Protein AF-0000000065889942 (afdb_homodimer)

Structure (mmCIF, N/CA/C/O backbone):
data_AF-0000000065889942-model_v1
#
loop_
_entity.id
_entity.type
_entity.pdbx_description
1 polymer Beta-ketoacyl-
#
loop_
_atom_site.group_PDB
_atom_site.id
_atom_site.type_symbol
_atom_site.label_atom_id
_atom_site.label_alt_id
_atom_site.label_comp_id
_atom_site.label_asym_id
_atom_site.label_entity_id
_atom_site.label_seq_id
_atom_site.pdbx_PDB_ins_code
_atom_site.Cartn_x
_atom_site.Cartn_y
_atom_site.Cartn_z
_atom_site.occupancy
_atom_site.B_iso_or_equiv
_atom_site.auth_seq_id
_atom_site.auth_comp_id
_atom_site.auth_asym_id
_atom_site.auth_atom_id
_atom_site.pdbx_PDB_model_num
ATOM 1 N N . MET A 1 1 ? -27.109 -9.469 3.566 1 41.16 1 MET A N 1
ATOM 2 C CA . MET A 1 1 ? -26.109 -9.078 4.551 1 41.16 1 MET A CA 1
ATOM 3 C C . MET A 1 1 ? -26.391 -7.68 5.09 1 41.16 1 MET A C 1
ATOM 5 O O . MET A 1 1 ? -26.75 -6.777 4.328 1 41.16 1 MET A O 1
ATOM 9 N N . GLN A 1 2 ? -26.875 -7.492 6.262 1 50.66 2 GLN A N 1
ATOM 10 C CA . GLN A 1 2 ? -27.25 -6.211 6.852 1 50.66 2 GLN A CA 1
ATOM 11 C C . GLN A 1 2 ? -26.188 -5.156 6.59 1 50.66 2 GLN A C 1
ATOM 13 O O . GLN A 1 2 ? -24.984 -5.422 6.738 1 50.66 2 GLN A O 1
ATOM 18 N N . ASN A 1 3 ? -26.5 -4.172 5.758 1 63.69 3 ASN A N 1
ATOM 19 C CA . ASN A 1 3 ? -25.578 -3.072 5.449 1 63.69 3 ASN A CA 1
ATOM 20 C C . ASN A 1 3 ? -24.969 -2.486 6.715 1 63.69 3 ASN A C 1
ATOM 22 O O . ASN A 1 3 ? -25.672 -1.931 7.555 1 63.69 3 ASN A O 1
ATOM 26 N N . LEU A 1 4 ? -23.719 -2.959 7.035 1 87.5 4 LEU A N 1
ATOM 27 C CA . LEU A 1 4 ? -23.047 -2.43 8.219 1 87.5 4 LEU A CA 1
ATOM 28 C C . LEU A 1 4 ? -22.469 -1.045 7.941 1 87.5 4 LEU A C 1
ATOM 30 O O . LEU A 1 4 ? -21.984 -0.783 6.844 1 87.5 4 LEU A O 1
ATOM 34 N N . GLY A 1 5 ? -22.859 -0.146 8.875 1 95.81 5 GLY A N 1
ATOM 35 C CA . GLY A 1 5 ? -22.203 1.148 8.836 1 95.81 5 GLY A CA 1
ATOM 36 C C . GLY A 1 5 ? -20.875 1.161 9.578 1 95.81 5 GLY A C 1
ATOM 37 O O . GLY A 1 5 ? -20.453 0.139 10.117 1 95.81 5 GLY A O 1
ATOM 38 N N . ILE A 1 6 ? -20.156 2.301 9.445 1 97.75 6 ILE A N 1
ATOM 39 C CA . ILE A 1 6 ? -18.859 2.416 10.117 1 97.75 6 ILE A CA 1
ATOM 40 C C . ILE A 1 6 ? -18.844 3.678 10.984 1 97.75 6 ILE A C 1
ATOM 42 O O . ILE A 1 6 ? -19.516 4.66 10.672 1 97.75 6 ILE A O 1
ATOM 46 N N . ALA A 1 7 ? -18.141 3.641 12.055 1 98.56 7 ALA A N 1
ATOM 47 C CA . ALA A 1 7 ? -17.891 4.789 12.922 1 98.56 7 ALA A CA 1
ATOM 48 C C . ALA A 1 7 ? -16.422 4.84 13.344 1 98.56 7 ALA A C 1
ATOM 50 O O . ALA A 1 7 ? -15.812 3.807 13.625 1 98.56 7 ALA A O 1
ATOM 51 N N . ILE A 1 8 ? -15.891 6 13.344 1 98.88 8 ILE A N 1
ATOM 52 C CA . ILE A 1 8 ? -14.586 6.207 13.969 1 98.88 8 ILE A CA 1
ATOM 53 C C . ILE A 1 8 ? -14.766 6.418 15.469 1 98.88 8 ILE A C 1
ATOM 55 O O . ILE A 1 8 ? -15.367 7.41 15.898 1 98.88 8 ILE A O 1
ATOM 59 N N . THR A 1 9 ? -14.141 5.535 16.25 1 98.56 9 THR A N 1
ATOM 60 C CA . THR A 1 9 ? -14.539 5.492 17.656 1 98.56 9 THR A CA 1
ATOM 61 C C . THR A 1 9 ? -13.359 5.805 18.562 1 98.56 9 THR A C 1
ATOM 63 O O . THR A 1 9 ? -13.531 6.016 19.766 1 98.56 9 THR A O 1
ATOM 66 N N . GLY A 1 10 ? -12.195 5.832 18.047 1 98.81 10 GLY A N 1
ATOM 67 C CA . GLY A 1 10 ? -10.992 6.16 18.797 1 98.81 10 GLY A CA 1
ATOM 68 C C . GLY A 1 10 ? -9.898 6.777 17.938 1 98.81 10 GLY A 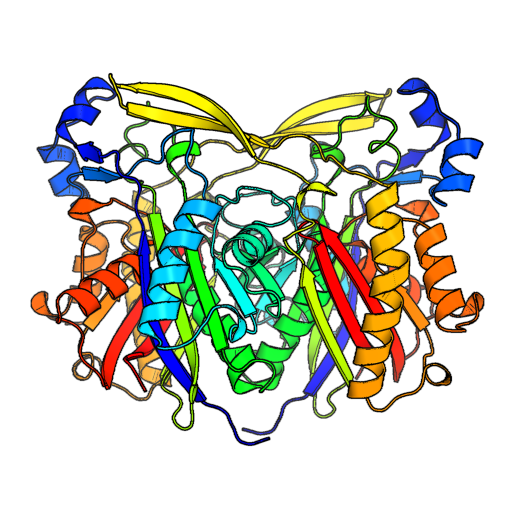C 1
ATOM 69 O O . GLY A 1 10 ? -9.867 6.562 16.734 1 98.81 10 GLY A O 1
ATOM 70 N N . SER A 1 11 ? -9.07 7.566 18.594 1 98.88 11 SER A N 1
ATOM 71 C CA . SER A 1 11 ? -7.938 8.195 17.922 1 98.88 11 SER A CA 1
ATOM 72 C C . SER A 1 11 ? -6.703 8.211 18.812 1 98.88 11 SER A C 1
ATOM 74 O O . SER A 1 11 ? -6.82 8.125 20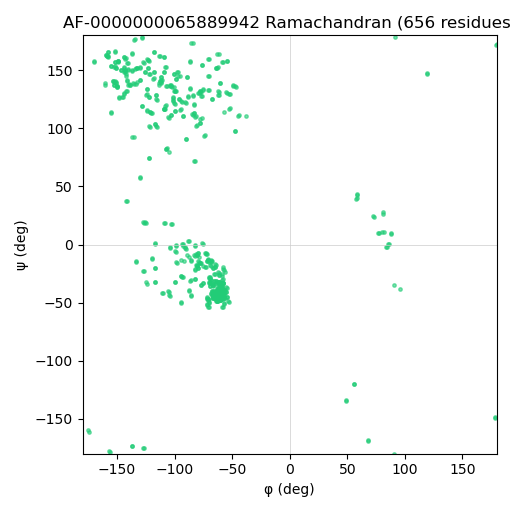.047 1 98.88 11 SER A O 1
ATOM 76 N N . GLY A 1 12 ? -5.555 8.172 18.203 1 98.94 12 GLY A N 1
ATOM 77 C CA . GLY A 1 12 ? -4.258 8.289 18.859 1 98.94 12 GLY A CA 1
ATOM 78 C C . GLY A 1 12 ? -3.191 8.875 17.953 1 98.94 12 GLY A C 1
ATOM 79 O O . GLY A 1 12 ? -3.355 8.898 16.734 1 98.94 12 GLY A O 1
ATOM 80 N N . SER A 1 13 ? -2.15 9.445 18.547 1 98.94 13 SER A N 1
ATOM 81 C CA . SER A 1 13 ? -1.047 10 17.781 1 98.94 13 SER A CA 1
ATOM 82 C C . SER A 1 13 ? 0.271 9.906 18.531 1 98.94 13 SER A C 1
ATOM 84 O O . SER A 1 13 ? 0.278 9.711 19.75 1 98.94 13 SER A O 1
ATOM 86 N N . ALA A 1 14 ? 1.332 9.938 17.781 1 98.88 14 ALA A N 1
ATOM 87 C CA . ALA A 1 14 ? 2.688 9.922 18.328 1 98.88 14 ALA A CA 1
ATOM 88 C C . ALA A 1 14 ? 3.654 10.68 17.422 1 98.88 14 ALA A C 1
ATOM 90 O O . ALA A 1 14 ? 3.57 10.578 16.188 1 98.88 14 ALA A O 1
ATOM 91 N N . VAL A 1 15 ? 4.48 11.469 18.047 1 98.75 15 VAL A N 1
ATOM 92 C CA . VAL A 1 15 ? 5.527 12.188 17.328 1 98.75 15 VAL A CA 1
ATOM 93 C C . VAL A 1 15 ? 6.867 11.992 18.016 1 98.75 15 VAL A C 1
ATOM 95 O O . VAL A 1 15 ? 6.918 11.742 19.234 1 98.75 15 VAL A O 1
ATOM 98 N N . PRO A 1 16 ? 7.949 12.078 17.219 1 98.19 16 PRO A N 1
ATOM 99 C CA . PRO A 1 16 ? 9.266 12.031 17.875 1 98.19 16 PRO A CA 1
ATOM 100 C C . PRO A 1 16 ? 9.461 13.148 18.891 1 98.19 16 PRO A C 1
ATOM 102 O O . PRO A 1 16 ? 8.828 14.195 18.797 1 98.19 16 PRO A O 1
ATOM 105 N N . GLU A 1 17 ? 10.352 12.906 19.797 1 95.69 17 GLU A N 1
ATOM 106 C CA . GLU A 1 17 ? 10.625 13.891 20.844 1 95.69 17 GLU A CA 1
ATOM 107 C C . GLU A 1 17 ? 11.477 15.039 20.297 1 95.69 17 GLU A C 1
ATOM 109 O O . GLU A 1 17 ? 11.305 16.188 20.719 1 95.69 17 GLU A O 1
ATOM 114 N N . THR A 1 18 ? 12.367 14.742 19.406 1 96.56 18 THR A N 1
ATOM 115 C CA . THR A 1 18 ? 13.281 15.75 18.875 1 96.56 18 THR A CA 1
ATOM 116 C C . THR A 1 18 ? 12.523 16.781 18.047 1 96.56 18 THR A C 1
ATOM 118 O O . THR A 1 18 ? 11.805 16.422 17.109 1 96.56 18 THR A O 1
ATOM 121 N N . SER A 1 19 ? 12.688 18.016 18.406 1 96.56 19 SER A N 1
ATOM 122 C CA . SER A 1 19 ? 12.078 19.125 17.672 1 96.56 19 SER A CA 1
ATOM 123 C C . SER A 1 19 ? 13.141 19.969 16.969 1 96.56 19 SER A C 1
ATOM 125 O O . SER A 1 19 ? 14.242 20.156 17.484 1 96.56 19 SER A O 1
ATOM 127 N N . LEU A 1 20 ? 12.828 20.406 15.789 1 97.5 20 LEU A N 1
ATOM 128 C CA . LEU A 1 20 ? 13.656 21.328 15.016 1 97.5 20 LEU A CA 1
ATOM 129 C C . LEU A 1 20 ? 12.898 22.609 14.711 1 97.5 20 LEU A C 1
ATOM 131 O O . LEU A 1 20 ? 11.938 22.609 13.938 1 97.5 20 LEU A O 1
ATOM 135 N N . HIS A 1 21 ? 13.359 23.672 15.281 1 97.25 21 HIS A N 1
ATOM 136 C CA . HIS A 1 21 ? 12.727 24.969 15.078 1 97.25 21 HIS A CA 1
ATOM 137 C C . HIS A 1 21 ? 13.273 25.656 13.836 1 97.25 21 HIS A C 1
ATOM 139 O O . HIS A 1 21 ? 14.398 25.391 13.414 1 97.25 21 HIS A O 1
ATOM 145 N N . ASN A 1 22 ? 12.469 26.578 13.32 1 97.69 22 ASN A N 1
ATOM 146 C CA . ASN A 1 22 ? 12.859 27.297 12.109 1 97.69 22 ASN A CA 1
ATOM 147 C C . ASN A 1 22 ? 14.203 28 12.281 1 97.69 22 ASN A C 1
ATOM 149 O O . ASN A 1 22 ? 14.992 28.094 11.336 1 97.69 22 ASN A O 1
ATOM 153 N N . GLU A 1 23 ? 14.398 28.547 13.43 1 96.69 23 GLU A N 1
ATOM 154 C CA . GLU A 1 23 ? 15.625 29.297 13.688 1 96.69 23 GLU A CA 1
ATOM 155 C C . GLU A 1 23 ? 16.859 28.406 13.5 1 96.69 23 GLU A C 1
ATOM 157 O O . GLU A 1 23 ? 17.875 28.844 12.977 1 96.69 23 GLU A O 1
ATOM 162 N N . GLU A 1 24 ? 16.734 27.219 13.914 1 96.62 24 GLU A N 1
ATOM 163 C CA . GLU A 1 24 ? 17.844 26.281 13.805 1 96.62 24 GLU A CA 1
ATOM 164 C C . GLU A 1 24 ? 18.109 25.906 12.344 1 96.62 24 GLU A C 1
ATOM 166 O O . GLU A 1 24 ? 19.25 25.641 11.969 1 96.62 24 GLU A O 1
ATOM 171 N N . LEU A 1 25 ? 17.172 25.906 11.508 1 96.19 25 LEU A N 1
ATOM 172 C CA . LEU A 1 25 ? 17.297 25.578 10.094 1 96.19 25 LEU A CA 1
ATOM 173 C C . LEU A 1 25 ? 18.172 26.594 9.367 1 96.19 25 LEU A C 1
ATOM 175 O O . LEU A 1 25 ? 18.766 26.281 8.328 1 96.19 25 LEU A O 1
ATOM 179 N N . SER A 1 26 ? 18.234 27.797 9.914 1 95.25 26 SER A N 1
ATOM 180 C CA . SER A 1 26 ? 19.031 28.844 9.305 1 95.25 26 SER A CA 1
ATOM 181 C C . SER A 1 26 ? 20.516 28.5 9.328 1 95.25 26 SER A C 1
ATOM 183 O O . SER A 1 26 ? 21.312 29.078 8.594 1 95.25 26 SER A O 1
ATOM 185 N N . GLN A 1 27 ? 20.859 27.531 10.172 1 95.38 27 GLN A N 1
ATOM 186 C CA . GLN A 1 27 ? 22.234 27.062 10.242 1 95.38 27 GLN A CA 1
ATOM 187 C C . GLN A 1 27 ? 22.547 26.125 9.086 1 95.38 27 GLN A C 1
ATOM 189 O O . GLN A 1 27 ? 23.719 25.844 8.805 1 95.38 27 GLN A O 1
ATOM 194 N N . LEU A 1 28 ? 21.547 25.641 8.43 1 95.06 28 LEU A N 1
ATOM 195 C CA . LEU A 1 28 ? 21.719 24.641 7.375 1 95.06 28 LEU A CA 1
ATOM 196 C C . LEU A 1 28 ? 21.547 25.281 5.996 1 95.06 28 LEU A C 1
ATOM 198 O O . LEU A 1 28 ? 22.281 24.938 5.062 1 95.06 28 LEU A O 1
ATOM 202 N N . VAL A 1 29 ? 20.594 26.078 5.891 1 96.69 29 VAL A N 1
ATOM 203 C CA . VAL A 1 29 ? 20.266 26.703 4.613 1 96.69 29 VAL A CA 1
ATOM 204 C C . VAL A 1 29 ? 19.953 28.188 4.82 1 96.69 29 VAL A C 1
ATOM 206 O O . VAL A 1 29 ? 19.688 28.625 5.941 1 96.69 29 VAL A O 1
ATOM 209 N N . GLU A 1 30 ? 19.953 28.969 3.707 1 97 30 GLU A N 1
ATOM 210 C CA . GLU A 1 30 ? 19.625 30.375 3.768 1 97 30 GLU A CA 1
ATOM 211 C C . GLU A 1 30 ? 18.125 30.594 3.955 1 97 30 GLU A C 1
ATOM 213 O O . GLU A 1 30 ? 17.375 30.688 2.98 1 97 30 GLU A O 1
ATOM 218 N N . THR A 1 31 ? 17.734 30.734 5.23 1 97.31 31 THR A N 1
ATOM 219 C CA . THR A 1 31 ? 16.328 30.891 5.574 1 97.31 31 THR A CA 1
ATOM 220 C C . THR A 1 31 ? 16.172 31.594 6.918 1 97.31 31 THR A C 1
ATOM 222 O O . THR A 1 31 ? 17.141 32.156 7.445 1 97.31 31 THR A O 1
ATOM 225 N N . SER A 1 32 ? 14.938 31.766 7.367 1 97.56 32 SER A N 1
ATOM 226 C CA . SER A 1 32 ? 14.57 32.344 8.656 1 97.56 32 SER A CA 1
ATOM 227 C C . SER A 1 32 ? 13.172 31.906 9.086 1 97.56 32 SER A C 1
ATOM 229 O O . SER A 1 32 ? 12.406 31.391 8.273 1 97.56 32 SER A O 1
ATOM 231 N N . ASP A 1 33 ? 12.992 32.094 10.367 1 97.81 33 ASP A N 1
ATOM 232 C CA . ASP A 1 33 ? 11.641 31.828 10.836 1 97.81 33 ASP A CA 1
ATOM 233 C C . ASP A 1 33 ? 10.617 32.688 10.086 1 97.81 33 ASP A C 1
ATOM 235 O O . ASP A 1 33 ? 9.555 32.188 9.703 1 97.81 33 ASP A O 1
ATOM 239 N N . GLU A 1 34 ? 10.914 33.906 9.906 1 97.81 34 GLU A N 1
ATOM 240 C CA . GLU A 1 34 ? 10 34.812 9.219 1 97.81 34 GLU A CA 1
ATOM 241 C C . GLU A 1 34 ? 9.688 34.312 7.812 1 97.81 34 GLU A C 1
ATOM 243 O O . GLU A 1 34 ? 8.531 34.281 7.398 1 97.81 34 GLU A O 1
ATOM 248 N N . TRP A 1 35 ? 10.719 33.906 7.129 1 97.31 35 TRP A N 1
ATOM 249 C CA . TRP A 1 35 ? 10.555 33.438 5.762 1 97.31 35 TRP A CA 1
ATOM 250 C C . TRP A 1 35 ? 9.703 32.156 5.73 1 97.31 35 TRP A C 1
ATOM 252 O O . TRP A 1 35 ? 8.75 32.062 4.953 1 97.31 35 TRP A O 1
ATOM 262 N N . ILE A 1 36 ? 9.977 31.203 6.559 1 97.81 36 ILE A N 1
ATOM 263 C CA . ILE A 1 36 ? 9.305 29.922 6.562 1 97.81 36 ILE A CA 1
ATOM 264 C C . ILE A 1 36 ? 7.863 30.078 7.043 1 97.81 36 ILE A C 1
ATOM 266 O O . ILE A 1 36 ? 6.922 29.641 6.383 1 97.81 36 ILE A O 1
ATOM 270 N N . SER A 1 37 ? 7.699 30.781 8.195 1 97.69 37 SER A N 1
ATOM 271 C CA . SER A 1 37 ? 6.383 30.859 8.82 1 97.69 37 SER A CA 1
ATOM 272 C C . SER A 1 37 ? 5.406 31.641 7.949 1 97.69 37 SER A C 1
ATOM 274 O O . SER A 1 37 ? 4.215 31.328 7.895 1 97.69 37 SER A O 1
ATOM 276 N N . THR A 1 38 ? 5.824 32.625 7.273 1 96.69 38 THR A N 1
ATOM 277 C CA . THR A 1 38 ? 4.953 33.438 6.418 1 96.69 38 THR A CA 1
ATOM 278 C C . THR A 1 38 ? 4.516 32.625 5.195 1 96.69 38 THR A C 1
ATOM 280 O O . THR A 1 38 ? 3.383 32.75 4.73 1 96.69 38 THR A O 1
ATOM 283 N N . ARG A 1 39 ? 5.375 31.781 4.766 1 95.12 39 ARG A N 1
ATOM 284 C CA . ARG A 1 39 ? 5.133 31.094 3.502 1 95.12 39 ARG A CA 1
ATOM 285 C C . ARG A 1 39 ? 4.43 29.766 3.732 1 95.12 39 ARG A C 1
ATOM 287 O O . ARG A 1 39 ? 3.73 29.266 2.85 1 95.12 39 ARG A O 1
ATOM 294 N N . THR A 1 40 ? 4.641 29.172 4.867 1 97.12 40 THR A N 1
ATOM 295 C CA . THR A 1 40 ? 4.168 27.812 5.043 1 97.12 40 THR A CA 1
ATOM 296 C C . THR A 1 40 ? 3.311 27.688 6.301 1 97.12 40 THR A C 1
ATOM 298 O O . THR A 1 40 ? 2.547 26.734 6.453 1 97.12 40 THR A O 1
ATOM 301 N N . GLY A 1 41 ? 3.486 28.578 7.215 1 97.94 41 GLY A N 1
ATOM 302 C CA . GLY A 1 41 ? 2.84 28.469 8.516 1 97.94 41 GLY A CA 1
ATOM 303 C C . GLY A 1 41 ? 3.604 27.594 9.484 1 97.94 41 GLY A C 1
ATOM 304 O O . GLY A 1 41 ? 3.232 27.484 10.656 1 97.94 41 GLY A O 1
ATOM 305 N N . ILE A 1 42 ? 4.723 26.984 9.117 1 98.5 42 ILE A N 1
ATOM 306 C CA . ILE A 1 42 ? 5.469 26.031 9.93 1 98.5 42 ILE A CA 1
ATOM 307 C C . ILE A 1 42 ? 6.445 26.781 10.836 1 98.5 42 ILE A C 1
ATOM 309 O O . ILE A 1 42 ? 7.145 27.688 10.391 1 98.5 42 ILE A O 1
ATOM 313 N N . ARG A 1 43 ? 6.461 26.375 12.086 1 98.31 43 ARG A N 1
ATOM 314 C CA . ARG A 1 43 ? 7.375 27.016 13.031 1 98.31 43 ARG A CA 1
ATOM 315 C C . ARG A 1 43 ? 8.398 26.016 13.562 1 98.31 43 ARG A C 1
ATOM 317 O O . ARG A 1 43 ? 9.516 26.391 13.914 1 98.31 43 ARG A O 1
ATOM 324 N N . GLN A 1 44 ? 7.988 24.844 13.664 1 97.88 44 GLN A N 1
ATOM 325 C CA . GLN A 1 44 ? 8.852 23.734 14.07 1 97.88 44 GLN A CA 1
ATOM 326 C C . GLN A 1 44 ? 8.375 22.422 13.477 1 97.88 44 GLN A C 1
ATOM 328 O O . GLN A 1 44 ? 7.277 22.344 12.922 1 97.88 44 GLN A O 1
ATOM 333 N N . ARG A 1 45 ? 9.203 21.438 13.523 1 98.19 45 ARG A N 1
ATOM 334 C CA . ARG A 1 45 ? 8.875 20.078 13.102 1 98.19 45 ARG A CA 1
ATOM 335 C C . ARG A 1 45 ? 9.531 19.047 14.016 1 98.19 45 ARG A C 1
ATOM 337 O O . ARG A 1 45 ? 10.445 19.375 14.773 1 98.19 45 ARG A O 1
ATOM 344 N N . ARG A 1 46 ? 8.984 17.828 13.984 1 98.38 46 ARG A N 1
ATOM 345 C CA . ARG A 1 46 ? 9.531 16.734 14.766 1 98.38 46 ARG A CA 1
ATOM 346 C C . ARG A 1 46 ? 10.312 15.766 13.875 1 98.38 46 ARG A C 1
ATOM 348 O O . ARG A 1 46 ? 9.898 15.469 12.75 1 98.38 46 ARG A O 1
ATOM 355 N N . LEU A 1 47 ? 11.469 15.344 14.359 1 98.38 47 LEU A N 1
ATOM 356 C CA . LEU A 1 47 ? 12.336 14.461 13.594 1 98.38 47 LEU A CA 1
ATOM 357 C C . LEU A 1 47 ? 12.656 13.195 14.375 1 98.38 47 LEU A C 1
ATOM 359 O O . LEU A 1 47 ? 13.07 13.266 15.539 1 98.38 47 LEU A O 1
ATOM 363 N N . ALA A 1 48 ? 12.461 12.039 13.727 1 98.12 48 ALA A N 1
ATOM 364 C CA . ALA A 1 48 ? 12.742 10.75 14.359 1 98.12 48 ALA A CA 1
ATOM 365 C C . ALA A 1 48 ? 14.242 10.539 14.523 1 98.12 48 ALA A C 1
ATOM 367 O O . ALA A 1 48 ? 15.008 10.727 13.578 1 98.12 48 ALA A O 1
ATOM 368 N N . LEU A 1 49 ? 14.633 10.109 15.75 1 95.81 49 LEU A N 1
ATOM 369 C CA . LEU A 1 49 ? 16.016 9.711 16.016 1 95.81 49 LEU A CA 1
ATOM 370 C C . LEU A 1 49 ? 16.344 8.398 15.32 1 95.81 49 LEU A C 1
ATOM 372 O O . LEU A 1 49 ? 15.445 7.625 14.977 1 95.81 49 LEU A O 1
ATOM 376 N N . PRO A 1 50 ? 17.625 8.18 15.156 1 94.5 50 PRO A N 1
ATOM 377 C CA . PRO A 1 50 ? 18.031 6.922 14.516 1 94.5 50 PRO A CA 1
ATOM 378 C C . PRO A 1 50 ? 17.531 5.691 15.266 1 94.5 50 PRO A C 1
ATOM 380 O O . PRO A 1 50 ? 17.359 4.625 14.664 1 94.5 50 PRO A O 1
ATOM 383 N N . THR A 1 51 ? 17.172 5.809 16.516 1 94 51 THR A N 1
ATOM 384 C CA . THR A 1 51 ? 16.7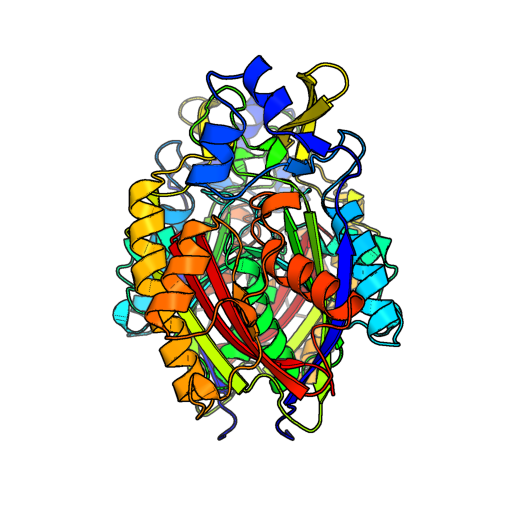19 4.684 17.312 1 94 51 THR A CA 1
ATOM 385 C C . THR A 1 51 ? 15.211 4.492 17.188 1 94 51 THR A C 1
ATOM 387 O O . THR A 1 51 ? 14.664 3.486 17.641 1 94 51 THR A O 1
ATOM 390 N N . GLU A 1 52 ? 14.57 5.395 16.594 1 95.94 52 GLU A N 1
ATOM 391 C CA . GLU A 1 52 ? 13.125 5.312 16.391 1 95.94 52 GLU A CA 1
ATOM 392 C C . GLU A 1 52 ? 12.789 4.781 15 1 95.94 52 GLU A C 1
ATOM 394 O O . GLU A 1 52 ? 13.562 4.957 14.062 1 95.94 52 GLU A O 1
ATOM 399 N N . SER A 1 53 ? 11.758 4.039 14.922 1 97.31 53 SER A N 1
ATOM 400 C CA . SER A 1 53 ? 11.297 3.482 13.656 1 97.31 53 SER A CA 1
ATOM 401 C C . SER A 1 53 ? 9.859 3.893 13.359 1 97.31 53 SER A C 1
ATOM 403 O O . SER A 1 53 ? 9.148 4.359 14.25 1 97.31 53 SER A O 1
ATOM 405 N N . LEU A 1 54 ? 9.539 3.822 12.094 1 98.56 54 LEU A N 1
ATOM 406 C CA . LEU A 1 54 ? 8.156 4.09 11.703 1 98.56 54 LEU A CA 1
ATOM 407 C C . LEU A 1 54 ? 7.195 3.191 12.477 1 98.56 54 LEU A C 1
ATOM 409 O O . LEU A 1 54 ? 6.148 3.648 12.945 1 98.56 54 LEU A O 1
ATOM 413 N N . SER A 1 55 ? 7.523 1.888 12.578 1 98.56 55 SER A N 1
ATOM 414 C CA . SER A 1 55 ? 6.664 0.916 13.25 1 98.56 55 SER A CA 1
ATOM 415 C C . SER A 1 55 ? 6.469 1.274 14.719 1 98.56 55 SER A C 1
ATOM 417 O O . SER A 1 55 ? 5.359 1.158 15.25 1 98.56 55 SER A O 1
ATOM 419 N N . SER A 1 56 ? 7.539 1.745 15.383 1 98.25 56 SER A N 1
ATOM 420 C CA . SER A 1 56 ? 7.414 2.086 16.797 1 98.25 56 SER A CA 1
ATOM 421 C C . SER A 1 56 ? 6.531 3.312 16.984 1 98.25 56 SER A C 1
ATOM 423 O O . SER A 1 56 ? 5.727 3.363 17.922 1 98.25 56 SER A O 1
ATOM 425 N N . LEU A 1 57 ? 6.691 4.332 16.141 1 98.62 57 LEU A N 1
ATOM 426 C CA . LEU A 1 57 ? 5.848 5.52 16.219 1 98.62 57 LEU A CA 1
ATOM 427 C C . LEU A 1 57 ? 4.387 5.168 15.945 1 98.62 57 LEU A C 1
ATOM 429 O O . LEU A 1 57 ? 3.492 5.629 16.656 1 98.62 57 LEU A O 1
ATOM 433 N N . ALA A 1 58 ? 4.207 4.383 14.914 1 98.94 58 ALA A N 1
ATOM 434 C CA . ALA A 1 58 ? 2.861 3.959 14.531 1 98.94 58 ALA A CA 1
ATOM 435 C C . ALA A 1 58 ? 2.219 3.127 15.641 1 98.94 58 ALA A C 1
ATOM 437 O O . ALA A 1 58 ? 1.027 3.273 15.922 1 98.94 58 ALA A O 1
ATOM 438 N N . ALA A 1 59 ? 2.988 2.242 16.266 1 98.94 59 ALA A N 1
ATOM 439 C CA . ALA A 1 59 ? 2.475 1.417 17.359 1 98.94 59 ALA A CA 1
ATOM 440 C C . ALA A 1 59 ? 2.062 2.277 18.547 1 98.94 59 ALA A C 1
ATOM 442 O O . ALA A 1 59 ? 1.04 2.018 19.188 1 98.94 59 ALA A O 1
ATOM 443 N N . ALA A 1 60 ? 2.865 3.258 18.844 1 98.94 60 ALA A N 1
ATOM 444 C CA . ALA A 1 60 ? 2.539 4.156 19.953 1 98.94 60 ALA A CA 1
ATOM 445 C C . ALA A 1 60 ? 1.215 4.875 19.703 1 98.94 60 ALA A C 1
ATOM 447 O O . ALA A 1 60 ? 0.359 4.938 20.578 1 98.94 60 ALA A O 1
ATOM 448 N N . ALA A 1 61 ? 1.039 5.438 18.5 1 98.94 61 ALA A N 1
ATOM 449 C CA . ALA A 1 61 ? -0.224 6.074 18.125 1 98.94 61 ALA A CA 1
ATOM 450 C C . ALA A 1 61 ? -1.379 5.078 18.203 1 98.94 61 ALA A C 1
ATOM 452 O O . ALA A 1 61 ? -2.469 5.414 18.672 1 98.94 61 ALA A O 1
ATOM 453 N N . SER A 1 62 ? -1.139 3.869 17.766 1 99 62 SER A N 1
ATOM 454 C CA . SER A 1 62 ? -2.156 2.826 17.703 1 99 62 SER A CA 1
ATOM 455 C C . SER A 1 62 ? -2.629 2.418 19.094 1 99 62 SER A C 1
ATOM 457 O O . SER A 1 62 ? -3.822 2.189 19.297 1 99 62 SER A O 1
ATOM 459 N N . ARG A 1 63 ? -1.682 2.277 20.031 1 98.94 63 ARG A N 1
ATOM 460 C CA . ARG A 1 63 ? -2.057 1.931 21.391 1 98.94 63 ARG A CA 1
ATOM 461 C C . ARG A 1 63 ? -3.035 2.951 21.969 1 98.94 63 ARG A C 1
ATOM 463 O O . ARG A 1 63 ? -4.016 2.58 22.625 1 98.94 63 ARG A O 1
ATOM 470 N N . GLN A 1 64 ? -2.768 4.219 21.703 1 98.94 64 GLN A N 1
ATOM 471 C CA . GLN A 1 64 ? -3.643 5.281 22.188 1 98.94 64 GLN A CA 1
ATOM 472 C C . GLN A 1 64 ? -5.012 5.215 21.516 1 98.94 64 GLN A C 1
ATOM 474 O O . GLN A 1 64 ? -6.039 5.395 22.172 1 98.94 64 GLN A O 1
ATOM 479 N N . ALA A 1 65 ? -5.035 4.977 20.219 1 98.94 65 ALA A N 1
ATOM 480 C CA . ALA A 1 65 ? -6.297 4.891 19.484 1 98.94 65 ALA A CA 1
ATOM 481 C C . ALA A 1 65 ? -7.148 3.732 20 1 98.94 65 ALA A C 1
ATOM 483 O O . ALA A 1 65 ? -8.359 3.881 20.188 1 98.94 65 ALA A O 1
ATOM 484 N N . ILE A 1 66 ? -6.496 2.574 20.172 1 98.94 66 ILE A N 1
ATOM 485 C CA . ILE A 1 66 ? -7.18 1.373 20.641 1 98.94 66 ILE A CA 1
ATOM 486 C C . ILE A 1 66 ? -7.773 1.62 22.016 1 98.94 66 ILE A C 1
ATOM 488 O O . ILE A 1 66 ? -8.938 1.303 22.266 1 98.94 66 ILE A O 1
ATOM 492 N N . ALA A 1 67 ? -6.98 2.227 22.875 1 98.88 67 ALA A N 1
ATOM 493 C CA . ALA A 1 67 ? -7.457 2.561 24.219 1 98.88 67 ALA A CA 1
ATOM 494 C C . ALA A 1 67 ? -8.625 3.539 24.156 1 98.88 67 ALA A C 1
ATOM 496 O O . ALA A 1 67 ? -9.617 3.383 24.875 1 98.88 67 ALA A O 1
ATOM 497 N N . SER A 1 68 ? -8.484 4.523 23.344 1 98.69 68 SER A N 1
ATOM 498 C CA . SER A 1 68 ? -9.508 5.551 23.188 1 98.69 68 SER A CA 1
ATOM 499 C C . SER A 1 68 ? -10.82 4.945 22.688 1 98.69 68 SER A C 1
ATOM 501 O O . SER A 1 68 ? -11.898 5.426 23.047 1 98.69 68 SER A O 1
ATOM 503 N N . ALA A 1 69 ? -10.773 3.926 21.906 1 98.69 69 ALA A N 1
ATOM 504 C CA . ALA A 1 69 ? -11.953 3.256 21.359 1 98.69 69 ALA A CA 1
ATOM 505 C C . ALA A 1 69 ? -12.586 2.326 22.391 1 98.69 69 ALA A C 1
ATOM 507 O O . ALA A 1 69 ? -13.695 1.837 22.203 1 98.69 69 ALA A O 1
ATOM 508 N N . GLY A 1 70 ? -11.867 2.004 23.469 1 98.62 70 GLY A N 1
ATOM 509 C CA . GLY A 1 70 ? -12.383 1.15 24.531 1 98.62 70 GLY A CA 1
ATOM 510 C C . GLY A 1 70 ? -12.289 -0.329 24.203 1 98.62 70 GLY A C 1
ATOM 511 O O . GLY A 1 70 ? -13.109 -1.124 24.656 1 98.62 70 GLY A O 1
ATOM 512 N N . ILE A 1 71 ? -11.344 -0.7 23.391 1 98.69 71 ILE A N 1
ATOM 513 C CA . ILE A 1 71 ? -11.148 -2.104 23.047 1 98.69 71 ILE A CA 1
ATOM 514 C C . ILE A 1 71 ? -9.695 -2.498 23.297 1 98.69 71 ILE A C 1
ATOM 516 O O . ILE A 1 71 ? -8.93 -1.731 23.891 1 98.69 71 ILE A O 1
ATOM 520 N N . THR A 1 72 ? -9.336 -3.744 22.922 1 98.81 72 THR A N 1
ATOM 521 C CA . THR A 1 72 ? -7.969 -4.238 23.078 1 98.81 72 THR A CA 1
ATOM 522 C C . THR A 1 72 ? -7.355 -4.586 21.719 1 98.81 72 THR A C 1
ATOM 524 O O . THR A 1 72 ? -8.062 -4.656 20.719 1 98.81 72 THR A O 1
ATOM 527 N N . ALA A 1 73 ? -6.117 -4.746 21.719 1 98.88 73 ALA A N 1
ATOM 528 C CA . ALA A 1 73 ? -5.418 -5.098 20.484 1 98.88 73 ALA A CA 1
ATOM 529 C C . ALA A 1 73 ? -5.961 -6.398 19.891 1 98.88 73 ALA A C 1
ATOM 531 O O . ALA A 1 73 ? -6.012 -6.562 18.672 1 98.88 73 ALA A O 1
ATOM 532 N N . SER A 1 74 ? -6.379 -7.316 20.703 1 98.56 74 SER A N 1
ATOM 533 C CA . SER A 1 74 ? -6.871 -8.617 20.25 1 98.56 74 SER A CA 1
ATOM 534 C C . SER A 1 74 ? -8.227 -8.492 19.562 1 98.56 74 SER A C 1
ATOM 536 O O . SER A 1 74 ? -8.68 -9.43 18.906 1 98.56 74 SER A O 1
ATOM 538 N N . ASP A 1 75 ? -8.883 -7.344 19.672 1 98.81 75 ASP A N 1
ATOM 539 C CA . ASP A 1 75 ? -10.188 -7.121 19.047 1 98.81 75 ASP A CA 1
ATOM 540 C C . ASP A 1 75 ? -10.023 -6.648 17.609 1 98.81 75 ASP A C 1
ATOM 542 O O . ASP A 1 75 ? -10.984 -6.652 16.828 1 98.81 75 ASP A O 1
ATOM 546 N N . ILE A 1 76 ? -8.812 -6.254 17.266 1 98.94 76 ILE A N 1
ATOM 547 C CA . ILE A 1 76 ? -8.578 -5.695 15.945 1 98.94 76 ILE A CA 1
ATOM 548 C C . ILE A 1 76 ? -8.562 -6.816 14.906 1 98.94 76 ILE A C 1
ATOM 550 O O . ILE A 1 76 ? -7.879 -7.828 15.086 1 98.94 76 ILE A O 1
ATOM 554 N N . ASP A 1 77 ? -9.281 -6.594 13.781 1 98.81 77 ASP A N 1
ATOM 555 C CA . ASP A 1 77 ? -9.367 -7.57 12.695 1 98.81 77 ASP A CA 1
ATOM 556 C C . ASP A 1 77 ? -8.414 -7.219 11.562 1 98.81 77 ASP A C 1
ATOM 558 O O . ASP A 1 77 ? -7.973 -8.102 10.82 1 98.81 77 ASP A O 1
ATOM 562 N N . LEU A 1 78 ? -8.195 -5.984 11.367 1 98.94 78 LEU A N 1
ATOM 563 C CA . LEU A 1 78 ? -7.406 -5.484 10.25 1 98.94 78 LEU A CA 1
ATOM 564 C C . LEU A 1 78 ? -6.59 -4.266 10.664 1 98.94 78 LEU A C 1
ATOM 566 O O . LEU A 1 78 ? -7.109 -3.355 11.312 1 98.94 78 LEU A O 1
ATOM 570 N N . ILE A 1 79 ? -5.348 -4.273 10.375 1 99 79 ILE A N 1
ATOM 571 C CA . ILE A 1 79 ? -4.477 -3.105 10.469 1 99 79 ILE A CA 1
ATOM 572 C C . ILE A 1 79 ? -4.109 -2.623 9.062 1 99 79 ILE A C 1
ATOM 574 O O . ILE A 1 79 ? -3.492 -3.359 8.289 1 99 79 ILE A O 1
ATOM 578 N N . LEU A 1 80 ? -4.52 -1.451 8.734 1 98.94 80 LEU A N 1
ATOM 579 C CA . LEU A 1 80 ? -4.16 -0.784 7.488 1 98.94 80 LEU A CA 1
ATOM 580 C C . LEU A 1 80 ? -3.213 0.382 7.75 1 98.94 80 LEU A C 1
ATOM 582 O O . LEU A 1 80 ? -3.574 1.339 8.438 1 98.94 80 LEU A O 1
ATOM 586 N N . LEU A 1 81 ? -2.021 0.29 7.23 1 99 81 LEU A N 1
ATOM 587 C CA . LEU A 1 81 ? -1.005 1.319 7.418 1 99 81 LEU A CA 1
ATOM 588 C C . LEU A 1 81 ? -0.823 2.141 6.145 1 99 81 LEU A C 1
ATOM 590 O O . LEU A 1 81 ? -0.343 1.627 5.133 1 99 81 LEU A O 1
ATOM 594 N N . ALA A 1 82 ? -1.258 3.375 6.176 1 98.94 82 ALA A N 1
ATOM 595 C CA . ALA A 1 82 ? -0.948 4.316 5.102 1 98.94 82 ALA A CA 1
ATOM 596 C C . ALA A 1 82 ? 0.425 4.949 5.309 1 98.94 82 ALA A C 1
ATOM 598 O O . ALA A 1 82 ? 0.629 5.707 6.258 1 98.94 82 ALA A O 1
ATOM 599 N N . THR A 1 83 ? 1.374 4.633 4.414 1 98.88 83 THR A N 1
ATOM 600 C CA . THR A 1 83 ? 2.721 5.172 4.562 1 98.88 83 THR A CA 1
ATOM 601 C C . THR A 1 83 ? 3.436 5.215 3.215 1 98.88 83 THR A C 1
ATOM 603 O O . THR A 1 83 ? 3.068 4.492 2.287 1 98.88 83 THR A O 1
ATOM 606 N N . SER A 1 84 ? 4.359 6.117 3.117 1 98.56 84 SER A N 1
ATOM 607 C CA . SER A 1 84 ? 5.27 6.191 1.981 1 98.56 84 SER A CA 1
ATOM 608 C C . SER A 1 84 ? 6.715 5.965 2.416 1 98.56 84 SER A C 1
ATOM 610 O O . SER A 1 84 ? 7.637 6.062 1.602 1 98.56 84 SER A O 1
ATOM 612 N N . THR A 1 85 ? 6.938 5.727 3.703 1 98.56 85 THR A N 1
ATOM 613 C CA . THR A 1 85 ? 8.289 5.57 4.242 1 98.56 85 THR A CA 1
ATOM 614 C C . THR A 1 85 ? 8.391 4.305 5.09 1 98.56 85 THR A C 1
ATOM 616 O O . THR A 1 85 ? 8.828 4.355 6.238 1 98.56 85 THR A O 1
ATOM 619 N N . PRO A 1 86 ? 8.078 3.18 4.492 1 98.62 86 PRO A N 1
ATOM 620 C CA . PRO A 1 86 ? 8.031 1.942 5.273 1 98.62 86 PRO A CA 1
ATOM 621 C C . PRO A 1 86 ? 9.398 1.553 5.844 1 98.62 86 PRO A C 1
ATOM 623 O O . PRO A 1 86 ? 10.43 1.884 5.258 1 98.62 86 PRO A O 1
ATOM 626 N N . ASP A 1 87 ? 9.383 0.83 7.008 1 98.31 87 ASP A N 1
ATOM 627 C CA . ASP A 1 87 ? 10.594 0.251 7.582 1 98.31 87 ASP A CA 1
ATOM 628 C C . ASP A 1 87 ? 11.07 -0.954 6.773 1 98.31 87 ASP A C 1
ATOM 630 O O . ASP A 1 87 ? 12.211 -1.396 6.914 1 98.31 87 ASP A O 1
ATOM 634 N N . ASP A 1 88 ? 10.188 -1.486 6.008 1 98.5 88 ASP A N 1
ATOM 635 C CA . ASP A 1 88 ? 10.438 -2.654 5.168 1 98.5 88 ASP A CA 1
ATOM 636 C C . ASP A 1 88 ? 9.648 -2.566 3.861 1 98.5 88 ASP A C 1
ATOM 638 O O . ASP A 1 88 ? 8.422 -2.438 3.877 1 98.5 88 ASP A O 1
ATOM 642 N N . LEU A 1 89 ? 10.359 -2.705 2.684 1 98.25 89 LEU A N 1
ATOM 643 C CA . LEU A 1 89 ? 9.688 -2.582 1.396 1 98.25 89 LEU A CA 1
ATOM 644 C C . LEU A 1 89 ? 8.672 -3.705 1.203 1 98.25 89 LEU A C 1
ATOM 646 O O . LEU A 1 89 ? 7.727 -3.568 0.42 1 98.25 89 LEU A O 1
ATOM 650 N N . PHE A 1 90 ? 8.781 -4.773 1.932 1 98.31 90 PHE A N 1
ATOM 651 C CA . PHE A 1 90 ? 7.832 -5.875 1.858 1 98.31 90 PHE A CA 1
ATOM 652 C C . PHE A 1 90 ? 6.598 -5.582 2.703 1 98.31 90 PHE A C 1
ATOM 654 O O . PHE A 1 90 ? 5.625 -6.336 2.67 1 98.31 90 PHE A O 1
ATOM 661 N N . GLY A 1 91 ? 6.57 -4.453 3.359 1 97.94 91 GLY A N 1
ATOM 662 C CA . GLY A 1 91 ? 5.473 -4.062 4.227 1 97.94 91 GLY A CA 1
ATOM 663 C C . GLY A 1 91 ? 5.895 -3.842 5.664 1 97.94 91 GLY A C 1
ATOM 664 O O . GLY A 1 91 ? 6.797 -4.52 6.164 1 97.94 91 GLY A O 1
ATOM 665 N N . THR A 1 92 ? 5.254 -2.904 6.383 1 98.69 92 THR A N 1
ATOM 666 C CA . THR A 1 92 ? 5.605 -2.549 7.754 1 98.69 92 THR A CA 1
ATOM 667 C C . THR A 1 92 ? 4.449 -2.854 8.703 1 98.69 92 THR A C 1
ATOM 669 O O . THR A 1 92 ? 4.652 -3.002 9.906 1 98.69 92 THR A O 1
ATOM 672 N N . ALA A 1 93 ? 3.25 -2.979 8.203 1 98.88 93 ALA A N 1
ATOM 673 C CA . ALA A 1 93 ? 2.047 -3.125 9.023 1 98.88 93 ALA A CA 1
ATOM 674 C C . ALA A 1 93 ? 2.141 -4.352 9.922 1 98.88 93 ALA A C 1
ATOM 676 O O . ALA A 1 93 ? 1.665 -4.332 11.062 1 98.88 93 ALA A O 1
ATOM 677 N N . THR A 1 94 ? 2.752 -5.414 9.445 1 98.56 94 THR A N 1
ATOM 678 C CA . THR A 1 94 ? 2.832 -6.645 10.227 1 98.56 94 THR A CA 1
ATOM 679 C C . THR A 1 94 ? 3.746 -6.461 11.43 1 98.56 94 THR A C 1
ATOM 681 O O . THR A 1 94 ? 3.525 -7.07 12.484 1 98.56 94 THR A O 1
ATOM 684 N N . LYS A 1 95 ? 4.773 -5.633 11.297 1 98.38 95 LYS A N 1
ATOM 685 C CA . LYS A 1 95 ? 5.605 -5.312 12.445 1 98.38 95 LYS A CA 1
ATOM 686 C C . LYS A 1 95 ? 4.793 -4.633 13.547 1 98.38 95 LYS A C 1
ATOM 688 O O . LYS A 1 95 ? 4.98 -4.914 14.734 1 98.38 95 LYS A O 1
ATOM 693 N N . ILE A 1 96 ? 3.934 -3.748 13.117 1 98.88 96 ILE A N 1
ATOM 694 C CA . ILE A 1 96 ? 3.059 -3.053 14.055 1 98.88 96 ILE A CA 1
ATOM 695 C C . ILE A 1 96 ? 2.109 -4.051 14.711 1 98.88 96 ILE A C 1
ATOM 697 O O . ILE A 1 96 ? 1.873 -3.99 15.922 1 98.88 96 ILE A O 1
ATOM 701 N N . GLN A 1 97 ? 1.57 -4.965 13.906 1 98.88 97 GLN A N 1
ATOM 702 C CA . GLN A 1 97 ? 0.693 -6.016 14.414 1 98.88 97 GLN A CA 1
ATOM 703 C C . GLN A 1 97 ? 1.352 -6.781 15.555 1 98.88 97 GLN A C 1
ATOM 705 O O . GLN A 1 97 ? 0.734 -6.996 16.594 1 98.88 97 GLN A O 1
ATOM 710 N N . ALA A 1 98 ? 2.553 -7.18 15.336 1 98.56 98 ALA A N 1
ATOM 711 C CA . ALA A 1 98 ? 3.299 -7.93 16.344 1 98.56 98 ALA A CA 1
ATOM 712 C C . ALA A 1 98 ? 3.549 -7.086 17.578 1 98.56 98 ALA A C 1
ATOM 714 O O . ALA A 1 98 ? 3.379 -7.559 18.703 1 98.56 98 ALA A O 1
ATOM 715 N N . GLU A 1 99 ? 3.986 -5.867 17.375 1 98.5 99 GLU A N 1
ATOM 716 C CA . GLU A 1 99 ? 4.305 -4.973 18.484 1 98.5 99 GLU A CA 1
ATOM 717 C C . GLU A 1 99 ? 3.084 -4.73 19.359 1 98.5 99 GLU A C 1
ATOM 719 O O . GLU A 1 99 ? 3.205 -4.617 20.578 1 98.5 99 GLU A O 1
ATOM 724 N N . LEU A 1 100 ? 1.903 -4.629 18.75 1 98.81 100 LEU A N 1
ATOM 725 C CA . LEU A 1 100 ? 0.671 -4.328 19.469 1 98.81 100 LEU A CA 1
ATOM 726 C C . LEU A 1 100 ? 0.116 -5.578 20.141 1 98.81 100 LEU A C 1
ATOM 728 O O . LEU A 1 100 ? -0.733 -5.484 21.031 1 98.81 100 LEU A O 1
ATOM 732 N N . GLY A 1 101 ? 0.557 -6.754 19.703 1 98.56 101 GLY A N 1
ATOM 733 C CA . GLY A 1 101 ? -0.084 -7.988 20.125 1 98.56 101 GLY A CA 1
ATOM 734 C C . GLY A 1 101 ? -1.448 -8.203 19.5 1 98.56 101 GLY A C 1
ATOM 735 O O . GLY A 1 101 ? -2.334 -8.797 20.109 1 98.56 101 GLY A O 1
ATOM 736 N N . ALA A 1 102 ? -1.68 -7.609 18.359 1 98.69 102 ALA A N 1
ATOM 737 C CA . ALA A 1 102 ? -2.93 -7.793 17.625 1 98.69 102 ALA A CA 1
ATOM 738 C C . ALA A 1 102 ? -2.891 -9.062 16.797 1 98.69 102 ALA A C 1
ATOM 740 O O . ALA A 1 102 ? -2.996 -9.008 15.562 1 98.69 102 ALA A O 1
ATOM 741 N N . ASN A 1 103 ? -2.953 -10.164 17.375 1 96.56 103 ASN A N 1
ATOM 742 C CA . ASN A 1 103 ? -2.6 -11.453 16.781 1 96.56 103 ASN A CA 1
ATOM 743 C C . ASN A 1 103 ? -3.68 -11.938 15.82 1 96.56 103 ASN A C 1
ATOM 745 O O . ASN A 1 103 ? -3.416 -12.789 14.969 1 96.56 103 ASN A O 1
ATOM 749 N N . LYS A 1 104 ? -4.824 -11.438 15.891 1 97.56 104 LYS A N 1
ATOM 750 C CA . LYS A 1 104 ? -5.906 -11.852 15 1 97.56 104 LYS A CA 1
ATOM 751 C C . LYS A 1 104 ? -5.961 -10.969 13.758 1 97.56 104 LYS A C 1
ATOM 753 O O . LYS A 1 104 ? -6.613 -11.32 12.773 1 97.56 104 LYS A O 1
ATOM 758 N N . ALA A 1 105 ? -5.281 -9.898 13.836 1 98.75 105 ALA A N 1
ATOM 759 C CA . ALA A 1 105 ? -5.438 -8.883 12.797 1 98.75 105 ALA A CA 1
ATOM 760 C C . ALA A 1 105 ? -4.672 -9.266 11.539 1 98.75 105 ALA A C 1
ATOM 762 O O . ALA A 1 105 ? -3.52 -9.695 11.609 1 98.75 105 ALA A O 1
ATOM 763 N N . VAL A 1 106 ? -5.336 -9.18 10.398 1 98.75 106 VAL A N 1
ATOM 764 C CA . VAL A 1 106 ? -4.641 -9.078 9.125 1 98.75 106 VAL A CA 1
ATOM 765 C C . VAL A 1 106 ? -3.967 -7.715 9.008 1 98.75 106 VAL A C 1
ATOM 767 O O . VAL A 1 106 ? -4.477 -6.719 9.523 1 98.75 106 VAL A O 1
ATOM 770 N N . ALA A 1 107 ? -2.787 -7.668 8.367 1 98.88 107 ALA A N 1
ATOM 771 C CA . ALA A 1 107 ? -2.08 -6.391 8.312 1 98.88 107 ALA A CA 1
ATOM 772 C C . ALA A 1 107 ? -1.408 -6.195 6.953 1 98.88 107 ALA A C 1
ATOM 774 O O . ALA A 1 107 ? -0.74 -7.102 6.449 1 98.88 107 ALA A O 1
ATOM 775 N N . PHE A 1 108 ? -1.583 -4.984 6.324 1 98.81 108 PHE A N 1
ATOM 776 C CA . PHE A 1 108 ? -0.87 -4.66 5.094 1 98.81 108 PHE A CA 1
ATOM 777 C C . PHE A 1 108 ? -0.781 -3.152 4.898 1 98.81 108 PHE A C 1
ATOM 779 O O . PHE A 1 108 ? -1.419 -2.387 5.625 1 98.81 108 PHE A O 1
ATOM 786 N N . ASP A 1 109 ? 0.067 -2.703 4 1 98.88 109 ASP A N 1
ATOM 787 C CA . ASP A 1 109 ? 0.308 -1.287 3.744 1 98.88 109 ASP A CA 1
ATOM 788 C C . ASP A 1 109 ? -0.503 -0.801 2.545 1 98.88 109 ASP A C 1
ATOM 790 O O . ASP A 1 109 ? -0.819 -1.582 1.645 1 98.88 109 ASP A O 1
ATOM 794 N N . LEU A 1 110 ? -0.876 0.448 2.615 1 98.88 110 LEU A N 1
ATOM 795 C CA . LEU A 1 110 ? -1.455 1.208 1.514 1 98.88 110 LEU A CA 1
ATOM 796 C C . LEU A 1 110 ? -0.643 2.469 1.237 1 98.88 110 LEU A C 1
ATOM 798 O O . LEU A 1 110 ? -0.257 3.18 2.168 1 98.88 110 LEU A O 1
ATOM 802 N N . THR A 1 111 ? -0.347 2.738 -0.086 1 98.81 111 THR A N 1
ATOM 803 C CA . THR A 1 111 ? 0.444 3.922 -0.405 1 98.81 111 THR A CA 1
ATOM 804 C C . THR A 1 111 ? -0.299 4.82 -1.392 1 98.81 111 THR A C 1
ATOM 806 O O . THR A 1 111 ? -0.56 4.418 -2.527 1 98.81 111 THR A O 1
ATOM 809 N N . ALA A 1 112 ? -0.632 5.973 -0.939 1 98.44 112 ALA A N 1
ATOM 810 C CA . ALA A 1 112 ? -1.145 7.102 -1.711 1 98.44 112 ALA A CA 1
ATOM 811 C C . ALA A 1 112 ? -0.576 8.422 -1.197 1 98.44 112 ALA A C 1
ATOM 813 O O . ALA A 1 112 ? -1.306 9.406 -1.052 1 98.44 112 ALA A O 1
ATOM 814 N N . ALA A 1 113 ? 0.636 8.406 -0.819 1 97.25 113 ALA A N 1
ATOM 815 C CA . ALA A 1 113 ? 1.372 9.555 -0.304 1 97.25 113 ALA A CA 1
ATOM 816 C C . ALA A 1 113 ? 0.571 10.281 0.772 1 97.25 113 ALA A C 1
ATOM 818 O O . ALA A 1 113 ? 0.067 9.656 1.708 1 97.25 113 ALA A O 1
ATOM 819 N N . CYS A 1 114 ? 0.516 11.633 0.663 1 97.94 114 CYS A N 1
ATOM 820 C CA . CYS A 1 114 ? -0.074 12.453 1.714 1 97.94 114 CYS A CA 1
ATOM 821 C C . CYS A 1 114 ? -1.583 12.25 1.785 1 97.94 114 CYS A C 1
ATOM 823 O O . CYS A 1 114 ? -2.211 12.57 2.795 1 97.94 114 CYS A O 1
ATOM 825 N N . SER A 1 115 ? -2.166 11.711 0.737 1 98.56 115 SER A N 1
ATOM 826 C CA . SER A 1 115 ? -3.6 11.43 0.757 1 98.56 115 SER A CA 1
ATOM 827 C C . SER A 1 115 ? -3.883 10.047 1.326 1 98.56 115 SER A C 1
ATOM 829 O O . SER A 1 115 ? -5.035 9.609 1.369 1 98.56 115 SER A O 1
ATOM 831 N N . GLY A 1 116 ? -2.881 9.359 1.755 1 98.81 116 GLY A N 1
ATOM 832 C CA . GLY A 1 116 ? -2.965 7.965 2.148 1 98.81 116 GLY A CA 1
ATOM 833 C C . GLY A 1 116 ? -4.016 7.707 3.211 1 98.81 116 GLY A C 1
ATOM 834 O O . GLY A 1 116 ? -4.723 6.699 3.158 1 98.81 116 GLY A O 1
ATOM 835 N N . PHE A 1 117 ? -4.125 8.594 4.191 1 98.94 117 PHE A N 1
ATOM 836 C CA . PHE A 1 117 ? -5.074 8.367 5.273 1 98.94 117 PHE A CA 1
ATOM 837 C C . PHE A 1 117 ? -6.5 8.32 4.746 1 98.94 117 PHE A C 1
ATOM 839 O O . PHE A 1 117 ? -7.285 7.449 5.137 1 98.94 117 PHE A O 1
ATOM 846 N N . VAL A 1 118 ? -6.863 9.242 3.824 1 98.94 118 VAL A N 1
ATOM 847 C CA . VAL A 1 118 ? -8.211 9.297 3.277 1 98.94 118 VAL A CA 1
ATOM 848 C C . VAL A 1 118 ? -8.484 8.055 2.432 1 98.94 118 VAL A C 1
ATOM 850 O O . VAL A 1 118 ? -9.555 7.457 2.518 1 98.94 118 VAL A O 1
ATOM 853 N N . PHE A 1 119 ? -7.496 7.688 1.623 1 98.94 119 PHE A N 1
ATOM 854 C CA . PHE A 1 119 ? -7.621 6.465 0.836 1 98.94 119 PHE A CA 1
ATOM 855 C C . PHE A 1 119 ? -7.785 5.25 1.743 1 98.94 119 PHE A C 1
ATOM 857 O O . PHE A 1 119 ? -8.594 4.363 1.459 1 98.94 119 PHE A O 1
ATOM 864 N N . GLY A 1 120 ? -6.996 5.242 2.832 1 98.94 120 GLY A N 1
ATOM 865 C CA . GLY A 1 120 ? -7.121 4.184 3.818 1 98.94 120 GLY A CA 1
ATOM 866 C C . GLY A 1 120 ? -8.477 4.156 4.5 1 98.94 120 GLY A C 1
ATOM 867 O O . GLY A 1 120 ? -9.047 3.086 4.715 1 98.94 120 GLY A O 1
ATOM 868 N N . LEU A 1 121 ? -9.008 5.309 4.812 1 98.94 121 LEU A N 1
ATOM 869 C CA . LEU A 1 121 ? -10.312 5.422 5.457 1 98.94 121 LEU A CA 1
ATOM 870 C C . LEU A 1 121 ? -11.406 4.824 4.582 1 98.94 121 LEU A C 1
ATOM 872 O O . LEU A 1 121 ? -12.227 4.027 5.055 1 98.94 121 LEU A O 1
ATOM 876 N N . VAL A 1 122 ? -11.391 5.16 3.332 1 98.88 122 VAL A N 1
ATOM 877 C CA . VAL A 1 122 ? -12.398 4.672 2.395 1 98.88 122 VAL A CA 1
ATOM 878 C C . VAL A 1 122 ? -12.227 3.168 2.191 1 98.88 122 VAL A C 1
ATOM 880 O O . VAL A 1 122 ? -13.211 2.426 2.15 1 98.88 122 VAL A O 1
ATOM 883 N N . THR A 1 123 ? -10.977 2.711 2.107 1 98.94 123 THR A N 1
ATOM 884 C CA . THR A 1 123 ? -10.703 1.287 1.943 1 98.94 123 THR A CA 1
ATOM 885 C C . THR A 1 123 ? -11.18 0.5 3.158 1 98.94 123 THR A C 1
ATOM 887 O O . THR A 1 123 ? -11.875 -0.508 3.014 1 98.94 123 THR A O 1
ATOM 890 N N . ALA A 1 124 ? -10.82 0.974 4.34 1 98.88 124 ALA A N 1
ATOM 891 C CA . ALA A 1 124 ? -11.25 0.322 5.574 1 98.88 124 ALA A CA 1
ATOM 892 C C . ALA A 1 124 ? -12.766 0.247 5.664 1 98.88 124 ALA A C 1
ATOM 894 O O . ALA A 1 124 ? -13.32 -0.768 6.094 1 98.88 124 ALA A O 1
ATOM 895 N N . ALA A 1 125 ? -13.406 1.27 5.258 1 98.62 125 ALA A N 1
ATOM 896 C CA . ALA A 1 125 ? -14.867 1.329 5.312 1 98.62 125 ALA A CA 1
ATOM 897 C C . ALA A 1 125 ? -15.492 0.234 4.453 1 98.62 125 ALA A C 1
ATOM 899 O O . ALA A 1 125 ? -16.531 -0.333 4.816 1 98.62 125 ALA A O 1
ATOM 900 N N . GLN A 1 126 ? -14.867 -0.051 3.266 1 98.38 126 GLN A N 1
ATOM 901 C CA . GLN A 1 126 ? -15.43 -1.088 2.406 1 98.38 126 GLN A CA 1
ATOM 902 C C . GLN A 1 126 ? -15.414 -2.447 3.1 1 98.38 126 GLN A C 1
ATOM 904 O O . GLN A 1 126 ? -16.375 -3.213 3 1 98.38 126 GLN A O 1
ATOM 909 N N . PHE A 1 127 ? -14.32 -2.768 3.805 1 98.44 127 PHE A N 1
ATOM 910 C CA . PHE A 1 127 ? -14.203 -4.039 4.508 1 98.44 127 PHE A CA 1
ATOM 911 C C . PHE A 1 127 ? -15.281 -4.168 5.578 1 98.44 127 PHE A C 1
ATOM 913 O O . PHE A 1 127 ? -15.812 -5.254 5.805 1 98.44 127 PHE A O 1
ATOM 920 N N . ILE A 1 128 ? -15.531 -3.096 6.258 1 98.38 128 ILE A N 1
ATOM 921 C CA . ILE A 1 128 ? -16.531 -3.129 7.32 1 98.38 128 ILE A CA 1
ATOM 922 C C . ILE A 1 128 ? -17.938 -3.234 6.707 1 98.38 128 ILE A C 1
ATOM 924 O O . ILE A 1 128 ? -18.75 -4.039 7.156 1 98.38 128 ILE A O 1
ATOM 928 N N . ARG A 1 129 ? -18.219 -2.439 5.68 1 97.44 129 ARG A N 1
ATOM 929 C CA . ARG A 1 129 ? -19.531 -2.373 5.07 1 97.44 129 ARG A CA 1
ATOM 930 C C . ARG A 1 129 ? -19.922 -3.715 4.457 1 97.44 129 ARG A C 1
ATOM 932 O O . ARG A 1 129 ? -21.109 -4.066 4.422 1 97.44 129 ARG A O 1
ATOM 939 N N . THR A 1 130 ? -18.922 -4.473 3.955 1 96.44 130 THR A N 1
ATOM 940 C CA . THR A 1 130 ? -19.203 -5.781 3.371 1 96.44 130 THR A CA 1
ATOM 941 C C . THR A 1 130 ? -19.297 -6.848 4.457 1 96.44 130 THR A C 1
ATOM 943 O O . THR A 1 130 ? -19.625 -8 4.172 1 96.44 130 THR A O 1
ATOM 946 N N . GLY A 1 131 ? -18.953 -6.531 5.699 1 96.56 131 GLY A N 1
ATOM 947 C CA . GLY A 1 131 ? -19.078 -7.441 6.824 1 96.56 131 GLY A CA 1
ATOM 948 C C . GLY A 1 131 ? -17.859 -8.32 7.016 1 96.56 131 GLY A C 1
ATOM 949 O O . GLY A 1 131 ? -17.859 -9.227 7.852 1 96.56 131 GLY A O 1
ATOM 950 N N . VAL A 1 132 ? -16.797 -8.055 6.316 1 96.94 132 VAL A N 1
ATOM 951 C CA . VAL A 1 132 ? -15.594 -8.891 6.383 1 96.94 132 VAL A CA 1
ATOM 952 C C . VAL A 1 132 ? -14.906 -8.688 7.727 1 96.94 132 VAL A C 1
ATOM 954 O O . VAL A 1 132 ? -14.43 -9.648 8.336 1 96.94 132 VAL A O 1
ATOM 957 N N . TYR A 1 133 ? -14.742 -7.438 8.133 1 98 133 TYR A N 1
ATOM 958 C CA . TYR A 1 133 ? -14.109 -7.094 9.398 1 98 133 TYR A CA 1
ATOM 959 C C . TYR A 1 133 ? -15 -6.168 10.219 1 98 133 TYR A C 1
ATOM 961 O O . TYR A 1 133 ? -15.836 -5.445 9.664 1 98 133 TYR A O 1
ATOM 969 N N . GLN A 1 134 ? -14.789 -6.172 11.539 1 98.25 134 GLN A N 1
ATOM 970 C CA . GLN A 1 134 ? -15.625 -5.387 12.445 1 98.25 134 GLN A CA 1
ATOM 971 C C . GLN A 1 134 ? -14.836 -4.227 13.047 1 98.25 134 GLN A C 1
ATOM 973 O O . GLN A 1 134 ? -15.391 -3.152 13.289 1 98.25 134 GLN A O 1
ATOM 978 N N . ASN A 1 135 ? -13.617 -4.492 13.414 1 98.81 135 ASN A N 1
ATOM 979 C CA . ASN A 1 135 ? -12.727 -3.512 14.023 1 98.81 135 ASN A CA 1
ATOM 980 C C . ASN A 1 135 ? -11.445 -3.334 13.203 1 98.81 135 ASN A C 1
ATOM 982 O O . ASN A 1 135 ? -10.617 -4.242 13.141 1 98.81 135 ASN A O 1
ATOM 986 N N . VAL A 1 136 ? -11.32 -2.113 12.641 1 98.94 136 VAL A N 1
ATOM 987 C CA . VAL A 1 136 ? -10.156 -1.837 11.805 1 98.94 136 VAL A CA 1
ATOM 988 C C . VAL A 1 136 ? -9.312 -0.733 12.438 1 98.94 136 VAL A C 1
ATOM 990 O O . VAL A 1 136 ? -9.844 0.292 12.867 1 98.94 136 VAL A O 1
ATOM 993 N N . LEU A 1 137 ? -8.039 -0.995 12.578 1 99 137 LEU A N 1
ATOM 994 C CA . LEU A 1 137 ? -7.066 0.028 12.945 1 99 137 LEU A CA 1
ATOM 995 C C . LEU A 1 137 ? -6.441 0.654 11.703 1 99 137 LEU A C 1
ATOM 997 O O . LEU A 1 137 ? -5.742 -0.024 10.945 1 99 137 LEU A O 1
ATOM 1001 N N . LEU A 1 138 ? -6.77 1.905 11.461 1 99 138 LEU A N 1
ATOM 1002 C CA . LEU A 1 138 ? -6.172 2.664 10.367 1 99 138 LEU A CA 1
ATOM 1003 C C . LEU A 1 138 ? -5.094 3.605 10.891 1 99 138 LEU A C 1
ATOM 1005 O O . LEU A 1 138 ? -5.344 4.414 11.781 1 99 138 LEU A O 1
ATOM 1009 N N . ILE A 1 139 ? -3.922 3.49 10.297 1 99 139 ILE A N 1
ATOM 1010 C CA . ILE A 1 139 ? -2.77 4.27 10.742 1 99 139 ILE A CA 1
ATOM 1011 C C . ILE A 1 139 ? -2.23 5.102 9.578 1 99 139 ILE A C 1
ATOM 1013 O O . ILE A 1 139 ? -2.061 4.59 8.469 1 99 139 ILE A O 1
ATOM 1017 N N . GLY A 1 140 ? -2.066 6.383 9.734 1 98.94 140 GLY A N 1
ATOM 1018 C CA . GLY A 1 140 ? -1.198 7.207 8.906 1 98.94 140 GLY A CA 1
ATOM 1019 C C . GLY A 1 140 ? 0.126 7.527 9.57 1 98.94 140 GLY A C 1
ATOM 1020 O O . GLY A 1 140 ? 0.155 8.062 10.68 1 98.94 140 GLY A O 1
ATOM 1021 N N . ALA A 1 141 ? 1.22 7.199 8.906 1 98.94 141 ALA A N 1
ATOM 1022 C CA . ALA A 1 141 ? 2.529 7.43 9.508 1 98.94 141 ALA A CA 1
ATOM 1023 C C . ALA A 1 141 ? 3.602 7.609 8.438 1 98.94 141 ALA A C 1
ATOM 1025 O O . ALA A 1 141 ? 3.592 6.922 7.414 1 98.94 141 ALA A O 1
ATOM 1026 N N . ASP A 1 142 ? 4.512 8.562 8.711 1 98.88 142 ASP A N 1
ATOM 1027 C CA . ASP A 1 142 ? 5.668 8.727 7.836 1 98.88 142 ASP A CA 1
ATOM 1028 C C . ASP A 1 142 ? 6.859 9.297 8.602 1 98.88 142 ASP A C 1
ATOM 1030 O O . ASP A 1 142 ? 6.688 10.133 9.5 1 98.88 142 ASP A O 1
ATOM 1034 N N . ILE A 1 143 ? 7.969 8.836 8.32 1 98.69 143 ILE A N 1
ATOM 1035 C CA . ILE A 1 143 ? 9.25 9.438 8.688 1 98.69 143 ILE A CA 1
ATOM 1036 C C . ILE A 1 143 ? 9.906 10.039 7.453 1 98.69 143 ILE A C 1
ATOM 1038 O O . ILE A 1 143 ? 10.812 9.438 6.871 1 98.69 143 ILE A O 1
ATOM 1042 N N . LEU A 1 144 ? 9.531 11.195 7.098 1 98.19 144 LEU A N 1
ATOM 1043 C CA . LEU A 1 144 ? 9.969 11.82 5.855 1 98.19 144 LEU A CA 1
ATOM 1044 C C . LEU A 1 144 ? 11.367 12.406 6 1 98.19 144 LEU A C 1
ATOM 1046 O O . LEU A 1 144 ? 12.062 12.625 5 1 98.19 144 LEU A O 1
ATOM 1050 N N . SER A 1 145 ? 11.766 12.641 7.246 1 97.69 145 SER A N 1
ATOM 1051 C CA . SER A 1 145 ? 13.078 13.219 7.508 1 97.69 145 SER A CA 1
ATOM 1052 C C . SER A 1 145 ? 14.188 12.375 6.895 1 97.69 145 SER A C 1
ATOM 1054 O O . SER A 1 145 ? 15.25 12.891 6.539 1 97.69 145 SER A O 1
ATOM 1056 N N . ARG A 1 146 ? 13.938 11.109 6.672 1 96.69 146 ARG A N 1
ATOM 1057 C CA . ARG A 1 146 ? 14.984 10.234 6.152 1 96.69 146 ARG A CA 1
ATOM 1058 C C . ARG A 1 146 ? 15.125 10.383 4.641 1 96.69 146 ARG A C 1
ATOM 1060 O O . ARG A 1 146 ? 16.109 9.938 4.055 1 96.69 146 ARG A O 1
ATOM 1067 N N . TRP A 1 147 ? 14.203 11.125 4.039 1 97.75 147 TRP A N 1
ATOM 1068 C CA . TRP A 1 147 ? 14.172 11.195 2.58 1 97.75 147 TRP A CA 1
ATOM 1069 C C . TRP A 1 147 ? 14.195 12.641 2.104 1 97.75 147 TRP A C 1
ATOM 1071 O O . TRP A 1 147 ? 13.773 12.938 0.983 1 97.75 147 TRP A O 1
ATOM 1081 N N . VAL A 1 148 ? 14.602 13.516 2.941 1 97.12 148 VAL A N 1
ATOM 1082 C CA . VAL A 1 148 ? 14.711 14.938 2.613 1 97.12 148 VAL A CA 1
ATOM 1083 C C . VAL A 1 148 ? 16.172 15.297 2.365 1 97.12 148 VAL A C 1
ATOM 1085 O O . VAL A 1 148 ? 17.062 14.797 3.049 1 97.12 148 VAL A O 1
ATOM 1088 N N . ASP A 1 149 ? 16.453 16.141 1.264 1 97.19 149 ASP A N 1
ATOM 1089 C CA . ASP A 1 149 ? 17.75 16.812 1.13 1 97.19 149 ASP A CA 1
ATOM 1090 C C . ASP A 1 149 ? 17.828 18.031 2.047 1 97.19 149 ASP A C 1
ATOM 1092 O O . ASP A 1 149 ? 17.281 19.094 1.734 1 97.19 149 ASP A O 1
ATOM 1096 N N . TRP A 1 150 ? 18.531 17.922 3.1 1 96.94 150 TRP A N 1
ATOM 1097 C CA . TRP A 1 150 ? 18.547 18.938 4.152 1 96.94 150 TRP A CA 1
ATOM 1098 C C . TRP A 1 150 ? 19.375 20.141 3.727 1 96.94 150 TRP A C 1
ATOM 1100 O O . TRP A 1 150 ? 19.453 21.141 4.453 1 96.94 150 TRP A O 1
ATOM 1110 N N . GLN A 1 151 ? 19.891 20.078 2.504 1 95.94 151 GLN A N 1
ATOM 1111 C CA . GLN A 1 151 ? 20.594 21.234 1.944 1 95.94 151 GLN A CA 1
ATOM 1112 C C . GLN A 1 151 ? 19.719 21.953 0.917 1 95.94 151 GLN A C 1
ATOM 1114 O O . GLN A 1 151 ? 20.141 22.969 0.351 1 95.94 151 GLN A O 1
ATOM 1119 N N . ASP A 1 152 ? 18.578 21.406 0.687 1 95.94 152 ASP A N 1
ATOM 1120 C CA . ASP A 1 152 ? 17.641 22.016 -0.242 1 95.94 152 ASP A CA 1
ATOM 1121 C C . ASP A 1 152 ? 16.516 22.734 0.508 1 95.94 152 ASP A C 1
ATOM 1123 O O . ASP A 1 152 ? 15.586 22.078 1.005 1 95.94 152 ASP A O 1
ATOM 1127 N N . ARG A 1 153 ? 16.469 23.984 0.459 1 95.38 153 ARG A N 1
ATOM 1128 C CA . ARG A 1 153 ? 15.516 24.797 1.215 1 95.38 153 ARG A CA 1
ATOM 1129 C C . ARG A 1 153 ? 14.094 24.609 0.685 1 95.38 153 ARG A C 1
ATOM 1131 O O . ARG A 1 153 ? 13.125 24.859 1.396 1 95.38 153 ARG A O 1
ATOM 1138 N N . ARG A 1 154 ? 14.016 24.312 -0.504 1 93.44 154 ARG A N 1
ATOM 1139 C CA . ARG A 1 154 ? 12.703 24.156 -1.13 1 93.44 154 ARG A CA 1
ATOM 1140 C C . ARG A 1 154 ? 11.914 23.031 -0.478 1 93.44 154 ARG A C 1
ATOM 1142 O O . ARG A 1 154 ? 10.68 23.016 -0.535 1 93.44 154 ARG A O 1
ATOM 1149 N N . THR A 1 155 ? 12.586 22 0.183 1 95.31 155 THR A N 1
ATOM 1150 C CA . THR A 1 155 ? 11.906 20.828 0.731 1 95.31 155 THR A CA 1
ATOM 1151 C C . THR A 1 155 ? 12.219 20.672 2.215 1 95.31 155 THR A C 1
ATOM 1153 O O . THR A 1 155 ? 11.344 20.297 3.002 1 95.31 155 THR A O 1
ATOM 1156 N N . CYS A 1 156 ? 13.422 21.031 2.643 1 96.5 156 CYS A N 1
ATOM 1157 C CA . CYS A 1 156 ? 13.867 20.688 3.99 1 96.5 156 CYS A CA 1
ATOM 1158 C C . CYS A 1 156 ? 13.109 21.5 5.035 1 96.5 156 CYS A C 1
ATOM 1160 O O . CYS A 1 156 ? 13.062 21.125 6.207 1 96.5 156 CYS A O 1
ATOM 1162 N N . VAL A 1 157 ? 12.414 22.562 4.664 1 97.06 157 VAL A N 1
ATOM 1163 C CA . VAL A 1 157 ? 11.719 23.422 5.621 1 97.06 157 VAL A CA 1
ATOM 1164 C C . VAL A 1 157 ? 10.289 22.922 5.805 1 97.06 157 VAL A C 1
ATOM 1166 O O . VAL A 1 157 ? 9.555 23.438 6.66 1 97.06 157 VAL A O 1
ATOM 1169 N N . LEU A 1 158 ? 9.859 21.875 5.105 1 97.44 158 LEU A N 1
ATOM 1170 C CA . LEU A 1 158 ? 8.445 21.547 5.023 1 97.44 158 LEU A CA 1
ATOM 1171 C C . LEU A 1 158 ? 8.125 20.328 5.891 1 97.44 158 LEU A C 1
ATOM 1173 O O . LEU A 1 158 ? 7.102 20.312 6.586 1 97.44 158 LEU A O 1
ATOM 1177 N N . PHE A 1 159 ? 8.977 19.344 5.898 1 97.81 159 PHE A N 1
ATOM 1178 C CA . PHE A 1 159 ? 8.508 18.016 6.289 1 97.81 159 PHE A CA 1
ATOM 1179 C C . PHE A 1 159 ? 8.883 17.703 7.734 1 97.81 159 PHE A C 1
ATOM 1181 O O . PHE A 1 159 ? 9.922 18.172 8.219 1 97.81 159 PHE A O 1
ATOM 1188 N N . GLY A 1 160 ? 8.07 17 8.375 1 98.25 160 GLY A N 1
ATOM 1189 C CA . GLY A 1 160 ? 8.281 16.406 9.688 1 98.25 160 GLY A CA 1
ATOM 1190 C C . GLY A 1 160 ? 7.844 14.961 9.773 1 98.25 160 GLY A C 1
ATOM 1191 O O . GLY A 1 160 ? 7.371 14.391 8.789 1 98.25 160 GLY A O 1
ATOM 1192 N N . ASP A 1 161 ? 8.094 14.367 10.945 1 98.81 161 ASP A N 1
ATOM 1193 C CA . ASP A 1 161 ? 7.789 12.953 11.18 1 98.81 161 ASP A CA 1
ATOM 1194 C C . ASP A 1 161 ? 6.648 12.797 12.18 1 98.81 161 ASP A C 1
ATOM 1196 O O . ASP A 1 161 ? 6.523 13.594 13.117 1 98.81 161 ASP A O 1
ATOM 1200 N N . GLY A 1 162 ? 5.801 11.758 11.945 1 98.88 162 GLY A N 1
ATOM 1201 C CA . GLY A 1 162 ? 4.73 11.508 12.898 1 98.88 162 GLY A CA 1
ATOM 1202 C C . GLY A 1 162 ? 3.85 10.336 12.516 1 98.88 162 GLY A C 1
ATOM 1203 O O . GLY A 1 162 ? 4.035 9.734 11.453 1 98.88 162 GLY A O 1
ATOM 1204 N N . ALA A 1 163 ? 3.016 10.016 13.422 1 98.94 163 ALA A N 1
ATOM 1205 C CA . ALA A 1 163 ? 2.004 8.977 13.234 1 98.94 163 ALA A CA 1
ATOM 1206 C C . ALA A 1 163 ? 0.685 9.367 13.891 1 98.94 163 ALA A C 1
ATOM 1208 O O . ALA A 1 163 ? 0.675 10.031 14.93 1 98.94 163 ALA A O 1
ATOM 1209 N N . GLY A 1 164 ? -0.375 9.078 13.266 1 98.94 164 GLY A N 1
ATOM 1210 C CA . GLY A 1 164 ? -1.725 9.086 13.812 1 98.94 164 GLY A CA 1
ATOM 1211 C C . GLY A 1 164 ? -2.514 7.84 13.477 1 98.94 164 GLY A C 1
ATOM 1212 O O . GLY A 1 164 ? -2.227 7.164 12.484 1 98.94 164 GLY A O 1
ATOM 1213 N N . ALA A 1 165 ? -3.449 7.492 14.32 1 99 165 ALA A N 1
ATOM 1214 C CA . ALA A 1 165 ? -4.242 6.277 14.133 1 99 165 ALA A CA 1
ATOM 1215 C C . ALA A 1 165 ? -5.691 6.5 14.562 1 99 165 ALA A C 1
ATOM 1217 O O . ALA A 1 165 ? -5.965 7.32 15.438 1 99 165 ALA A O 1
ATOM 1218 N N . VAL A 1 166 ? -6.578 5.789 13.914 1 99 166 VAL A N 1
ATOM 1219 C CA . VAL A 1 166 ? -7.973 5.75 14.344 1 99 166 VAL A CA 1
ATOM 1220 C C . VAL A 1 166 ? -8.469 4.305 14.352 1 99 166 VAL A C 1
ATOM 1222 O O . VAL A 1 166 ? -7.934 3.453 13.641 1 99 166 VAL A O 1
ATOM 1225 N N . VAL A 1 167 ? -9.414 4.023 15.203 1 98.94 167 VAL A N 1
ATOM 1226 C CA . VAL A 1 167 ? -10.156 2.766 15.188 1 98.94 167 VAL A CA 1
ATOM 1227 C C . VAL A 1 167 ? -11.508 2.969 14.508 1 98.94 167 VAL A C 1
ATOM 1229 O O . VAL A 1 167 ? -12.266 3.873 14.875 1 98.94 167 VAL A O 1
ATOM 1232 N N . LEU A 1 168 ? -11.75 2.244 13.469 1 98.94 168 LEU A N 1
ATOM 1233 C CA . LEU A 1 168 ? -13.047 2.164 12.805 1 98.94 168 LEU A CA 1
ATOM 1234 C C . LEU A 1 168 ? -13.797 0.901 13.227 1 98.94 168 LEU A C 1
ATOM 1236 O O . LEU A 1 168 ? -13.234 -0.198 13.188 1 98.94 168 LEU A O 1
ATOM 1240 N N . GLN A 1 169 ? -15.047 1.061 13.578 1 98.75 169 GLN A N 1
ATOM 1241 C CA . GLN A 1 169 ? -15.828 -0.087 14.039 1 98.75 169 GLN A CA 1
ATOM 1242 C C . GLN A 1 169 ? -17.156 -0.173 13.305 1 98.75 169 GLN A C 1
ATOM 1244 O O . GLN A 1 169 ? -17.75 0.852 12.961 1 98.75 169 GLN A O 1
ATOM 1249 N N . ALA A 1 170 ? -17.547 -1.432 13 1 98.38 170 ALA A N 1
ATOM 1250 C CA . ALA A 1 170 ? -18.922 -1.646 12.539 1 98.38 170 ALA A CA 1
ATOM 1251 C C . ALA A 1 170 ? -19.922 -0.974 13.461 1 98.38 170 ALA A C 1
ATOM 1253 O O . ALA A 1 170 ? -19.766 -0.991 14.688 1 98.38 170 ALA A O 1
ATOM 1254 N N . ASN A 1 171 ? -20.844 -0.38 12.859 1 97.38 171 ASN A N 1
ATOM 1255 C CA . ASN A 1 171 ? -21.844 0.412 13.562 1 97.38 171 ASN A CA 1
ATOM 1256 C C . ASN A 1 171 ? -23.219 0.304 12.906 1 97.38 171 ASN A C 1
ATOM 1258 O O . ASN A 1 171 ? -23.312 0.026 11.711 1 97.38 171 ASN A O 1
ATOM 1262 N N . SER A 1 172 ? -24.281 0.481 13.719 1 95.75 172 SER A N 1
ATOM 1263 C CA . SER A 1 172 ? -25.641 0.427 13.18 1 95.75 172 SER A CA 1
ATOM 1264 C C . SER A 1 172 ? -25.906 1.599 12.242 1 95.75 172 SER A C 1
ATOM 1266 O O . SER A 1 172 ? -26.625 1.454 11.25 1 95.75 172 SER A O 1
ATOM 1268 N N . SER A 1 173 ? -25.297 2.717 12.578 1 95.38 173 SER A N 1
ATOM 1269 C CA . SER A 1 173 ? -25.359 3.881 11.695 1 95.38 173 SER A CA 1
ATOM 1270 C C . SER A 1 173 ? -24.062 4.051 10.906 1 95.38 173 SER A C 1
ATOM 1272 O O . SER A 1 173 ? -22.969 3.896 11.453 1 95.38 173 SER A O 1
ATOM 1274 N N . ASP A 1 174 ? -24.266 4.316 9.648 1 97.69 174 ASP A N 1
ATOM 1275 C CA . ASP A 1 174 ? -23.078 4.605 8.844 1 97.69 174 ASP A CA 1
ATOM 1276 C C . ASP A 1 174 ? -22.641 6.059 9.016 1 97.69 174 ASP A C 1
ATOM 1278 O O . ASP A 1 174 ? -23.266 6.969 8.469 1 97.69 174 ASP A O 1
ATOM 1282 N N . ARG A 1 175 ? -21.516 6.211 9.672 1 98.31 175 ARG A N 1
ATOM 1283 C CA . ARG A 1 175 ? -21.109 7.562 10.039 1 98.31 175 ARG A CA 1
ATOM 1284 C C . ARG A 1 175 ? -20.062 8.102 9.07 1 98.31 175 ARG A C 1
ATOM 1286 O O . ARG A 1 175 ? -19.578 9.219 9.227 1 98.31 175 ARG A O 1
ATOM 1293 N N . LEU A 1 176 ? -19.594 7.332 8.156 1 98.69 176 LEU A N 1
ATOM 1294 C CA . LEU A 1 176 ? -18.969 7.852 6.941 1 98.69 176 LEU A CA 1
ATOM 1295 C C . LEU A 1 176 ? -20.031 8.234 5.918 1 98.69 176 LEU A C 1
ATOM 1297 O O . LEU A 1 176 ? -20.547 7.379 5.195 1 98.69 176 LEU A O 1
ATOM 1301 N N . LEU A 1 177 ? -20.281 9.469 5.816 1 98.62 177 LEU A N 1
ATOM 1302 C CA . LEU A 1 177 ? -21.484 9.977 5.176 1 98.62 177 LEU A CA 1
ATOM 1303 C C . LEU A 1 177 ? -21.297 10.117 3.672 1 98.62 177 LEU A C 1
ATOM 1305 O O . LEU A 1 177 ? -22.25 10.031 2.902 1 98.62 177 LEU A O 1
ATOM 1309 N N . GLY A 1 178 ? -20.141 10.367 3.27 1 98.56 178 GLY A N 1
ATOM 1310 C CA . GLY A 1 178 ? -19.781 10.5 1.866 1 98.56 178 GLY A CA 1
ATOM 1311 C C . GLY A 1 178 ? -18.281 10.562 1.637 1 98.56 178 GLY A C 1
ATOM 1312 O O . GLY A 1 178 ? -17.531 10.883 2.553 1 98.56 178 GLY A O 1
ATOM 1313 N N . PHE A 1 179 ? -17.875 10.219 0.446 1 98.88 179 PHE A N 1
ATOM 1314 C CA . PHE A 1 179 ? -16.469 10.336 0.086 1 98.88 179 PHE A CA 1
ATOM 1315 C C . PHE A 1 179 ? -16.297 10.398 -1.427 1 98.88 179 PHE A C 1
ATOM 1317 O O . PHE A 1 179 ? -17.234 10.07 -2.174 1 98.88 179 PHE A O 1
ATOM 1324 N N . ALA A 1 180 ? -15.133 10.867 -1.814 1 98.75 180 ALA A N 1
ATOM 1325 C CA . ALA A 1 180 ? -14.688 10.852 -3.205 1 98.75 180 ALA A CA 1
ATOM 1326 C C . ALA A 1 180 ? -13.164 10.742 -3.291 1 98.75 180 ALA A C 1
ATOM 1328 O O . ALA A 1 180 ? -12.445 11.375 -2.51 1 98.75 180 ALA A O 1
ATOM 1329 N N . LEU A 1 181 ? -12.703 9.914 -4.172 1 98.81 181 LEU A N 1
ATOM 1330 C CA . LEU A 1 181 ? -11.281 9.75 -4.445 1 98.81 181 LEU A CA 1
ATOM 1331 C C . LEU A 1 181 ? -10.969 10.031 -5.91 1 98.81 181 LEU A C 1
ATOM 1333 O O . LEU A 1 181 ? -11.781 9.727 -6.789 1 98.81 181 LEU A O 1
ATOM 1337 N N . LYS A 1 182 ? -9.789 10.578 -6.133 1 98.69 182 LYS A N 1
ATOM 1338 C CA . LYS A 1 182 ? -9.344 10.844 -7.496 1 98.69 182 LYS A CA 1
ATOM 1339 C C . LYS A 1 182 ? -7.824 10.734 -7.605 1 98.69 182 LYS A C 1
ATOM 1341 O O . LYS A 1 182 ? -7.117 10.789 -6.598 1 98.69 182 LYS A O 1
ATOM 1346 N N . SER A 1 183 ? -7.355 10.508 -8.766 1 98.25 183 SER A N 1
ATOM 1347 C CA . SER A 1 183 ? -5.938 10.492 -9.117 1 98.25 183 SER A CA 1
ATOM 1348 C C . SER A 1 183 ? -5.699 11.109 -10.492 1 98.25 183 SER A C 1
ATOM 1350 O O . SER A 1 183 ? -6.559 11.023 -11.367 1 98.25 183 SER A O 1
ATOM 1352 N N . ASP A 1 184 ? -4.625 11.766 -10.656 1 98 184 ASP A N 1
ATOM 1353 C CA . ASP A 1 184 ? -4.152 12.258 -11.945 1 98 184 ASP A CA 1
ATOM 1354 C C . ASP A 1 184 ? -2.66 11.992 -12.117 1 98 184 ASP A C 1
ATOM 1356 O O . ASP A 1 184 ? -1.832 12.852 -11.82 1 98 184 ASP A O 1
ATOM 1360 N N . GLY A 1 185 ? -2.357 10.867 -12.711 1 97.44 185 GLY A N 1
ATOM 1361 C CA . GLY A 1 185 ? -0.98 10.422 -12.852 1 97.44 185 GLY A CA 1
ATOM 1362 C C . GLY A 1 185 ? -0.195 11.227 -13.867 1 97.44 185 GLY A C 1
ATOM 1363 O O . GLY A 1 185 ? 1.036 11.156 -13.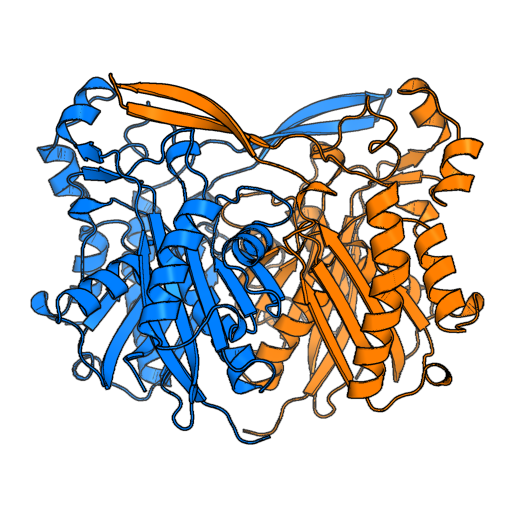906 1 97.44 185 GLY A O 1
ATOM 1364 N N . THR A 1 186 ? -0.841 12.016 -14.703 1 97.31 186 THR A N 1
ATOM 1365 C CA . THR A 1 186 ? -0.137 12.836 -15.68 1 97.31 186 THR A CA 1
ATOM 1366 C C . THR A 1 186 ? 0.668 13.93 -14.992 1 97.31 186 THR A C 1
ATOM 1368 O O . THR A 1 186 ? 1.563 14.523 -15.602 1 97.31 186 THR A O 1
ATOM 1371 N N . GLN A 1 187 ? 0.411 14.18 -13.727 1 95.69 187 GLN A N 1
ATOM 1372 C CA . GLN A 1 187 ? 1.09 15.227 -12.969 1 95.69 187 GLN A CA 1
ATOM 1373 C C . GLN A 1 187 ? 2.053 14.633 -11.945 1 95.69 187 GLN A C 1
ATOM 1375 O O . GLN A 1 187 ? 2.477 15.32 -11.016 1 95.69 187 GLN A O 1
ATOM 1380 N N . ASN A 1 188 ? 2.4 13.406 -12.156 1 94.31 188 ASN A N 1
ATOM 1381 C CA . ASN A 1 188 ? 3.27 12.695 -11.227 1 94.31 188 ASN A CA 1
ATOM 1382 C C . ASN A 1 188 ? 4.613 13.398 -11.055 1 94.31 188 ASN A C 1
ATOM 1384 O O . ASN A 1 188 ? 5.211 13.359 -9.977 1 94.31 188 ASN A O 1
ATOM 1388 N N . HIS A 1 189 ? 5.078 14.047 -12 1 94.5 189 HIS A N 1
ATOM 1389 C CA . HIS A 1 189 ? 6.414 14.625 -12.016 1 94.5 189 HIS A CA 1
ATOM 1390 C C . HIS A 1 189 ? 6.5 15.836 -11.094 1 94.5 189 HIS A C 1
ATOM 1392 O O . HIS A 1 189 ? 7.594 16.312 -10.797 1 94.5 189 HIS A O 1
ATOM 1398 N N . TYR A 1 190 ? 5.406 16.344 -10.492 1 96.12 190 TYR A N 1
ATOM 1399 C CA . TYR A 1 190 ? 5.426 17.531 -9.656 1 96.12 190 TYR A CA 1
ATOM 1400 C C . TYR A 1 190 ? 5.867 17.188 -8.234 1 96.12 190 TYR A C 1
ATOM 1402 O O . TYR A 1 190 ? 6.254 18.078 -7.473 1 96.12 190 TYR A O 1
ATOM 1410 N N . LEU A 1 191 ? 5.781 16 -7.805 1 96.69 191 LEU A N 1
ATOM 1411 C CA . LEU A 1 191 ? 6.109 15.578 -6.449 1 96.69 191 LEU A CA 1
ATOM 1412 C C . LEU A 1 191 ? 6.488 14.102 -6.41 1 96.69 191 LEU A C 1
ATOM 1414 O O . LEU A 1 191 ? 5.645 13.234 -6.648 1 96.69 191 LEU A O 1
ATOM 1418 N N . ASN A 1 192 ? 7.812 13.852 -6.078 1 96.31 192 ASN A N 1
ATOM 1419 C CA . ASN A 1 192 ? 8.289 12.477 -6.227 1 96.31 192 ASN A CA 1
ATOM 1420 C C . ASN A 1 192 ? 9.266 12.102 -5.113 1 96.31 192 ASN A C 1
ATOM 1422 O O . ASN A 1 192 ? 9.883 12.969 -4.5 1 96.31 192 ASN A O 1
ATOM 1426 N N . LEU A 1 193 ? 9.25 10.875 -4.781 1 97.88 193 LEU A N 1
ATOM 1427 C CA . LEU A 1 193 ? 10.305 10.141 -4.09 1 97.88 193 LEU A CA 1
ATOM 1428 C C . LEU A 1 193 ? 10.766 8.945 -4.914 1 97.88 193 LEU A C 1
ATOM 1430 O O . LEU A 1 193 ? 10.539 7.797 -4.531 1 97.88 193 LEU A O 1
ATOM 1434 N N . ALA A 1 194 ? 11.523 9.164 -5.961 1 97.5 194 ALA A N 1
ATOM 1435 C CA . ALA A 1 194 ? 11.711 8.266 -7.098 1 97.5 194 ALA A CA 1
ATOM 1436 C C . ALA A 1 194 ? 12.875 7.309 -6.852 1 97.5 194 ALA A C 1
ATOM 1438 O O . ALA A 1 194 ? 13.891 7.691 -6.266 1 97.5 194 ALA A O 1
ATOM 1439 N N . TYR A 1 195 ? 12.664 6.105 -7.363 1 97.31 195 TYR A N 1
ATOM 1440 C CA . TYR A 1 195 ? 13.773 5.156 -7.41 1 97.31 195 TYR A CA 1
ATOM 1441 C C . TYR A 1 195 ? 14.906 5.684 -8.281 1 97.31 195 TYR A C 1
ATOM 1443 O O . TYR A 1 195 ? 14.664 6.23 -9.359 1 97.31 195 TYR A O 1
ATOM 1451 N N . GLN A 1 196 ? 16.062 5.656 -7.703 1 95.06 196 GLN A N 1
ATOM 1452 C CA . GLN A 1 196 ? 17.281 5.996 -8.422 1 95.06 196 GLN A CA 1
ATOM 1453 C C . GLN A 1 196 ? 18.219 4.797 -8.492 1 95.06 196 GLN A C 1
ATOM 1455 O O . GLN A 1 196 ? 18.906 4.48 -7.52 1 95.06 196 GLN A O 1
ATOM 1460 N N . GLY A 1 197 ? 18.266 4.172 -9.656 1 93.94 197 GLY A N 1
ATOM 1461 C CA . GLY A 1 197 ? 19.109 3.004 -9.859 1 93.94 197 GLY A CA 1
ATOM 1462 C C . GLY A 1 197 ? 20.297 3.275 -10.758 1 93.94 197 GLY A C 1
ATOM 1463 O O . GLY A 1 197 ? 20.266 4.195 -11.578 1 93.94 197 GLY A O 1
ATOM 1464 N N . THR A 1 198 ? 21.359 2.59 -10.516 1 95.06 198 THR A N 1
ATOM 1465 C CA . THR A 1 198 ? 22.531 2.553 -11.398 1 95.06 198 THR A CA 1
ATOM 1466 C C . THR A 1 198 ? 22.625 1.21 -12.117 1 95.06 198 THR A C 1
ATOM 1468 O O . THR A 1 198 ? 22.391 0.16 -11.508 1 95.06 198 THR A O 1
ATOM 1471 N N . ALA A 1 199 ? 22.922 1.343 -13.383 1 96.06 199 ALA A N 1
ATOM 1472 C CA . ALA A 1 199 ? 23.078 0.114 -14.148 1 96.06 199 ALA A CA 1
ATOM 1473 C C . ALA A 1 199 ? 24.234 -0.724 -13.609 1 96.06 199 ALA A C 1
ATOM 1475 O O . ALA A 1 199 ? 25.297 -0.191 -13.281 1 96.06 199 ALA A O 1
ATOM 1476 N N . LYS A 1 200 ? 24.016 -1.96 -13.406 1 95.69 200 LYS A N 1
ATOM 1477 C CA . LYS A 1 200 ? 25.016 -2.934 -12.977 1 95.69 200 LYS A CA 1
ATOM 1478 C C . LYS A 1 200 ? 25.031 -4.152 -13.891 1 95.69 200 LYS A C 1
ATOM 1480 O O . LYS A 1 200 ? 24 -4.809 -14.078 1 95.69 200 LYS A O 1
ATOM 1485 N N . GLU A 1 201 ? 26.094 -4.359 -14.469 1 96.06 201 GLU A N 1
ATOM 1486 C CA . GLU A 1 201 ? 26.266 -5.566 -15.273 1 96.06 201 GLU A CA 1
ATOM 1487 C C . GLU A 1 201 ? 26.672 -6.754 -14.398 1 96.06 201 GLU A C 1
ATOM 1489 O O . GLU A 1 201 ? 27.812 -6.816 -13.938 1 96.06 201 GLU A O 1
ATOM 1494 N N . ILE A 1 202 ? 25.812 -7.727 -14.242 1 94.69 202 ILE A N 1
ATOM 1495 C CA . ILE A 1 202 ? 26.125 -8.82 -13.328 1 94.69 202 ILE A CA 1
ATOM 1496 C C . ILE A 1 202 ? 26.766 -9.977 -14.102 1 94.69 202 ILE A C 1
ATOM 1498 O O . ILE A 1 202 ? 27.469 -10.805 -13.516 1 94.69 202 ILE A O 1
ATOM 1502 N N . LEU A 1 203 ? 26.484 -10.117 -15.367 1 94.5 203 LEU A N 1
ATOM 1503 C CA . LEU A 1 203 ? 27.094 -11.008 -16.344 1 94.5 203 LEU A CA 1
ATOM 1504 C C . LEU A 1 203 ? 27.172 -10.344 -17.719 1 94.5 203 LEU A C 1
ATOM 1506 O O . LEU A 1 203 ? 26.484 -9.352 -17.969 1 94.5 203 LEU A O 1
ATOM 1510 N N . PRO A 1 204 ? 28.031 -10.922 -18.516 1 92.12 204 PRO A N 1
ATOM 1511 C CA . PRO A 1 204 ? 28.062 -10.336 -19.859 1 92.12 204 PRO A CA 1
ATOM 1512 C C . PRO A 1 204 ? 26.688 -10.234 -20.5 1 92.12 204 PRO A C 1
ATOM 1514 O O . PRO A 1 204 ? 26 -11.25 -20.672 1 92.12 204 PRO A O 1
ATOM 1517 N N . ASN A 1 205 ? 26.203 -9.078 -20.797 1 89.56 205 ASN A N 1
ATOM 1518 C CA . ASN A 1 205 ? 24.953 -8.773 -21.484 1 89.56 205 ASN A CA 1
ATOM 1519 C C . ASN A 1 205 ? 23.75 -8.945 -20.562 1 89.56 205 ASN A C 1
ATOM 1521 O O . ASN A 1 205 ? 22.609 -9.07 -21.047 1 89.56 205 ASN A O 1
ATOM 1525 N N . VAL A 1 206 ? 23.984 -9.117 -19.344 1 94.69 206 VAL A N 1
ATOM 1526 C CA . VAL A 1 206 ? 22.922 -9.133 -18.359 1 94.69 206 VAL A CA 1
ATOM 1527 C C . VAL A 1 206 ? 23.078 -7.961 -17.391 1 94.69 206 VAL A C 1
ATOM 1529 O O . VAL A 1 206 ? 23.906 -8.016 -16.469 1 94.69 206 VAL A O 1
ATOM 1532 N N . LYS A 1 207 ? 22.234 -6.961 -17.688 1 95.88 207 LYS A N 1
ATOM 1533 C CA . LYS A 1 207 ? 22.297 -5.746 -16.891 1 95.88 207 LYS A CA 1
ATOM 1534 C C . LYS A 1 207 ? 21.016 -5.555 -16.078 1 95.88 207 LYS A C 1
ATOM 1536 O O . LYS A 1 207 ? 19.922 -5.824 -16.578 1 95.88 207 LYS A O 1
ATOM 1541 N N . ILE A 1 208 ? 21.234 -5.152 -14.828 1 95.88 208 ILE A N 1
ATOM 1542 C CA . ILE A 1 208 ? 20.125 -4.773 -13.961 1 95.88 208 ILE A CA 1
ATOM 1543 C C . ILE A 1 208 ? 20.391 -3.395 -13.359 1 95.88 208 ILE A C 1
ATOM 1545 O O . ILE A 1 208 ? 21.375 -2.736 -13.703 1 95.88 208 ILE A O 1
ATOM 1549 N N . THR A 1 209 ? 19.391 -2.951 -12.594 1 95.44 209 THR A N 1
ATOM 1550 C CA . THR A 1 209 ? 19.625 -1.73 -11.828 1 95.44 209 THR A CA 1
ATOM 1551 C C . THR A 1 209 ? 19.672 -2.031 -10.328 1 95.44 209 THR A C 1
ATOM 1553 O O . THR A 1 209 ? 18.969 -2.914 -9.844 1 95.44 209 THR A O 1
ATOM 1556 N N . GLN A 1 210 ? 20.531 -1.441 -9.68 1 95.75 210 GLN A N 1
ATOM 1557 C CA . GLN A 1 210 ? 20.562 -1.413 -8.219 1 95.75 210 GLN A CA 1
ATOM 1558 C C . GLN A 1 210 ? 20.781 0.005 -7.703 1 95.75 210 GLN A C 1
ATOM 1560 O O . GLN A 1 210 ? 21.531 0.781 -8.305 1 95.75 210 GLN A O 1
ATOM 1565 N N . GLY A 1 211 ? 20.062 0.329 -6.641 1 94.31 211 GLY A N 1
ATOM 1566 C CA . GLY A 1 211 ? 20.219 1.68 -6.129 1 94.31 211 GLY A CA 1
ATOM 1567 C C . GLY A 1 211 ? 19.328 1.978 -4.934 1 94.31 211 GLY A C 1
ATOM 1568 O O . GLY A 1 211 ? 19.156 1.132 -4.055 1 94.31 211 GLY A O 1
ATOM 1569 N N . THR A 1 212 ? 18.938 3.188 -4.828 1 95.88 212 THR A N 1
ATOM 1570 C CA . THR A 1 212 ? 18.141 3.703 -3.721 1 95.88 212 THR A CA 1
ATOM 1571 C C . THR A 1 212 ? 17.047 4.625 -4.23 1 95.88 212 THR A C 1
ATOM 1573 O O . THR A 1 212 ? 16.703 4.602 -5.414 1 95.88 212 THR A O 1
ATOM 1576 N N . TYR A 1 213 ? 16.344 5.254 -3.33 1 97.56 213 TYR A N 1
ATOM 1577 C CA . TYR A 1 213 ? 15.398 6.301 -3.68 1 97.56 213 TYR A CA 1
ATOM 1578 C C . TYR A 1 213 ? 16 7.684 -3.477 1 97.56 213 TYR A C 1
ATOM 1580 O O . TYR A 1 213 ? 16.781 7.895 -2.545 1 97.56 213 TYR A O 1
ATOM 1588 N N . GLN A 1 214 ? 15.656 8.594 -4.391 1 96.25 214 GLN A N 1
ATOM 1589 C CA . GLN A 1 214 ? 16.125 9.977 -4.305 1 96.25 214 GLN A CA 1
ATOM 1590 C C . GLN A 1 214 ? 15.359 10.75 -3.234 1 96.25 214 GLN A C 1
ATOM 1592 O O . GLN A 1 214 ? 14.242 10.383 -2.877 1 96.25 214 GLN A O 1
ATOM 1597 N N . PRO A 1 215 ? 16.047 11.828 -2.689 1 97.06 215 PRO A N 1
ATOM 1598 C CA . PRO A 1 215 ? 15.273 12.703 -1.809 1 97.06 215 PRO A CA 1
ATOM 1599 C C . PRO A 1 215 ? 14.008 13.234 -2.473 1 97.06 215 PRO A C 1
ATOM 1601 O O . PRO A 1 215 ? 13.914 13.273 -3.703 1 97.06 215 PRO A O 1
ATOM 1604 N N . VAL A 1 216 ? 13.078 13.625 -1.651 1 97.38 216 VAL A N 1
ATOM 1605 C CA . VAL A 1 216 ? 11.82 14.211 -2.115 1 97.38 216 VAL A CA 1
ATOM 1606 C C . VAL A 1 216 ? 12.109 15.367 -3.07 1 97.38 216 VAL A C 1
ATOM 1608 O O . VAL A 1 216 ? 12.945 16.234 -2.779 1 97.38 216 VAL A O 1
ATOM 1611 N N . THR A 1 217 ? 11.477 15.344 -4.23 1 96.62 217 THR A N 1
ATOM 1612 C CA . THR A 1 217 ? 11.492 16.469 -5.164 1 96.62 217 THR A CA 1
ATOM 1613 C C . THR A 1 217 ? 10.078 17 -5.383 1 96.62 217 THR A C 1
ATOM 1615 O O . THR A 1 217 ? 9.109 16.234 -5.398 1 96.62 217 THR A O 1
ATOM 1618 N N . MET A 1 218 ? 10.008 18.297 -5.508 1 95.81 218 MET A N 1
ATOM 1619 C CA . MET A 1 218 ? 8.672 18.875 -5.621 1 95.81 218 MET A CA 1
ATOM 1620 C C . MET A 1 218 ? 8.711 20.188 -6.391 1 95.81 218 MET A C 1
ATOM 1622 O O . MET A 1 218 ? 9.648 20.984 -6.234 1 95.81 218 MET A O 1
ATOM 1626 N N . ASN A 1 219 ? 7.75 20.391 -7.285 1 96.06 219 ASN A N 1
ATOM 1627 C CA . ASN A 1 219 ? 7.383 21.719 -7.777 1 96.06 219 ASN A CA 1
ATOM 1628 C C . ASN A 1 219 ? 6.285 22.344 -6.922 1 96.06 219 ASN A C 1
ATOM 1630 O O . ASN A 1 219 ? 5.102 22.219 -7.234 1 96.06 219 ASN A O 1
ATOM 1634 N N . GLY A 1 220 ? 6.703 23.078 -5.918 1 94.38 220 GLY A N 1
ATOM 1635 C CA . GLY A 1 220 ? 5.789 23.594 -4.91 1 94.38 220 GLY A CA 1
ATOM 1636 C C . GLY A 1 220 ? 4.684 24.453 -5.492 1 94.38 220 GLY A C 1
ATOM 1637 O O . GLY A 1 220 ? 3.533 24.375 -5.059 1 94.38 220 GLY A O 1
ATOM 1638 N N . LYS A 1 221 ? 5.016 25.234 -6.43 1 95.12 221 LYS A N 1
ATOM 1639 C CA . LYS A 1 221 ? 4.047 26.125 -7.059 1 95.12 221 LYS A CA 1
ATOM 1640 C C . LYS A 1 221 ? 2.928 25.344 -7.734 1 95.12 221 LYS A C 1
ATOM 1642 O O . LYS A 1 221 ? 1.748 25.656 -7.551 1 95.12 221 LYS A O 1
ATOM 1647 N N . GLU A 1 222 ? 3.264 24.328 -8.492 1 96.06 222 GLU A N 1
ATOM 1648 C CA . GLU A 1 222 ? 2.277 23.531 -9.211 1 96.06 222 GLU A CA 1
ATOM 1649 C C . GLU A 1 222 ? 1.431 22.703 -8.25 1 96.06 222 GLU A C 1
ATOM 1651 O O . GLU A 1 222 ? 0.231 22.516 -8.469 1 96.06 222 GLU A O 1
ATOM 1656 N N . VAL A 1 223 ? 2.064 22.234 -7.195 1 95.12 223 VAL A N 1
ATOM 1657 C CA . VAL A 1 223 ? 1.332 21.453 -6.199 1 95.12 223 VAL A CA 1
ATOM 1658 C C . VAL A 1 223 ? 0.32 22.344 -5.484 1 95.12 223 VAL A C 1
ATOM 1660 O O . VAL A 1 223 ? -0.811 21.922 -5.227 1 95.12 223 VAL A O 1
ATOM 1663 N N . TYR A 1 224 ? 0.726 23.594 -5.172 1 94.88 224 TYR A N 1
ATOM 1664 C CA . TYR A 1 224 ? -0.181 24.547 -4.551 1 94.88 224 TYR A CA 1
ATOM 1665 C C . TYR A 1 224 ? -1.379 24.828 -5.449 1 94.88 224 TYR A C 1
ATOM 1667 O O . TYR A 1 224 ? -2.525 24.797 -4.996 1 94.88 224 TYR A O 1
ATOM 1675 N N . ARG A 1 225 ? -1.102 25.094 -6.688 1 96.12 225 ARG A N 1
ATOM 1676 C CA . ARG A 1 225 ? -2.166 25.375 -7.645 1 96.12 225 ARG A CA 1
ATOM 1677 C C . ARG A 1 225 ? -3.141 24.203 -7.742 1 96.12 225 ARG A C 1
ATOM 1679 O O . ARG A 1 225 ? -4.355 24.406 -7.75 1 96.12 225 ARG A O 1
ATOM 1686 N N . PHE A 1 226 ? -2.598 23.078 -7.812 1 96.44 226 PHE A N 1
ATOM 1687 C CA . PHE A 1 226 ? -3.402 21.859 -7.875 1 96.44 226 PHE A CA 1
ATOM 1688 C C . PHE A 1 226 ? -4.309 21.75 -6.656 1 96.44 226 PHE A C 1
ATOM 1690 O O . PHE A 1 226 ? -5.523 21.578 -6.793 1 96.44 226 PHE A O 1
ATOM 1697 N N . ALA A 1 227 ? -3.701 21.844 -5.504 1 96.06 227 ALA A N 1
ATOM 1698 C CA . ALA A 1 227 ? -4.438 21.656 -4.254 1 96.06 227 ALA A CA 1
ATOM 1699 C C . ALA A 1 227 ? -5.508 22.734 -4.086 1 96.06 227 ALA A C 1
ATOM 1701 O O . ALA A 1 227 ? -6.637 22.438 -3.686 1 96.06 227 ALA A O 1
ATOM 1702 N N . ALA A 1 228 ? -5.18 23.938 -4.363 1 96.06 228 ALA A N 1
ATOM 1703 C CA . ALA A 1 228 ? -6.094 25.062 -4.203 1 96.06 228 ALA A CA 1
ATOM 1704 C C . ALA A 1 228 ? -7.324 24.906 -5.094 1 96.06 228 ALA A C 1
ATOM 1706 O O . ALA A 1 228 ? -8.414 25.359 -4.746 1 96.06 228 ALA A O 1
ATOM 1707 N N . GLN A 1 229 ? -7.156 24.203 -6.148 1 97.12 229 GLN A N 1
ATOM 1708 C CA . GLN A 1 229 ? -8.25 24.016 -7.094 1 97.12 229 GLN A CA 1
ATOM 1709 C C . GLN A 1 229 ? -9.008 22.719 -6.801 1 97.12 229 GLN A C 1
ATOM 1711 O O . GLN A 1 229 ? -10.234 22.719 -6.684 1 97.12 229 GLN A O 1
ATOM 1716 N N . LYS A 1 230 ? -8.328 21.625 -6.652 1 98 230 LYS A N 1
ATOM 1717 C CA . LYS A 1 230 ? -8.93 20.297 -6.664 1 98 230 LYS A CA 1
ATOM 1718 C C . LYS A 1 230 ? -9.508 19.953 -5.297 1 98 230 LYS A C 1
ATOM 1720 O O . LYS A 1 230 ? -10.5 19.219 -5.203 1 98 230 LYS A O 1
ATOM 1725 N N . VAL A 1 231 ? -8.93 20.484 -4.242 1 98.38 231 VAL A N 1
ATOM 1726 C CA . VAL A 1 231 ? -9.344 20.078 -2.9 1 98.38 231 VAL A CA 1
ATOM 1727 C C . VAL A 1 231 ? -10.742 20.625 -2.607 1 98.38 231 VAL A C 1
ATOM 1729 O O . VAL A 1 231 ? -11.617 19.875 -2.156 1 98.38 231 VAL A O 1
ATOM 1732 N N . PRO A 1 232 ? -11.031 21.953 -2.889 1 98.56 232 PRO A N 1
ATOM 1733 C CA . PRO A 1 232 ? -12.406 22.406 -2.691 1 98.56 232 PRO A CA 1
ATOM 1734 C C . PRO A 1 232 ? -13.414 21.625 -3.533 1 98.56 232 PRO A C 1
ATOM 1736 O O . PRO A 1 232 ? -14.5 21.297 -3.055 1 98.56 232 PRO A O 1
ATOM 1739 N N . GLU A 1 233 ? -13.055 21.266 -4.738 1 98.56 233 GLU A N 1
ATOM 1740 C CA . GLU A 1 233 ? -13.945 20.562 -5.645 1 98.56 233 GLU A CA 1
ATOM 1741 C C . GLU A 1 233 ? -14.289 19.172 -5.102 1 98.56 233 GLU A C 1
ATOM 1743 O O . GLU A 1 233 ? -15.445 18.75 -5.152 1 98.56 233 GLU A O 1
ATOM 1748 N N . ILE A 1 234 ? -13.312 18.484 -4.598 1 98.75 234 ILE A N 1
ATOM 1749 C CA . ILE A 1 234 ? -13.555 17.109 -4.168 1 98.75 234 ILE A CA 1
ATOM 1750 C C . ILE A 1 234 ? -14.328 17.109 -2.852 1 98.75 234 ILE A C 1
ATOM 1752 O O . ILE A 1 234 ? -15.109 16.188 -2.588 1 98.75 234 ILE A O 1
ATOM 1756 N N . ILE A 1 235 ? -14.078 18.094 -2.018 1 98.81 235 ILE A N 1
ATOM 1757 C CA . ILE A 1 235 ? -14.867 18.203 -0.794 1 98.81 235 ILE A CA 1
ATOM 1758 C C . ILE A 1 235 ? -16.328 18.453 -1.145 1 98.81 235 ILE A C 1
ATOM 1760 O O . ILE A 1 235 ? -17.234 17.844 -0.553 1 98.81 235 ILE A O 1
ATOM 1764 N N . ASP A 1 236 ? -16.562 19.297 -2.102 1 98.62 236 ASP A N 1
ATOM 1765 C CA . ASP A 1 236 ? -17.922 19.562 -2.559 1 98.62 236 ASP A CA 1
ATOM 1766 C C . ASP A 1 236 ? -18.578 18.281 -3.066 1 98.62 236 ASP A C 1
ATOM 1768 O O . ASP A 1 236 ? -19.75 18.031 -2.801 1 98.62 236 ASP A O 1
ATOM 1772 N N . LYS A 1 237 ? -17.875 17.531 -3.779 1 98.62 237 LYS A N 1
ATOM 1773 C CA . LYS A 1 237 ? -18.391 16.266 -4.289 1 98.62 237 LYS A CA 1
ATOM 1774 C C . LYS A 1 237 ? -18.75 15.32 -3.145 1 98.62 237 LYS A C 1
ATOM 1776 O O . LYS A 1 237 ? -19.797 14.664 -3.186 1 98.62 237 LYS A O 1
ATOM 1781 N N . ALA A 1 238 ? -17.859 15.227 -2.162 1 98.81 238 ALA A N 1
ATOM 1782 C CA . ALA A 1 238 ? -18.125 14.375 -1.011 1 98.81 238 ALA A CA 1
ATOM 1783 C C . ALA A 1 238 ? -19.344 14.859 -0.231 1 98.81 238 ALA A C 1
ATOM 1785 O O . ALA A 1 238 ? -20.141 14.062 0.26 1 98.81 238 ALA A O 1
ATOM 1786 N N . LEU A 1 239 ? -19.484 16.156 -0.094 1 98.75 239 LEU A N 1
ATOM 1787 C CA . LEU A 1 239 ? -20.641 16.734 0.582 1 98.75 239 LEU A CA 1
ATOM 1788 C C . LEU A 1 239 ? -21.922 16.406 -0.173 1 98.75 239 LEU A C 1
ATOM 1790 O O . LEU A 1 239 ? -22.938 16.078 0.439 1 98.75 239 LEU A O 1
ATOM 1794 N N . PHE A 1 240 ? -21.844 16.5 -1.466 1 98.56 240 PHE A N 1
ATOM 1795 C CA . PHE A 1 240 ? -23 16.172 -2.297 1 98.56 240 PHE A CA 1
ATOM 1796 C C . PHE A 1 240 ? -23.422 14.727 -2.072 1 98.56 240 PHE A C 1
ATOM 1798 O O . PHE A 1 240 ? -24.609 14.445 -1.899 1 98.56 240 PHE A O 1
ATOM 1805 N N . GLU A 1 241 ? -22.453 13.82 -2.053 1 97.81 241 GLU A N 1
ATOM 1806 C CA . GLU A 1 241 ? -22.734 12.414 -1.794 1 97.81 241 GLU A CA 1
ATOM 1807 C C . GLU A 1 241 ? -23.359 12.219 -0.416 1 97.81 241 GLU A C 1
ATOM 1809 O O . GLU A 1 241 ? -24.203 11.344 -0.226 1 97.81 241 GLU A O 1
ATOM 1814 N N . ALA A 1 242 ? -22.938 13.016 0.495 1 98.25 242 ALA A N 1
ATOM 1815 C CA . ALA A 1 242 ? -23.422 12.938 1.872 1 98.25 242 ALA A CA 1
ATOM 1816 C C . ALA A 1 242 ? -24.766 13.633 2.023 1 98.25 242 ALA A C 1
ATOM 1818 O O . ALA A 1 242 ? -25.391 13.57 3.084 1 98.25 242 ALA A O 1
ATOM 1819 N N . GLN A 1 243 ? -25.172 14.336 0.962 1 98.5 243 GLN A N 1
ATOM 1820 C CA . GLN A 1 243 ? -26.391 15.148 1 1 98.5 243 GLN A CA 1
ATOM 1821 C C . GLN A 1 243 ? -26.312 16.203 2.105 1 98.5 243 GLN A C 1
ATOM 1823 O O . GLN A 1 243 ? -27.266 16.359 2.877 1 98.5 243 GLN A O 1
ATOM 1828 N N . LEU A 1 244 ? -25.172 16.812 2.193 1 98.69 244 LEU A N 1
ATOM 1829 C CA . LEU A 1 244 ? -24.922 17.891 3.15 1 98.69 244 LEU A CA 1
ATOM 1830 C C . LEU A 1 244 ? -24.469 19.156 2.439 1 98.69 244 LEU A C 1
ATOM 1832 O O . LEU A 1 244 ? -24 19.094 1.305 1 98.69 244 LEU A O 1
ATOM 1836 N N . THR A 1 245 ? -24.641 20.281 3.146 1 98.25 245 THR A N 1
ATOM 1837 C CA . THR A 1 245 ? -24.109 21.562 2.701 1 98.25 245 THR A CA 1
ATOM 1838 C C . THR A 1 245 ? -22.938 22 3.592 1 98.25 245 THR A C 1
ATOM 1840 O O . THR A 1 245 ? -22.766 21.469 4.691 1 98.25 245 THR A O 1
ATOM 1843 N N . VAL A 1 246 ? -22.203 22.875 3.057 1 97.94 246 VAL A N 1
ATOM 1844 C CA . VAL A 1 246 ? -20.984 23.312 3.713 1 97.94 246 VAL A CA 1
ATOM 1845 C C . VAL A 1 246 ? -21.312 23.875 5.098 1 97.94 246 VAL A C 1
ATOM 1847 O O . VAL A 1 246 ? -20.531 23.719 6.039 1 97.94 246 VAL A O 1
ATOM 1850 N N . ASP A 1 247 ? -22.438 24.484 5.258 1 97.25 247 ASP A N 1
ATOM 1851 C CA . ASP A 1 247 ? -22.812 25.109 6.516 1 97.25 247 ASP A CA 1
ATOM 1852 C C . ASP A 1 247 ? -23.062 24.078 7.609 1 97.25 247 ASP A C 1
ATOM 1854 O O . ASP A 1 247 ? -23.094 24.406 8.797 1 97.25 247 ASP A O 1
ATOM 1858 N N . GLN A 1 248 ? -23.188 22.828 7.223 1 98.31 248 GLN A N 1
ATOM 1859 C CA . GLN A 1 248 ? -23.453 21.75 8.172 1 98.31 248 GLN A CA 1
ATOM 1860 C C . GLN A 1 248 ? -22.156 21.141 8.688 1 98.31 248 GLN A C 1
ATOM 1862 O O . GLN A 1 248 ? -22.172 20.328 9.609 1 98.31 248 GLN A O 1
ATOM 1867 N N . ILE A 1 249 ? -21.078 21.625 8.172 1 98.25 249 ILE A N 1
ATOM 1868 C CA . ILE A 1 249 ? -19.781 21.141 8.602 1 98.25 249 ILE A CA 1
ATOM 1869 C C . ILE A 1 249 ? -19.391 21.797 9.922 1 98.25 249 ILE A C 1
ATOM 1871 O O . ILE A 1 249 ? -19.484 23.031 10.07 1 98.25 249 ILE A O 1
ATOM 1875 N N . ASP A 1 250 ? -18.984 20.969 10.844 1 98.81 250 ASP A N 1
ATOM 1876 C CA . ASP A 1 250 ? -18.484 21.516 12.102 1 98.81 250 ASP A CA 1
ATOM 1877 C C . ASP A 1 250 ? -16.984 21.828 12.016 1 98.81 250 ASP A C 1
ATOM 1879 O O . ASP A 1 250 ? -16.516 22.828 12.555 1 98.81 250 ASP A O 1
ATOM 1883 N N . TRP A 1 251 ? -16.266 20.922 11.344 1 98.88 251 TRP A N 1
ATOM 1884 C CA . TRP A 1 251 ? -14.82 21.078 11.289 1 98.88 251 TRP A CA 1
ATOM 1885 C C . TRP A 1 251 ? -14.289 20.734 9.898 1 98.88 251 TRP A C 1
ATOM 1887 O O . TRP A 1 251 ? -14.75 19.781 9.273 1 98.88 251 TRP A O 1
ATOM 1897 N N . LEU A 1 252 ? -13.359 21.547 9.422 1 98.88 252 LEU A N 1
ATOM 1898 C CA . LEU A 1 252 ? -12.531 21.234 8.258 1 98.88 252 LEU A CA 1
ATOM 1899 C C . LEU A 1 252 ? -11.156 20.719 8.695 1 98.88 252 LEU A C 1
ATOM 1901 O O . LEU A 1 252 ? -10.414 21.422 9.375 1 98.88 252 LEU A O 1
ATOM 1905 N N . LEU A 1 253 ? -10.875 19.484 8.383 1 98.81 253 LEU A N 1
ATOM 1906 C CA . LEU A 1 253 ? -9.625 18.828 8.742 1 98.81 253 LEU A CA 1
ATOM 1907 C C . LEU A 1 253 ? -8.898 18.328 7.5 1 98.81 253 LEU A C 1
ATOM 1909 O O . LEU A 1 253 ? -9.219 17.266 6.965 1 98.81 253 LEU A O 1
ATOM 1913 N N . LEU A 1 254 ? -7.879 19.062 7.094 1 98.62 254 LEU A N 1
ATOM 1914 C CA . LEU A 1 254 ? -7.176 18.766 5.852 1 98.62 254 LEU A CA 1
ATOM 1915 C C . LEU A 1 254 ? -5.789 18.203 6.133 1 98.62 254 LEU A C 1
ATOM 1917 O O . LEU A 1 254 ? -5.238 18.406 7.215 1 98.62 254 LEU A O 1
ATOM 1921 N N . HIS A 1 255 ? -5.305 17.375 5.141 1 97.25 255 HIS A N 1
ATOM 1922 C CA . HIS A 1 255 ? -3.861 17.156 5.102 1 97.25 255 HIS A CA 1
ATOM 1923 C C . HIS A 1 255 ? -3.111 18.484 5.207 1 97.25 255 HIS A C 1
ATOM 1925 O O . HIS A 1 255 ? -3.48 19.469 4.555 1 97.25 255 HIS A O 1
ATOM 1931 N N . GLN A 1 256 ? -2.074 18.516 6.008 1 94.81 256 GLN A N 1
ATOM 1932 C CA . GLN A 1 256 ? -1.431 19.766 6.355 1 94.81 256 GLN A CA 1
ATOM 1933 C C . GLN A 1 256 ? -0.082 19.906 5.656 1 94.81 256 GLN A C 1
ATOM 1935 O O . GLN A 1 256 ? 0.968 19.781 6.289 1 94.81 256 GLN A O 1
ATOM 1940 N N . ALA A 1 257 ? -0.179 20.344 4.402 1 93.69 257 ALA A N 1
ATOM 1941 C CA . ALA A 1 257 ? 1.034 20.578 3.625 1 93.69 257 ALA A CA 1
ATOM 1942 C C . ALA A 1 257 ? 1.585 21.969 3.877 1 93.69 257 ALA A C 1
ATOM 1944 O O . ALA A 1 257 ? 2.801 22.172 3.949 1 93.69 257 ALA A O 1
ATOM 1945 N N . ASN A 1 258 ? 0.691 22.891 3.891 1 92.62 258 ASN A N 1
ATOM 1946 C CA . ASN A 1 258 ? 0.954 24.328 3.977 1 92.62 258 ASN A CA 1
ATOM 1947 C C . ASN A 1 258 ? -0.279 25.094 4.445 1 92.62 258 ASN A C 1
ATOM 1949 O O . ASN A 1 258 ? -1.395 24.828 3.998 1 92.62 258 ASN A O 1
ATOM 1953 N N . GLN A 1 259 ? 0.04 26.094 5.348 1 96.31 259 GLN A N 1
ATOM 1954 C CA . GLN A 1 259 ? -1.08 26.828 5.922 1 96.31 259 GLN A CA 1
ATOM 1955 C C . GLN A 1 259 ? -1.837 27.609 4.852 1 96.31 259 GLN A C 1
ATOM 1957 O O . GLN A 1 259 ? -3.057 27.766 4.938 1 96.31 259 GLN A O 1
ATOM 1962 N N . ARG A 1 260 ? -1.192 28.047 3.861 1 95.44 260 ARG A N 1
ATOM 1963 C CA . ARG A 1 260 ? -1.817 28.812 2.783 1 95.44 260 ARG A CA 1
ATOM 1964 C C . ARG A 1 260 ? -2.867 27.984 2.061 1 95.44 260 ARG A C 1
ATOM 1966 O O . ARG A 1 260 ? -3.908 28.5 1.651 1 95.44 260 ARG A O 1
ATOM 1973 N N . ILE A 1 261 ? -2.555 26.703 1.913 1 96.31 261 ILE A N 1
ATOM 1974 C CA . ILE A 1 261 ? -3.506 25.812 1.256 1 96.31 261 ILE A CA 1
ATOM 1975 C C . ILE A 1 261 ? -4.746 25.641 2.131 1 96.31 261 ILE A C 1
ATOM 1977 O O . ILE A 1 261 ? -5.875 25.688 1.635 1 96.31 261 ILE A O 1
ATOM 1981 N N . LEU A 1 262 ? -4.555 25.453 3.41 1 97.75 262 LEU A N 1
ATOM 1982 C CA . LEU A 1 262 ? -5.676 25.328 4.336 1 97.75 262 LEU A CA 1
ATOM 1983 C C . LEU A 1 262 ? -6.582 26.562 4.262 1 97.75 262 LEU A C 1
ATOM 1985 O O . LEU A 1 262 ? -7.801 26.422 4.148 1 97.75 262 LEU A O 1
ATOM 1989 N N . ASP A 1 263 ? -5.953 27.688 4.266 1 97.75 263 ASP A N 1
ATOM 1990 C CA . ASP A 1 263 ? -6.695 28.953 4.242 1 97.75 263 ASP A CA 1
ATOM 1991 C C . ASP A 1 263 ? -7.434 29.125 2.918 1 97.75 263 ASP A C 1
ATOM 1993 O O . ASP A 1 263 ? -8.594 29.531 2.9 1 97.75 263 ASP A O 1
ATOM 1997 N N . THR A 1 264 ? -6.754 28.859 1.874 1 97.62 264 THR A N 1
ATOM 1998 C CA . THR A 1 264 ? -7.336 29.016 0.545 1 97.62 264 THR A CA 1
ATOM 1999 C C . THR A 1 264 ? -8.547 28.094 0.377 1 97.62 264 THR A C 1
ATOM 2001 O O . THR A 1 264 ? -9.578 28.516 -0.146 1 97.62 264 THR A O 1
ATOM 2004 N N . VAL A 1 265 ? -8.398 26.859 0.791 1 98.12 265 VAL A N 1
ATOM 2005 C CA . VAL A 1 265 ? -9.492 25.891 0.675 1 98.12 265 VAL A CA 1
ATOM 2006 C C . VAL A 1 265 ? -10.672 26.344 1.526 1 98.12 265 VAL A C 1
ATOM 2008 O O . VAL A 1 265 ? -11.82 26.328 1.071 1 98.12 265 VAL A O 1
ATOM 2011 N N . ALA A 1 266 ? -10.406 26.75 2.74 1 98.44 266 ALA A N 1
ATOM 2012 C CA . ALA A 1 266 ? -11.461 27.234 3.627 1 98.44 266 ALA A CA 1
ATOM 2013 C C . ALA A 1 266 ? -12.195 28.422 3.02 1 98.44 266 ALA A C 1
ATOM 2015 O O . ALA A 1 266 ? -13.422 28.5 3.043 1 98.44 266 ALA A O 1
ATOM 2016 N N . GLN A 1 267 ? -11.43 29.328 2.496 1 98.25 267 GLN A N 1
ATOM 2017 C CA . GLN A 1 267 ? -12 30.531 1.884 1 98.25 267 GLN A CA 1
ATOM 2018 C C . GLN A 1 267 ? -12.867 30.172 0.685 1 98.25 267 GLN A C 1
ATOM 2020 O O . GLN A 1 267 ? -13.992 30.672 0.555 1 98.25 267 GLN A O 1
ATOM 2025 N N . ARG A 1 268 ? -12.398 29.328 -0.12 1 98.12 268 ARG A N 1
ATOM 2026 C CA . ARG A 1 268 ? -13.117 28.922 -1.324 1 98.12 268 ARG A CA 1
ATOM 2027 C C . ARG A 1 268 ? -14.438 28.234 -0.973 1 98.12 268 ARG A C 1
ATOM 2029 O O . ARG A 1 268 ? -15.422 28.359 -1.702 1 98.12 268 ARG A O 1
ATOM 2036 N N . LEU A 1 269 ? -14.461 27.531 0.114 1 98.31 269 LEU A N 1
ATOM 2037 C CA . LEU A 1 269 ? -15.641 26.797 0.529 1 98.31 269 LEU A CA 1
ATOM 2038 C C . LEU A 1 269 ? -16.5 27.625 1.476 1 98.31 269 LEU A C 1
ATOM 2040 O O . LEU A 1 269 ? -17.531 27.156 1.954 1 98.31 269 LEU A O 1
ATOM 2044 N N . ASN A 1 270 ? -16.094 28.844 1.789 1 97.94 270 ASN A N 1
ATOM 2045 C CA . ASN A 1 270 ? -16.766 29.734 2.719 1 97.94 270 ASN A CA 1
ATOM 2046 C C . ASN A 1 270 ? -16.906 29.125 4.105 1 97.94 270 ASN A C 1
ATOM 2048 O O . ASN A 1 270 ? -17.969 29.188 4.719 1 97.94 270 ASN A O 1
ATOM 2052 N N . ILE A 1 271 ? -15.867 28.453 4.508 1 98.31 271 ILE A N 1
ATOM 2053 C CA . ILE A 1 271 ? -15.797 27.922 5.859 1 98.31 271 ILE A CA 1
ATOM 2054 C C . ILE A 1 271 ? -15.016 28.875 6.758 1 98.31 271 ILE A C 1
ATOM 2056 O O . ILE A 1 271 ? -13.867 29.234 6.453 1 98.31 271 ILE A O 1
ATOM 2060 N N . PRO A 1 272 ? -15.609 29.297 7.855 1 97.94 272 PRO A N 1
ATOM 2061 C CA . PRO A 1 272 ? -14.906 30.25 8.727 1 97.94 272 PRO A CA 1
ATOM 2062 C C . PRO A 1 272 ? -13.617 29.672 9.312 1 97.94 272 PRO A C 1
ATOM 2064 O O . PRO A 1 272 ? -13.555 28.469 9.609 1 97.94 272 PRO A O 1
ATOM 2067 N N . ALA A 1 273 ? -12.703 30.516 9.602 1 97.31 273 ALA A N 1
ATOM 2068 C CA . ALA A 1 273 ? -11.367 30.141 10.062 1 97.31 273 ALA A CA 1
ATOM 2069 C C . ALA A 1 273 ? -11.438 29.359 11.375 1 97.31 273 ALA A C 1
ATOM 2071 O O . ALA A 1 273 ? -10.641 28.453 11.617 1 97.31 273 ALA A O 1
ATOM 2072 N N . HIS A 1 274 ? -12.406 29.719 12.18 1 97.38 274 HIS A N 1
ATOM 2073 C CA . HIS A 1 274 ? -12.477 29.094 13.5 1 97.38 274 HIS A CA 1
ATOM 2074 C C . HIS A 1 274 ? -12.938 27.641 13.406 1 97.38 274 HIS A C 1
ATOM 2076 O O . HIS A 1 274 ? -12.844 26.891 14.375 1 97.38 274 HIS A O 1
ATOM 2082 N N . LYS A 1 275 ? -13.375 27.156 12.242 1 98.44 275 LYS A N 1
ATOM 2083 C CA . LYS A 1 275 ? -13.789 25.781 12.023 1 98.44 275 LYS A CA 1
ATOM 2084 C C . LYS A 1 275 ? -12.664 24.969 11.367 1 98.44 275 LYS A C 1
ATOM 2086 O O . LYS A 1 275 ? -12.828 23.766 11.117 1 98.44 275 LYS A O 1
ATOM 2091 N N . VAL A 1 276 ? -11.539 25.609 11.109 1 98.5 276 VAL A N 1
ATOM 2092 C CA . VAL A 1 276 ? -10.414 24.938 10.477 1 98.5 276 VAL A CA 1
ATOM 2093 C C . VAL A 1 276 ? -9.453 24.422 11.547 1 98.5 276 VAL A C 1
ATOM 2095 O O . VAL A 1 276 ? -8.984 25.188 12.391 1 98.5 276 VAL A O 1
ATOM 2098 N N . ILE A 1 277 ? -9.195 23.156 11.531 1 98.56 277 ILE A N 1
ATOM 2099 C CA . ILE A 1 277 ? -8.234 22.547 12.453 1 98.56 277 ILE A CA 1
ATOM 2100 C C . ILE A 1 277 ? -6.84 22.594 11.836 1 98.56 277 ILE A C 1
ATOM 2102 O O . ILE A 1 277 ? -6.637 22.141 10.703 1 98.56 277 ILE A O 1
ATOM 2106 N N . SER A 1 278 ? -5.898 23.109 12.555 1 97.88 278 SER A N 1
ATOM 2107 C CA . SER A 1 278 ? -4.523 23.141 12.07 1 97.88 278 SER A CA 1
ATOM 2108 C C . SER A 1 278 ? -3.531 23.031 13.227 1 97.88 278 SER A C 1
ATOM 2110 O O . SER A 1 278 ? -3.678 23.719 14.234 1 97.88 278 SER A O 1
ATOM 2112 N N . ASN A 1 279 ? -2.65 22.125 13.125 1 98.12 279 ASN A N 1
ATOM 2113 C CA . ASN A 1 279 ? -1.503 22.047 14.023 1 98.12 279 ASN A CA 1
ATOM 2114 C C . ASN A 1 279 ? -0.187 22.016 13.25 1 98.12 279 ASN A C 1
ATOM 2116 O O . ASN A 1 279 ? 0.844 21.609 13.781 1 98.12 279 ASN A O 1
ATOM 2120 N N . LEU A 1 280 ? -0.244 22.438 12.031 1 98.12 280 LEU A N 1
ATOM 2121 C CA . LEU A 1 280 ? 0.86 22.422 11.078 1 98.12 280 LEU A CA 1
ATOM 2122 C C . LEU A 1 280 ? 2.076 23.156 11.641 1 98.12 280 LEU A C 1
ATOM 2124 O O . LEU A 1 280 ? 3.215 22.734 11.414 1 98.12 280 LEU A O 1
ATOM 2128 N N . ALA A 1 281 ? 1.848 24.219 12.367 1 98.38 281 ALA A N 1
ATOM 2129 C CA . ALA A 1 281 ? 2.922 25.047 12.898 1 98.38 281 ALA A CA 1
ATOM 2130 C C . ALA A 1 281 ? 3.857 24.234 13.789 1 98.38 281 ALA A C 1
ATOM 2132 O O . ALA A 1 281 ? 5.055 24.516 13.867 1 98.38 281 ALA A O 1
ATOM 2133 N N . ASN A 1 282 ? 3.33 23.156 14.367 1 98.12 282 ASN A N 1
ATOM 2134 C CA . ASN A 1 282 ? 4.07 22.438 15.391 1 98.12 282 ASN A CA 1
ATOM 2135 C C . ASN A 1 282 ? 4.766 21.203 14.82 1 98.12 282 ASN A C 1
ATOM 2137 O O . ASN A 1 282 ? 5.68 20.656 15.438 1 98.12 282 ASN A O 1
ATOM 2141 N N . TYR A 1 283 ? 4.359 20.781 13.602 1 98.38 283 TYR A N 1
ATOM 2142 C CA . TYR A 1 283 ? 4.816 19.469 13.195 1 98.38 283 TYR A CA 1
ATOM 2143 C C . TYR A 1 283 ? 5.355 19.484 11.773 1 98.38 283 TYR A C 1
ATOM 2145 O O . TYR A 1 283 ? 6.039 18.547 11.344 1 98.38 283 TYR A O 1
ATOM 2153 N N . GLY A 1 284 ? 5.066 20.562 11.008 1 98.06 284 GLY A N 1
ATOM 2154 C CA . GLY A 1 284 ? 5.336 20.516 9.586 1 98.06 284 GLY A CA 1
ATOM 2155 C C . GLY A 1 284 ? 4.438 19.547 8.844 1 98.06 284 GLY A C 1
ATOM 2156 O O . GLY A 1 284 ? 3.363 19.188 9.328 1 98.06 284 GLY A O 1
ATOM 2157 N N . ASN A 1 285 ? 4.773 19.297 7.613 1 98.12 285 ASN A N 1
ATOM 2158 C CA . ASN A 1 285 ? 4.055 18.328 6.785 1 98.12 285 ASN A CA 1
ATOM 2159 C C . ASN A 1 285 ? 4.426 16.891 7.152 1 98.12 285 ASN A C 1
ATOM 2161 O O . ASN A 1 285 ? 5.512 16.422 6.812 1 98.12 285 ASN A O 1
ATOM 2165 N N . THR A 1 286 ? 3.496 16.203 7.777 1 98.56 286 THR A N 1
ATOM 2166 C CA . THR A 1 286 ? 3.762 14.844 8.211 1 98.56 286 THR A CA 1
ATOM 2167 C C . THR A 1 286 ? 3.096 13.836 7.273 1 98.56 286 THR A C 1
ATOM 2169 O O . THR A 1 286 ? 2.842 12.695 7.66 1 98.56 286 THR A O 1
ATOM 2172 N N . SER A 1 287 ? 2.738 14.281 6.117 1 98.19 287 SER A N 1
ATOM 2173 C CA . SER A 1 287 ? 2.207 13.43 5.055 1 98.19 287 SER A CA 1
ATOM 2174 C C . SER A 1 287 ? 0.991 12.641 5.531 1 98.19 287 SER A C 1
ATOM 2176 O O . SER A 1 287 ? 0.015 13.227 6.008 1 98.19 287 SER A O 1
ATOM 2178 N N . ALA A 1 288 ? 1 11.328 5.512 1 98.69 288 ALA A N 1
ATOM 2179 C CA . ALA A 1 288 ? -0.17 10.508 5.812 1 98.69 288 ALA A CA 1
ATOM 2180 C C . ALA A 1 288 ? -0.581 10.656 7.277 1 98.69 288 ALA A C 1
ATOM 2182 O O . ALA A 1 288 ? -1.726 10.367 7.637 1 98.69 288 ALA A O 1
ATOM 2183 N N . ALA A 1 289 ? 0.287 11.094 8.125 1 98.81 289 ALA A N 1
ATOM 2184 C CA . ALA A 1 289 ? 0.018 11.203 9.562 1 98.81 289 ALA A CA 1
ATOM 2185 C C . ALA A 1 289 ? -0.773 12.469 9.875 1 98.81 289 ALA A C 1
ATOM 2187 O O . ALA A 1 289 ? -1.361 12.586 10.953 1 98.81 289 ALA A O 1
ATOM 2188 N N . SER A 1 290 ? -0.796 13.414 8.961 1 98.5 290 SER A N 1
ATOM 2189 C CA . SER A 1 290 ? -1.237 14.766 9.266 1 98.5 290 SER A CA 1
ATOM 2190 C C . SER A 1 290 ? -2.688 14.789 9.734 1 98.5 290 SER A C 1
ATOM 2192 O O . SER A 1 290 ? -3.008 15.414 10.75 1 98.5 290 SER A O 1
ATOM 2194 N N . ILE A 1 291 ? -3.559 14.07 9.055 1 98.88 291 ILE A N 1
ATOM 2195 C CA . ILE A 1 291 ? -4.988 14.125 9.336 1 98.88 291 ILE A CA 1
ATOM 2196 C C . ILE A 1 291 ? -5.273 13.438 10.672 1 98.88 291 ILE A C 1
ATOM 2198 O O . ILE A 1 291 ? -5.844 14.047 11.578 1 98.88 291 ILE A O 1
ATOM 2202 N N . PRO A 1 292 ? -4.84 12.203 10.859 1 98.94 292 PRO A N 1
ATOM 2203 C CA . PRO A 1 292 ? -5.191 11.562 12.133 1 98.94 292 PRO A CA 1
ATOM 2204 C C . PRO A 1 292 ? -4.457 12.172 13.32 1 98.94 292 PRO A C 1
ATOM 2206 O O . PRO A 1 292 ? -4.98 12.172 14.438 1 98.94 292 PRO A O 1
ATOM 2209 N N . LEU A 1 293 ? -3.254 12.719 13.117 1 98.94 293 LEU A N 1
ATOM 2210 C CA . LEU A 1 293 ? -2.545 13.422 14.188 1 98.94 293 LEU A CA 1
ATOM 2211 C C . LEU A 1 293 ? -3.326 14.648 14.633 1 98.94 293 LEU A C 1
ATOM 2213 O O . LEU A 1 293 ? -3.549 14.844 15.836 1 98.94 293 LEU A O 1
ATOM 2217 N N . ALA A 1 294 ? -3.758 15.445 13.664 1 98.88 294 ALA A N 1
ATOM 2218 C CA . ALA A 1 294 ? -4.535 16.641 13.969 1 98.88 294 ALA A CA 1
ATOM 2219 C C . ALA A 1 294 ? -5.887 16.281 14.578 1 98.88 294 ALA A C 1
ATOM 2221 O O . ALA A 1 294 ? -6.367 16.953 15.492 1 98.88 294 ALA A O 1
ATOM 2222 N N . LEU A 1 295 ? -6.508 15.234 14.055 1 98.94 295 LEU A N 1
ATOM 2223 C CA . LEU A 1 295 ? -7.773 14.75 14.594 1 98.94 295 LEU A CA 1
ATOM 2224 C C . LEU A 1 295 ? -7.637 14.398 16.078 1 98.94 295 LEU A C 1
ATOM 2226 O O . LEU A 1 295 ? -8.438 14.844 16.906 1 98.94 295 LEU A O 1
ATOM 2230 N N . ASP A 1 296 ? -6.668 13.633 16.406 1 98.94 296 ASP A N 1
ATOM 2231 C CA . ASP A 1 296 ? -6.469 13.156 17.781 1 98.94 296 ASP A CA 1
ATOM 2232 C C . ASP A 1 296 ? -6.258 14.328 18.734 1 98.94 296 ASP A C 1
ATOM 2234 O O . ASP A 1 296 ? -6.828 14.352 19.828 1 98.94 296 ASP A O 1
ATOM 2238 N N . GLU A 1 297 ? -5.398 15.266 18.312 1 98.81 297 GLU A N 1
ATOM 2239 C CA . GLU A 1 297 ? -5.148 16.422 19.156 1 98.81 297 GLU A CA 1
ATOM 2240 C C . GLU A 1 297 ? -6.43 17.203 19.406 1 98.81 297 GLU A C 1
ATOM 2242 O O . GLU A 1 297 ? -6.699 17.625 20.547 1 98.81 297 GLU A O 1
ATOM 2247 N N . ALA A 1 298 ? -7.172 17.422 18.344 1 98.81 298 ALA A N 1
ATOM 2248 C CA . ALA A 1 298 ? -8.414 18.188 18.469 1 98.81 298 ALA A CA 1
ATOM 2249 C C . ALA A 1 298 ? -9.406 17.469 19.375 1 98.81 298 ALA A C 1
ATOM 2251 O O . ALA A 1 298 ? -10.141 18.109 20.141 1 98.81 298 ALA A O 1
ATOM 2252 N N . VAL A 1 299 ? -9.461 16.172 19.312 1 98.75 299 VAL A N 1
ATOM 2253 C CA . VAL A 1 299 ? -10.344 15.367 20.156 1 98.75 299 VAL A CA 1
ATOM 2254 C C . VAL A 1 299 ? -9.891 15.477 21.609 1 98.75 299 VAL A C 1
ATOM 2256 O O . VAL A 1 299 ? -10.703 15.719 22.5 1 98.75 299 VAL A O 1
ATOM 2259 N N . ARG A 1 300 ? -8.648 15.352 21.875 1 98 300 ARG A N 1
ATOM 2260 C CA . ARG A 1 300 ? -8.102 15.391 23.219 1 98 300 ARG A CA 1
ATOM 2261 C C . ARG A 1 300 ? -8.273 16.781 23.844 1 98 300 ARG A C 1
ATOM 2263 O O . ARG A 1 300 ? -8.445 16.906 25.062 1 98 300 ARG A O 1
ATOM 2270 N N . GLU A 1 301 ? -8.242 17.75 22.984 1 97.94 301 GLU A N 1
ATOM 2271 C CA . GLU A 1 301 ? -8.406 19.125 23.453 1 97.94 301 GLU A CA 1
ATOM 2272 C C . GLU A 1 301 ? -9.875 19.453 23.703 1 97.94 301 GLU A C 1
ATOM 2274 O O . GLU A 1 301 ? -10.195 20.531 24.219 1 97.94 301 GLU A O 1
ATOM 2279 N N . GLY A 1 302 ? -10.758 18.578 23.344 1 97.62 302 GLY A N 1
ATOM 2280 C CA . GLY A 1 302 ? -12.18 18.781 23.547 1 97.62 302 GLY A CA 1
ATOM 2281 C C . GLY A 1 302 ? -12.82 19.656 22.469 1 97.62 302 GLY A C 1
ATOM 2282 O O . GLY A 1 302 ? -13.961 20.094 22.625 1 97.62 302 GLY A O 1
ATOM 2283 N N . LYS A 1 303 ? -12.086 19.906 21.422 1 98.12 303 LYS A N 1
ATOM 2284 C CA . LYS A 1 303 ? -12.625 20.703 20.312 1 98.12 303 LYS A CA 1
ATOM 2285 C C . LYS A 1 303 ? -13.664 19.906 19.531 1 98.12 303 LYS A C 1
ATOM 2287 O O . LYS A 1 303 ? -14.758 20.406 19.266 1 98.12 303 LYS A O 1
ATOM 2292 N N . ILE A 1 304 ? -13.273 18.719 19.141 1 98.62 304 ILE A N 1
ATOM 2293 C CA . ILE A 1 304 ? -14.195 17.844 18.438 1 98.62 304 ILE A CA 1
ATOM 2294 C C . ILE A 1 304 ? -15.055 17.078 19.438 1 98.62 304 ILE A C 1
ATOM 2296 O O . ILE A 1 304 ? -14.531 16.438 20.344 1 98.62 304 ILE A O 1
ATOM 2300 N N . LYS A 1 305 ? -16.344 17.156 19.203 1 98.12 305 LYS A N 1
ATOM 2301 C CA . LYS A 1 305 ? -17.312 16.484 20.078 1 98.12 305 LYS A CA 1
ATOM 2302 C C . LYS A 1 305 ? -18.031 15.359 19.344 1 98.12 305 LYS A C 1
ATOM 2304 O O . LYS A 1 305 ? -18.016 15.305 18.109 1 98.12 305 LYS A O 1
ATOM 2309 N N . PRO A 1 306 ? -18.641 14.453 20.188 1 97.62 306 PRO A N 1
ATOM 2310 C CA . PRO A 1 306 ? -19.438 13.398 19.547 1 97.62 306 PRO A CA 1
ATOM 2311 C C . PRO A 1 306 ? -20.5 13.953 18.609 1 97.62 306 PRO A C 1
ATOM 2313 O O . PRO A 1 306 ? -21.188 14.922 18.953 1 97.62 306 PRO A O 1
ATOM 2316 N N . ASN A 1 307 ? -20.578 13.438 17.391 1 98.19 307 ASN A N 1
ATOM 2317 C CA . ASN A 1 307 ? -21.578 13.727 16.375 1 98.19 307 ASN A CA 1
ATOM 2318 C C . ASN A 1 307 ? -21.203 14.953 15.539 1 98.19 307 ASN A C 1
ATOM 2320 O O . ASN A 1 307 ? -21.906 15.328 14.609 1 98.19 307 ASN A O 1
ATOM 2324 N N . ASP A 1 308 ? -20.062 15.531 15.859 1 98.75 308 ASP A N 1
ATOM 2325 C CA . ASP A 1 308 ? -19.594 16.594 14.969 1 98.75 308 ASP A CA 1
ATOM 2326 C C . ASP A 1 308 ? -19.359 16.062 13.555 1 98.75 308 ASP A C 1
ATOM 2328 O O . ASP A 1 308 ? -18.859 14.945 13.383 1 98.75 308 ASP A O 1
ATOM 2332 N N . ILE A 1 309 ? -19.75 16.844 12.562 1 98.88 309 ILE A N 1
ATOM 2333 C CA . ILE A 1 309 ? -19.516 16.516 11.164 1 98.88 309 ILE A CA 1
ATOM 2334 C C . ILE A 1 309 ? -18.156 17.094 10.719 1 98.88 309 ILE A C 1
ATOM 2336 O O . ILE A 1 309 ? -17.938 18.297 10.797 1 98.88 309 ILE A O 1
ATOM 2340 N N . ILE A 1 310 ? -17.312 16.25 10.266 1 98.94 310 ILE A N 1
ATOM 2341 C CA . ILE A 1 310 ? -15.961 16.625 9.859 1 98.94 310 ILE A CA 1
ATOM 2342 C C . ILE A 1 310 ? -15.789 16.391 8.359 1 98.94 310 ILE A C 1
ATOM 2344 O O . ILE A 1 310 ? -16.094 15.305 7.855 1 98.94 310 ILE A O 1
ATOM 2348 N N . ALA A 1 311 ? -15.398 17.422 7.637 1 98.94 311 ALA A N 1
ATOM 2349 C CA . ALA A 1 311 ? -14.922 17.281 6.262 1 98.94 311 ALA A CA 1
ATOM 2350 C C . ALA A 1 311 ? -13.398 17.172 6.219 1 98.94 311 ALA A C 1
ATOM 2352 O O . ALA A 1 311 ? -12.688 18.078 6.648 1 98.94 311 ALA A O 1
ATOM 2353 N N . THR A 1 312 ? -12.93 16.047 5.77 1 98.88 312 THR A N 1
ATOM 2354 C CA . THR A 1 312 ? -11.492 15.836 5.672 1 98.88 312 THR A CA 1
ATOM 2355 C C . THR A 1 312 ? -11.07 15.609 4.223 1 98.88 312 THR A C 1
ATOM 2357 O O . THR A 1 312 ? -11.875 15.156 3.402 1 98.88 312 THR A O 1
ATOM 2360 N N . SER A 1 313 ? -9.875 16.031 3.92 1 98.81 313 SER A N 1
ATOM 2361 C CA . SER A 1 313 ? -9.336 15.836 2.576 1 98.81 313 SER A CA 1
ATOM 2362 C C . SER A 1 313 ? -7.82 15.727 2.602 1 98.81 313 SER A C 1
ATOM 2364 O O . SER A 1 313 ? -7.156 16.375 3.41 1 98.81 313 SER A O 1
ATOM 2366 N N . GLY A 1 314 ? -7.348 14.828 1.809 1 97.69 314 GLY A N 1
ATOM 2367 C CA . GLY A 1 314 ? -5.922 14.695 1.557 1 97.69 314 GLY A CA 1
ATOM 2368 C C . GLY A 1 314 ? -5.562 14.797 0.087 1 97.69 314 GLY A C 1
ATOM 2369 O O . GLY A 1 314 ? -6.387 14.508 -0.782 1 97.69 314 GLY A O 1
ATOM 2370 N N . PHE A 1 315 ? -4.324 15.273 -0.139 1 96.38 315 PHE A N 1
ATOM 2371 C CA . PHE A 1 315 ? -3.74 15.344 -1.473 1 96.38 315 PHE A CA 1
ATOM 2372 C C . PHE A 1 315 ? -2.236 15.102 -1.419 1 96.38 315 PHE A C 1
ATOM 2374 O O . PHE A 1 315 ? -1.596 15.367 -0.401 1 96.38 315 PHE A O 1
ATOM 2381 N N . GLY A 1 316 ? -1.74 14.555 -2.51 1 90.88 316 GLY A N 1
ATOM 2382 C CA . GLY A 1 316 ? -0.308 14.305 -2.49 1 90.88 316 GLY A CA 1
ATOM 2383 C C . GLY A 1 316 ? 0.223 13.773 -3.811 1 90.88 316 GLY A C 1
ATOM 2384 O O . GLY A 1 316 ? -0.343 14.055 -4.871 1 90.88 316 GLY A O 1
ATOM 2385 N N . ALA A 1 317 ? 1.443 13.125 -3.619 1 87.62 317 ALA A N 1
ATOM 2386 C CA . ALA A 1 317 ? 2.197 12.656 -4.777 1 87.62 317 ALA A CA 1
ATOM 2387 C C . ALA A 1 317 ? 1.417 11.594 -5.551 1 87.62 317 ALA A C 1
ATOM 2389 O O . ALA A 1 317 ? 0.52 10.953 -4.996 1 87.62 317 ALA A O 1
ATOM 2390 N N . GLY A 1 318 ? 1.938 11.375 -6.895 1 74.38 318 GLY A N 1
ATOM 2391 C CA . GLY A 1 318 ? 1.194 10.555 -7.84 1 74.38 318 GLY A CA 1
ATOM 2392 C C . GLY A 1 318 ? 0.317 11.367 -8.773 1 74.38 318 GLY A C 1
ATOM 2393 O O . GLY A 1 318 ? 0.5 11.336 -9.992 1 74.38 318 GLY A O 1
ATOM 2394 N N . LEU A 1 319 ? -0.371 12.438 -8.445 1 94.12 319 LEU A N 1
ATOM 2395 C CA . LEU A 1 319 ? -1.21 13.25 -7.57 1 94.12 319 LEU A CA 1
ATOM 2396 C C . LEU A 1 319 ? -2.498 12.516 -7.219 1 94.12 319 LEU A C 1
ATOM 2398 O O . LEU A 1 319 ? -3.139 11.922 -8.094 1 94.12 319 LEU A O 1
ATOM 2402 N N . THR A 1 320 ? -2.621 12.227 -6.133 1 97.69 320 THR A N 1
ATOM 2403 C CA . THR A 1 320 ? -3.826 11.633 -5.559 1 97.69 320 THR A CA 1
ATOM 2404 C C . THR A 1 320 ? -4.492 12.602 -4.59 1 97.69 320 THR A C 1
ATOM 2406 O O . THR A 1 320 ? -3.814 13.359 -3.895 1 97.69 320 THR A O 1
ATOM 2409 N N . TRP A 1 321 ? -5.785 12.617 -4.648 1 98.56 321 TRP A N 1
ATOM 2410 C CA . TRP A 1 321 ? -6.516 13.414 -3.668 1 98.56 321 TRP A CA 1
ATOM 2411 C C . TRP A 1 321 ? -7.891 12.812 -3.396 1 98.56 321 TRP A C 1
ATOM 2413 O O . TRP A 1 321 ? -8.398 12.023 -4.199 1 98.56 321 TRP A O 1
ATOM 2423 N N . GLY A 1 322 ? -8.398 13.031 -2.248 1 98.75 322 GLY A N 1
ATOM 2424 C CA . GLY A 1 322 ? -9.711 12.539 -1.84 1 98.75 322 GLY A CA 1
ATOM 2425 C C . GLY A 1 322 ? -10.297 13.305 -0.669 1 98.75 322 GLY A C 1
ATOM 2426 O O . GLY A 1 322 ? -9.617 14.133 -0.061 1 98.75 322 GLY A O 1
ATOM 2427 N N . ALA A 1 323 ? -11.562 13.148 -0.481 1 98.94 323 ALA A N 1
ATOM 2428 C CA . ALA A 1 323 ? -12.281 13.742 0.644 1 98.94 323 ALA A CA 1
ATOM 2429 C C . ALA A 1 323 ? -13.258 12.742 1.258 1 98.94 323 ALA A C 1
ATOM 2431 O O . ALA A 1 323 ? -13.727 11.828 0.58 1 98.94 323 ALA A O 1
ATOM 2432 N N . ALA A 1 324 ? -13.461 12.898 2.48 1 98.94 324 ALA A N 1
ATOM 2433 C CA . ALA A 1 324 ? -14.461 12.133 3.223 1 98.94 324 ALA A CA 1
ATOM 2434 C C . ALA A 1 324 ? -15.211 13.016 4.211 1 98.94 324 ALA A C 1
ATOM 2436 O O . ALA A 1 324 ? -14.617 13.906 4.828 1 98.94 324 ALA A O 1
ATOM 2437 N N . ILE A 1 325 ? -16.516 12.805 4.262 1 98.94 325 ILE A N 1
ATOM 2438 C CA . ILE A 1 325 ? -17.375 13.43 5.262 1 98.94 325 ILE A CA 1
ATOM 2439 C C . ILE A 1 325 ? -17.828 12.391 6.281 1 98.94 325 ILE A C 1
ATOM 2441 O O . ILE A 1 325 ? -18.469 11.398 5.926 1 98.94 325 ILE A O 1
ATOM 2445 N N . PHE A 1 326 ? -17.438 12.664 7.562 1 98.88 326 PHE A N 1
ATOM 2446 C CA . PHE A 1 326 ? -17.828 11.672 8.555 1 98.88 326 PHE A CA 1
ATOM 2447 C C . PHE A 1 326 ? -18.266 12.344 9.852 1 98.88 326 PHE A C 1
ATOM 2449 O O . PHE A 1 326 ? -17.953 13.516 10.086 1 98.88 326 PHE A O 1
ATOM 2456 N N . GLN A 1 327 ? -19.062 11.648 10.594 1 98.62 327 GLN A N 1
ATOM 2457 C CA . GLN A 1 327 ? -19.453 12.062 11.938 1 98.62 327 GLN A CA 1
ATOM 2458 C C . GLN A 1 327 ? -18.625 11.352 13 1 98.62 327 GLN A C 1
ATOM 2460 O O . GLN A 1 327 ? -18.469 10.133 12.961 1 98.62 327 GLN A O 1
ATOM 2465 N N . TRP A 1 328 ? -18.109 12.148 13.961 1 98.5 328 TRP A N 1
ATOM 2466 C CA . TRP A 1 328 ? -17.203 11.602 14.969 1 98.5 328 TRP A CA 1
ATOM 2467 C C . TRP A 1 328 ? -17.984 10.836 16.031 1 98.5 328 TRP A C 1
ATOM 2469 O O . TRP A 1 328 ? -18.984 11.32 16.562 1 98.5 328 TRP A O 1
ATOM 2479 N N . GLY A 1 329 ? -17.484 9.617 16.328 1 96.62 329 GLY A N 1
ATOM 2480 C CA . GLY A 1 329 ? -18.047 8.844 17.422 1 96.62 329 GLY A CA 1
ATOM 2481 C C . GLY A 1 329 ? -19.172 7.926 16.984 1 96.62 329 GLY A C 1
ATOM 2482 O O . GLY A 1 329 ? -19.531 7.891 15.812 1 96.62 329 GLY A O 1
ATOM 2483 N N . ARG A 1 330 ? -19.75 7.18 17.922 1 93.25 330 ARG A N 1
ATOM 2484 C CA . ARG A 1 330 ? -20.781 6.188 17.656 1 93.25 330 ARG A CA 1
ATOM 2485 C C . ARG A 1 330 ? -22.156 6.84 17.562 1 93.25 330 ARG A C 1
ATOM 2487 O O . ARG A 1 330 ? -22.406 7.859 18.219 1 93.25 330 ARG A O 1
ATOM 2494 N N . MET B 1 1 ? -29.094 -1.568 -1.363 1 41.03 1 MET B N 1
ATOM 2495 C CA . MET B 1 1 ? -28.109 -1.575 -2.436 1 41.03 1 MET B CA 1
ATOM 2496 C C . MET B 1 1 ? -27.875 -2.992 -2.949 1 41.03 1 MET B C 1
ATOM 2498 O O . MET B 1 1 ? -27.797 -3.938 -2.164 1 41.03 1 MET B O 1
ATOM 2502 N N . GLN B 1 2 ? -28.359 -3.393 -4.086 1 50.88 2 GLN B N 1
ATOM 2503 C CA . GLN B 1 2 ? -28.25 -4.734 -4.645 1 50.88 2 GLN B CA 1
ATOM 2504 C C . GLN B 1 2 ? -26.844 -5.289 -4.477 1 50.88 2 GLN B C 1
ATOM 2506 O O . GLN B 1 2 ? -25.859 -4.586 -4.723 1 50.88 2 GLN B O 1
ATOM 2511 N N . ASN B 1 3 ? -26.656 -6.301 -3.639 1 63.81 3 ASN B N 1
ATOM 2512 C CA . ASN B 1 3 ? -25.375 -6.949 -3.396 1 63.81 3 ASN B CA 1
ATOM 2513 C C . ASN B 1 3 ? -24.672 -7.281 -4.703 1 63.81 3 ASN B C 1
ATOM 2515 O O . ASN B 1 3 ? -25.172 -8.062 -5.512 1 63.81 3 ASN B O 1
ATOM 2519 N N . LEU B 1 4 ? -23.719 -6.375 -5.121 1 87.56 4 LEU B N 1
ATOM 2520 C CA . LEU B 1 4 ? -22.984 -6.621 -6.355 1 87.56 4 LEU B CA 1
ATOM 2521 C C . LEU B 1 4 ? -21.922 -7.695 -6.145 1 87.56 4 LEU B C 1
ATOM 2523 O O . LEU B 1 4 ? -21.297 -7.75 -5.086 1 87.56 4 LEU B O 1
ATOM 2527 N N . GLY B 1 5 ? -22.016 -8.688 -7.078 1 95.81 5 GLY B N 1
ATOM 2528 C CA . GLY B 1 5 ? -20.938 -9.656 -7.117 1 95.81 5 GLY B CA 1
ATOM 2529 C C . GLY B 1 5 ? -19.766 -9.203 -7.977 1 95.81 5 GLY B C 1
ATOM 2530 O O . GLY B 1 5 ? -19.797 -8.109 -8.547 1 95.81 5 GLY B O 1
ATOM 2531 N N . ILE B 1 6 ? -18.672 -10.008 -7.93 1 97.69 6 ILE B N 1
ATOM 2532 C CA . ILE B 1 6 ? -17.5 -9.656 -8.727 1 97.69 6 ILE B CA 1
ATOM 2533 C C . ILE B 1 6 ? -17.109 -10.844 -9.609 1 97.69 6 ILE B C 1
ATOM 2535 O O . ILE B 1 6 ? -17.359 -12 -9.258 1 97.69 6 ILE B O 1
ATOM 2539 N N . ALA B 1 7 ? -16.578 -10.555 -10.75 1 98.56 7 ALA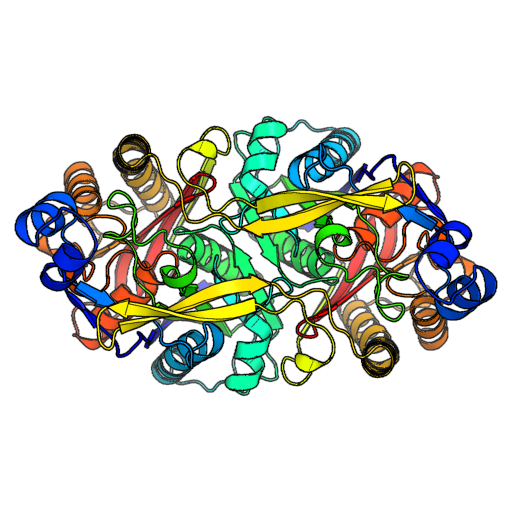 B N 1
ATOM 2540 C CA . ALA B 1 7 ? -16 -11.555 -11.656 1 98.56 7 ALA B CA 1
ATOM 2541 C C . ALA B 1 7 ? -14.664 -11.078 -12.211 1 98.56 7 ALA B C 1
ATOM 2543 O O . ALA B 1 7 ? -14.5 -9.898 -12.531 1 98.56 7 ALA B O 1
ATOM 2544 N N . ILE B 1 8 ? -13.75 -11.969 -12.266 1 98.88 8 ILE B N 1
ATOM 2545 C CA . ILE B 1 8 ? -12.523 -11.703 -13.023 1 98.88 8 ILE B CA 1
ATOM 2546 C C . ILE B 1 8 ? -12.758 -11.992 -14.5 1 98.88 8 ILE B C 1
ATOM 2548 O O . ILE B 1 8 ? -12.992 -13.141 -14.883 1 98.88 8 ILE B O 1
ATOM 2552 N N . THR B 1 9 ? -12.57 -10.953 -15.328 1 98.56 9 THR B N 1
ATOM 2553 C CA . THR B 1 9 ? -13.094 -11.078 -16.688 1 98.56 9 THR B CA 1
ATOM 2554 C C . THR B 1 9 ? -11.961 -10.969 -17.703 1 98.56 9 THR B C 1
ATOM 2556 O O . THR B 1 9 ? -12.156 -11.25 -18.891 1 98.56 9 THR B O 1
ATOM 2559 N N . GLY B 1 10 ? -10.828 -10.57 -17.312 1 98.81 10 GLY B N 1
ATOM 2560 C CA . GLY B 1 10 ? -9.664 -10.453 -18.172 1 98.81 10 GLY B CA 1
ATOM 2561 C C . GLY B 1 10 ? -8.344 -10.609 -17.438 1 98.81 10 GLY B C 1
ATOM 2562 O O . GLY B 1 10 ? -8.281 -10.383 -16.219 1 98.81 10 GLY B O 1
ATOM 2563 N N . SER B 1 11 ? -7.348 -11.055 -18.156 1 98.88 11 SER B N 1
ATOM 2564 C CA . SER B 1 11 ? -6.004 -11.211 -17.609 1 98.88 11 SER B CA 1
ATOM 2565 C C . SER B 1 11 ? -4.941 -10.797 -18.625 1 98.88 11 SER B C 1
ATOM 2567 O O . SER B 1 11 ? -5.195 -10.773 -19.828 1 98.88 11 SER B O 1
ATOM 2569 N N . GLY B 1 12 ? -3.83 -10.328 -18.125 1 98.94 12 GLY B N 1
ATOM 2570 C CA . GLY B 1 12 ? -2.646 -9.984 -18.891 1 98.94 12 GLY B CA 1
ATOM 2571 C C . GLY B 1 12 ? -1.359 -10.117 -18.094 1 98.94 12 GLY B C 1
ATOM 2572 O O . GLY B 1 12 ? -1.385 -10.172 -16.875 1 98.94 12 GLY B O 1
ATOM 2573 N N . SER B 1 13 ? -0.238 -10.297 -18.812 1 98.94 13 SER B N 1
ATOM 2574 C CA . SER B 1 13 ? 1.059 -10.391 -18.141 1 98.94 13 SER B CA 1
ATOM 2575 C C . SER B 1 13 ? 2.172 -9.836 -19.031 1 98.94 13 SER B C 1
ATOM 2577 O O . SER B 1 13 ? 1.993 -9.68 -20.234 1 98.94 13 SER B O 1
ATOM 2579 N N . ALA B 1 14 ? 3.23 -9.469 -18.375 1 98.88 14 ALA B N 1
ATOM 2580 C CA . ALA B 1 14 ? 4.43 -8.969 -19.047 1 98.88 14 ALA B CA 1
ATOM 2581 C C . ALA B 1 14 ? 5.684 -9.305 -18.25 1 98.88 14 ALA B C 1
ATOM 2583 O O . ALA B 1 14 ? 5.688 -9.219 -17.016 1 98.88 14 ALA B O 1
ATOM 2584 N N . VAL B 1 15 ? 6.688 -9.758 -18.953 1 98.75 15 VAL B N 1
ATOM 2585 C CA . VAL B 1 15 ? 7.984 -10.039 -18.359 1 98.75 15 VAL B CA 1
ATOM 2586 C C . VAL B 1 15 ? 9.094 -9.383 -19.172 1 98.75 15 VAL B C 1
ATOM 2588 O O . VAL B 1 15 ? 8.938 -9.164 -20.375 1 98.75 15 VAL B O 1
ATOM 2591 N N . PRO B 1 16 ? 10.195 -9.047 -18.484 1 98.25 16 PRO B N 1
ATOM 2592 C CA . PRO B 1 16 ? 11.344 -8.539 -19.25 1 98.25 16 PRO B CA 1
ATOM 2593 C C . PRO B 1 16 ? 11.828 -9.523 -20.297 1 98.25 16 PRO B C 1
ATOM 2595 O O . PRO B 1 16 ? 11.633 -10.734 -20.172 1 98.25 16 PRO B O 1
ATOM 2598 N N . GLU B 1 17 ? 12.484 -8.992 -21.281 1 95.75 17 GLU B N 1
ATOM 2599 C CA . GLU B 1 17 ? 12.992 -9.836 -22.359 1 95.75 17 GLU B CA 1
ATOM 2600 C C . GLU B 1 17 ? 14.25 -10.586 -21.922 1 95.75 17 GLU B C 1
ATOM 2602 O O . GLU B 1 17 ? 14.469 -11.727 -22.344 1 95.75 17 GLU B O 1
ATOM 2607 N N . THR B 1 18 ? 15.055 -9.977 -21.109 1 96.62 18 THR B N 1
ATOM 2608 C CA . THR B 1 18 ? 16.312 -10.578 -20.688 1 96.62 18 THR B CA 1
ATOM 2609 C C . THR B 1 18 ? 16.062 -11.797 -19.812 1 96.62 18 THR B C 1
ATOM 2611 O O . THR B 1 18 ? 15.359 -11.711 -18.797 1 96.62 18 THR B O 1
ATOM 2614 N N . SER B 1 19 ? 16.625 -12.906 -20.203 1 96.56 19 SER B N 1
ATOM 2615 C CA . SER B 1 19 ? 16.547 -14.141 -19.438 1 96.56 19 SER B CA 1
ATOM 2616 C C . SER B 1 19 ? 17.891 -14.531 -18.844 1 96.56 19 SER B C 1
ATOM 2618 O O . SER B 1 19 ? 18.938 -14.312 -19.469 1 96.56 19 SER B O 1
ATOM 2620 N N . LEU B 1 20 ? 17.875 -15.031 -17.656 1 97.44 20 LEU B N 1
ATOM 2621 C CA . LEU B 1 20 ? 19.047 -15.57 -16.984 1 97.44 20 LEU B CA 1
ATOM 2622 C C . LEU B 1 20 ? 18.844 -17.031 -16.625 1 97.44 20 LEU B C 1
ATOM 2624 O O . LEU B 1 20 ? 18.016 -17.359 -15.758 1 97.44 20 LEU B O 1
ATOM 2628 N N . HIS B 1 21 ? 19.594 -17.875 -17.25 1 97.25 21 HIS B N 1
ATOM 2629 C CA . HIS B 1 21 ? 19.5 -19.312 -17.016 1 97.25 21 HIS B CA 1
ATOM 2630 C C . HIS B 1 21 ? 20.375 -19.734 -15.844 1 97.25 21 HIS B C 1
ATOM 2632 O O . HIS B 1 21 ? 21.359 -19.062 -15.523 1 97.25 21 HIS B O 1
ATOM 2638 N N . ASN B 1 22 ? 20.016 -20.859 -15.258 1 97.69 22 ASN B N 1
ATOM 2639 C CA . ASN B 1 22 ? 20.75 -21.359 -14.102 1 97.69 22 ASN B CA 1
ATOM 2640 C C . ASN B 1 22 ? 22.234 -21.547 -14.414 1 97.69 22 ASN B C 1
ATOM 2642 O O . ASN B 1 22 ? 23.078 -21.328 -13.547 1 97.69 22 ASN B O 1
ATOM 2646 N N . GLU B 1 23 ? 22.5 -22.016 -15.586 1 96.62 23 GLU B N 1
ATOM 2647 C CA . GLU B 1 23 ? 23.891 -22.266 -15.969 1 96.62 23 GLU B CA 1
ATOM 2648 C C . GLU B 1 23 ? 24.719 -20.984 -15.891 1 96.62 23 GLU B C 1
ATOM 2650 O O . GLU B 1 23 ? 25.875 -21.016 -15.477 1 96.62 23 GLU B O 1
ATOM 2655 N N . GLU B 1 24 ? 24.141 -19.922 -16.266 1 96.56 24 GLU B N 1
ATOM 2656 C CA . GLU B 1 24 ? 24.828 -18.641 -16.234 1 96.56 24 GLU B CA 1
ATOM 2657 C C . GLU B 1 24 ? 25.094 -18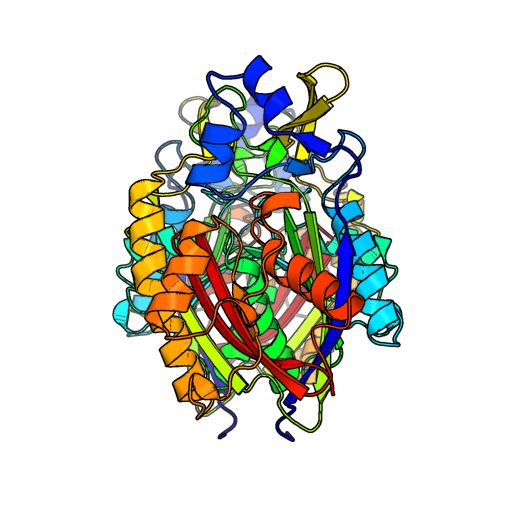.188 -14.805 1 96.56 24 GLU B C 1
ATOM 2659 O O . GLU B 1 24 ? 26.094 -17.516 -14.539 1 96.56 24 GLU B O 1
ATOM 2664 N N . LEU B 1 25 ? 24.297 -18.516 -13.891 1 96.12 25 LEU B N 1
ATOM 2665 C CA . LEU B 1 25 ? 24.422 -18.125 -12.492 1 96.12 25 LEU B CA 1
ATOM 2666 C C . LEU B 1 25 ? 25.672 -18.75 -11.875 1 96.12 25 LEU B C 1
ATOM 2668 O O . LEU B 1 25 ? 26.203 -18.219 -10.891 1 96.12 25 LEU B O 1
ATOM 2672 N N . SER B 1 26 ? 26.094 -19.844 -12.43 1 95.25 26 SER B N 1
ATOM 2673 C CA . SER B 1 26 ? 27.281 -20.531 -11.922 1 95.25 26 SER B CA 1
ATOM 2674 C C . SER B 1 26 ? 28.531 -19.656 -12.078 1 95.25 26 SER B C 1
ATOM 2676 O O . SER B 1 26 ? 29.547 -19.906 -11.43 1 95.25 26 SER B O 1
ATOM 2678 N N . GLN B 1 27 ? 28.422 -18.656 -12.93 1 95.38 27 GLN B N 1
ATOM 2679 C CA . GLN B 1 27 ? 29.531 -17.719 -13.125 1 95.38 27 GLN B CA 1
ATOM 2680 C C . GLN B 1 27 ? 29.594 -16.703 -11.984 1 95.38 27 GLN B C 1
ATOM 2682 O O . GLN B 1 27 ? 30.609 -16.031 -11.805 1 95.38 27 GLN B O 1
ATOM 2687 N N . LEU B 1 28 ? 28.547 -16.609 -11.234 1 95.06 28 LEU B N 1
ATOM 2688 C CA . LEU B 1 28 ? 28.438 -15.602 -10.18 1 95.06 28 LEU B CA 1
ATOM 2689 C C . LEU B 1 28 ? 28.656 -16.234 -8.805 1 95.06 28 LEU B C 1
ATOM 2691 O O . LEU B 1 28 ? 29.297 -15.633 -7.941 1 95.06 28 LEU B O 1
ATOM 2695 N N . VAL B 1 29 ? 28.062 -17.328 -8.633 1 96.69 29 VAL B N 1
ATOM 2696 C CA . VAL B 1 29 ? 28.109 -18 -7.336 1 96.69 29 VAL B CA 1
ATOM 2697 C C . VAL B 1 29 ? 28.344 -19.5 -7.539 1 96.69 29 VAL B C 1
ATOM 2699 O O . VAL B 1 29 ? 28.141 -20.016 -8.641 1 96.69 29 VAL B O 1
ATOM 2702 N N . GLU B 1 30 ? 28.734 -20.203 -6.449 1 97 30 GLU B N 1
ATOM 2703 C CA . GLU B 1 30 ? 28.922 -21.656 -6.5 1 97 30 GLU B CA 1
ATOM 2704 C C . GLU B 1 30 ? 27.594 -22.391 -6.551 1 97 30 GLU B C 1
ATOM 2706 O O . GLU B 1 30 ? 27.016 -22.719 -5.508 1 97 30 GLU B O 1
ATOM 2711 N N . THR B 1 31 ? 27.156 -22.703 -7.785 1 97.25 31 THR B N 1
ATOM 2712 C CA . THR B 1 31 ? 25.875 -23.359 -7.996 1 97.25 31 THR B CA 1
ATOM 2713 C C . THR B 1 31 ? 25.859 -24.094 -9.336 1 97.25 31 THR B C 1
ATOM 2715 O O . THR B 1 31 ? 26.906 -24.266 -9.961 1 97.25 31 THR B O 1
ATOM 2718 N N . SER B 1 32 ? 24.734 -24.703 -9.672 1 97.56 32 SER B N 1
ATOM 2719 C CA . SER B 1 32 ? 24.484 -25.406 -10.93 1 97.56 32 SER B CA 1
ATOM 2720 C C . SER B 1 32 ? 22.984 -25.5 -11.211 1 97.56 32 SER B C 1
ATOM 2722 O O . SER B 1 32 ? 22.172 -25.281 -10.32 1 97.56 32 SER B O 1
ATOM 2724 N N . ASP B 1 33 ? 22.781 -25.766 -12.477 1 97.81 33 ASP B N 1
ATOM 2725 C CA . ASP B 1 33 ? 21.375 -26.016 -12.812 1 97.81 33 ASP B CA 1
ATOM 2726 C C . ASP B 1 33 ? 20.812 -27.156 -11.977 1 97.81 33 ASP B C 1
ATOM 2728 O O . ASP B 1 33 ? 19.688 -27.062 -11.484 1 97.81 33 ASP B O 1
ATOM 2732 N N . GLU B 1 34 ? 21.547 -28.188 -11.852 1 97.81 34 GLU B N 1
ATOM 2733 C CA . GLU B 1 34 ? 21.094 -29.344 -11.094 1 97.81 34 GLU B CA 1
ATOM 2734 C C . GLU B 1 34 ? 20.75 -28.969 -9.656 1 97.81 34 GLU B C 1
ATOM 2736 O O . GLU B 1 34 ? 19.703 -29.344 -9.133 1 97.81 34 GLU B O 1
ATOM 2741 N N . TRP B 1 35 ? 21.641 -28.219 -9.062 1 97.31 35 TRP B N 1
ATOM 2742 C CA . TRP B 1 35 ? 21.438 -27.797 -7.68 1 97.31 35 TRP B CA 1
ATOM 2743 C C . TRP B 1 35 ? 20.188 -26.938 -7.543 1 97.31 35 TRP B C 1
ATOM 2745 O O . TRP B 1 35 ? 19.344 -27.188 -6.676 1 97.31 35 TRP B O 1
ATOM 2755 N N . ILE B 1 36 ? 20.031 -25.969 -8.383 1 97.81 36 ILE B N 1
ATOM 2756 C CA . ILE B 1 36 ? 18.938 -25 -8.297 1 97.81 36 ILE B CA 1
ATOM 2757 C C . ILE B 1 36 ? 17.609 -25.688 -8.641 1 97.81 36 ILE B C 1
ATOM 2759 O O . ILE B 1 36 ? 16.641 -25.594 -7.887 1 97.81 36 ILE B O 1
ATOM 2763 N N . SER B 1 37 ? 17.609 -26.406 -9.789 1 97.69 37 SER B N 1
ATOM 2764 C CA . SER B 1 37 ? 16.344 -26.969 -10.289 1 97.69 37 SER B CA 1
ATOM 2765 C C . SER B 1 37 ? 15.812 -28.047 -9.344 1 97.69 37 SER B C 1
ATOM 2767 O O . SER B 1 37 ? 14.594 -28.172 -9.18 1 97.69 37 SER B O 1
ATOM 2769 N N . THR B 1 38 ? 16.625 -28.797 -8.734 1 96.69 38 THR B N 1
ATOM 2770 C CA . THR B 1 38 ? 16.188 -29.844 -7.816 1 96.69 38 THR B CA 1
ATOM 2771 C C . THR B 1 38 ? 15.609 -29.234 -6.543 1 96.69 38 THR B C 1
ATOM 2773 O O . THR B 1 38 ? 14.648 -29.75 -5.977 1 96.69 38 THR B O 1
ATOM 2776 N N . ARG B 1 39 ? 16.125 -28.125 -6.176 1 95.06 39 ARG B N 1
ATOM 2777 C CA . ARG B 1 39 ? 15.781 -27.547 -4.883 1 95.06 39 ARG B CA 1
ATOM 2778 C C . ARG B 1 39 ? 14.625 -26.562 -5.02 1 95.06 39 ARG B C 1
ATOM 2780 O O . ARG B 1 39 ? 13.883 -26.328 -4.062 1 95.06 39 ARG B O 1
ATOM 2787 N N . THR B 1 40 ? 14.508 -25.969 -6.16 1 97.12 40 THR B N 1
ATOM 2788 C CA . THR B 1 40 ? 13.555 -24.859 -6.266 1 97.12 40 THR B CA 1
ATOM 2789 C C . THR B 1 40 ? 12.594 -25.094 -7.434 1 97.12 40 THR B C 1
ATOM 2791 O O . THR B 1 40 ? 11.531 -24.469 -7.492 1 97.12 40 THR B O 1
ATOM 2794 N N . GLY B 1 41 ? 12.984 -25.875 -8.375 1 97.94 41 GLY B N 1
ATOM 2795 C CA . GLY B 1 41 ? 12.227 -26.016 -9.609 1 97.94 41 GLY B CA 1
ATOM 2796 C C . GLY B 1 41 ? 12.523 -24.938 -10.633 1 97.94 41 GLY B C 1
ATOM 2797 O O . GLY B 1 41 ? 12.031 -25 -11.758 1 97.94 41 GLY B O 1
ATOM 2798 N N . ILE B 1 42 ? 13.367 -23.969 -10.352 1 98.5 42 ILE B N 1
ATOM 2799 C CA . ILE B 1 42 ? 13.641 -22.828 -11.219 1 98.5 42 ILE B CA 1
ATOM 2800 C C . ILE B 1 42 ? 14.734 -23.188 -12.227 1 98.5 42 ILE B C 1
ATOM 2802 O O . ILE B 1 42 ? 15.75 -23.781 -11.859 1 98.5 42 ILE B O 1
ATOM 2806 N N . ARG B 1 43 ? 14.484 -22.828 -13.469 1 98.31 43 ARG B N 1
ATOM 2807 C CA . ARG B 1 43 ? 15.477 -23.109 -14.5 1 98.31 43 ARG B CA 1
ATOM 2808 C C . ARG B 1 43 ? 16.016 -21.812 -15.109 1 98.31 43 ARG B C 1
ATOM 2810 O O . ARG B 1 43 ? 17.156 -21.766 -15.57 1 98.31 43 ARG B O 1
ATOM 2817 N N . GLN B 1 44 ? 15.195 -20.875 -15.148 1 97.88 44 GLN B N 1
ATOM 2818 C CA . GLN B 1 44 ? 15.562 -19.531 -15.617 1 97.88 44 GLN B CA 1
ATOM 2819 C C . GLN B 1 44 ? 14.695 -18.469 -14.953 1 97.88 44 GLN B C 1
ATOM 2821 O O . GLN B 1 44 ? 13.703 -18.781 -14.305 1 97.88 44 GLN B O 1
ATOM 2826 N N . ARG B 1 45 ? 15.094 -17.266 -15.07 1 98.19 45 ARG B N 1
ATOM 2827 C CA . ARG B 1 45 ? 14.344 -16.109 -14.594 1 98.19 45 ARG B CA 1
ATOM 2828 C C . ARG B 1 45 ? 14.492 -14.922 -15.547 1 98.19 45 ARG B C 1
ATOM 2830 O O . ARG B 1 45 ? 15.391 -14.906 -16.391 1 98.19 45 ARG B O 1
ATOM 2837 N N . ARG B 1 46 ? 13.547 -13.984 -15.445 1 98.38 46 ARG B N 1
ATOM 2838 C CA . ARG B 1 46 ? 13.578 -12.773 -16.25 1 98.38 46 ARG B CA 1
ATOM 2839 C C . ARG B 1 46 ? 14.047 -11.578 -15.43 1 98.38 46 ARG B C 1
ATOM 2841 O O . ARG B 1 46 ? 13.664 -11.43 -14.266 1 98.38 46 ARG B O 1
ATOM 2848 N N . LEU B 1 47 ? 14.914 -10.773 -16.016 1 98.38 47 LEU B N 1
ATOM 2849 C CA . LEU B 1 47 ? 15.477 -9.625 -15.312 1 98.38 47 LEU B CA 1
ATOM 2850 C C . LEU B 1 47 ? 15.234 -8.344 -16.094 1 98.38 47 LEU B C 1
ATOM 2852 O O . LEU B 1 47 ? 15.539 -8.273 -17.297 1 98.38 47 LEU B O 1
ATOM 2856 N N . ALA B 1 48 ? 14.68 -7.324 -15.422 1 98.12 48 ALA B N 1
ATOM 2857 C CA . ALA B 1 48 ? 14.422 -6.035 -16.062 1 98.12 48 ALA B CA 1
ATOM 2858 C C . ALA B 1 48 ? 15.719 -5.297 -16.359 1 98.12 48 ALA B C 1
ATOM 2860 O O . ALA B 1 48 ? 16.594 -5.18 -15.492 1 98.12 48 ALA B O 1
ATOM 2861 N N . LEU B 1 49 ? 15.812 -4.773 -17.609 1 95.81 49 LEU B N 1
ATOM 2862 C CA . LEU B 1 49 ? 16.922 -3.91 -18 1 95.81 49 LEU B CA 1
ATOM 2863 C C . LEU B 1 49 ? 16.828 -2.555 -17.297 1 95.81 49 LEU B C 1
ATOM 2865 O O . LEU B 1 49 ? 15.742 -2.152 -16.859 1 95.81 49 LEU B O 1
ATOM 2869 N N . PRO B 1 50 ? 17.953 -1.892 -17.25 1 94.56 50 PRO B N 1
ATOM 2870 C CA . PRO B 1 50 ? 17.938 -0.562 -16.625 1 94.56 50 PRO B CA 1
ATOM 2871 C C . PRO B 1 50 ? 16.953 0.39 -17.297 1 94.56 50 PRO B C 1
ATOM 2873 O O . PRO B 1 50 ? 16.469 1.33 -16.672 1 94.56 50 PRO B O 1
ATOM 2876 N N . THR B 1 51 ? 16.562 0.133 -18.516 1 93.94 51 THR B N 1
ATOM 2877 C CA . THR B 1 51 ? 15.656 1.006 -19.25 1 93.94 51 THR B CA 1
ATOM 2878 C C . THR B 1 51 ? 14.195 0.647 -18.969 1 93.94 51 THR B C 1
ATOM 2880 O O . THR B 1 51 ? 13.289 1.383 -19.359 1 93.94 51 THR B O 1
ATOM 2883 N N . GLU B 1 52 ? 13.984 -0.421 -18.359 1 95.94 52 GLU B N 1
ATOM 2884 C CA . GLU B 1 52 ? 12.633 -0.86 -18.016 1 95.94 52 GLU B CA 1
ATOM 2885 C C . GLU B 1 52 ? 12.25 -0.463 -16.594 1 95.94 52 GLU B C 1
ATOM 2887 O O . GLU B 1 52 ? 13.125 -0.34 -15.734 1 95.94 52 GLU B O 1
ATOM 2892 N N . SER B 1 53 ? 11.031 -0.147 -16.406 1 97.25 53 SER B N 1
ATOM 2893 C CA . SER B 1 53 ? 10.523 0.228 -15.094 1 97.25 53 SER B CA 1
ATOM 2894 C C . SER B 1 53 ? 9.367 -0.67 -14.672 1 97.25 53 SER B C 1
ATOM 2896 O O . SER B 1 53 ? 8.789 -1.378 -15.5 1 97.25 53 SER B O 1
ATOM 2898 N N . LEU B 1 54 ? 9.156 -0.7 -13.383 1 98.56 54 LEU B N 1
ATOM 2899 C CA . LEU B 1 54 ? 8.008 -1.443 -12.875 1 98.56 54 LEU B CA 1
ATOM 2900 C C . LEU B 1 54 ? 6.719 -0.967 -13.539 1 98.56 54 LEU B C 1
ATOM 2902 O O . LEU B 1 54 ? 5.871 -1.78 -13.914 1 98.56 54 LEU B O 1
ATOM 2906 N N . SER B 1 55 ? 6.539 0.364 -13.641 1 98.56 55 SER B N 1
ATOM 2907 C CA . SER B 1 55 ? 5.328 0.946 -14.211 1 98.56 55 SER B CA 1
ATOM 2908 C C . SER B 1 55 ? 5.137 0.515 -15.664 1 98.56 55 SER B C 1
ATOM 2910 O O . SER B 1 55 ? 4.016 0.212 -16.078 1 98.56 55 SER B O 1
ATOM 2912 N N . SER B 1 56 ? 6.238 0.463 -16.422 1 98.25 56 SER B N 1
ATOM 2913 C CA . SER B 1 56 ? 6.113 0.076 -17.828 1 98.25 56 SER B CA 1
ATOM 2914 C C . SER B 1 56 ? 5.723 -1.393 -17.969 1 98.25 56 SER B C 1
ATOM 2916 O O . SER B 1 56 ? 4.906 -1.748 -18.812 1 98.25 56 SER B O 1
ATOM 2918 N N . LEU B 1 57 ? 6.32 -2.271 -17.156 1 98.62 57 LEU B N 1
ATOM 2919 C CA . LEU B 1 57 ? 5.965 -3.688 -17.172 1 98.62 57 LEU B CA 1
ATOM 2920 C C . LEU B 1 57 ? 4.512 -3.883 -16.766 1 98.62 57 LEU B C 1
ATOM 2922 O O . LEU B 1 57 ? 3.783 -4.652 -17.391 1 98.62 57 LEU B O 1
ATOM 2926 N N . ALA B 1 58 ? 4.156 -3.203 -15.695 1 98.94 58 ALA B N 1
ATOM 2927 C CA . ALA B 1 58 ? 2.787 -3.289 -15.188 1 98.94 58 ALA B CA 1
ATOM 2928 C C . ALA B 1 58 ? 1.786 -2.768 -16.219 1 98.94 58 ALA B C 1
ATOM 2930 O O . ALA B 1 58 ? 0.708 -3.342 -16.391 1 98.94 58 ALA B O 1
ATOM 2931 N N . ALA B 1 59 ? 2.121 -1.673 -16.891 1 98.94 59 ALA B N 1
ATOM 2932 C CA . ALA B 1 59 ? 1.242 -1.111 -17.906 1 98.94 59 ALA B CA 1
ATOM 2933 C C . ALA B 1 59 ? 1.061 -2.084 -19.078 1 98.94 59 ALA B C 1
ATOM 2935 O O . ALA B 1 59 ? -0.042 -2.225 -19.609 1 98.94 59 ALA B O 1
ATOM 2936 N N . ALA B 1 60 ? 2.135 -2.709 -19.469 1 98.94 60 ALA B N 1
ATOM 2937 C CA . ALA B 1 60 ? 2.055 -3.686 -20.547 1 98.94 60 ALA B CA 1
ATOM 2938 C C . ALA B 1 60 ? 1.111 -4.828 -20.188 1 98.94 60 ALA B C 1
ATOM 2940 O O . ALA B 1 60 ? 0.259 -5.215 -20.984 1 98.94 60 ALA B O 1
ATOM 2941 N N . ALA B 1 61 ? 1.261 -5.398 -18.984 1 98.94 61 ALA B N 1
ATOM 2942 C CA . ALA B 1 61 ? 0.354 -6.441 -18.516 1 98.94 61 ALA B CA 1
ATOM 2943 C C . ALA B 1 61 ? -1.084 -5.938 -18.453 1 98.94 61 ALA B C 1
ATOM 2945 O O . ALA B 1 61 ? -2.016 -6.652 -18.828 1 98.94 61 ALA B O 1
ATOM 2946 N N . SER B 1 62 ? -1.254 -4.707 -18.031 1 99 62 SER B N 1
ATOM 2947 C CA . SER B 1 62 ? -2.57 -4.105 -17.844 1 99 62 SER B CA 1
ATOM 2948 C C . SER B 1 62 ? -3.287 -3.922 -19.172 1 99 62 SER B C 1
ATOM 2950 O O . SER B 1 62 ? -4.496 -4.148 -19.281 1 99 62 SER B O 1
ATOM 2952 N N . ARG B 1 63 ? -2.551 -3.467 -20.203 1 98.94 63 ARG B N 1
ATOM 2953 C CA . ARG B 1 63 ? -3.154 -3.307 -21.516 1 98.94 63 ARG B CA 1
ATOM 2954 C C . ARG B 1 63 ? -3.742 -4.621 -22.016 1 98.94 63 ARG B C 1
ATOM 2956 O O . ARG B 1 63 ? -4.844 -4.645 -22.562 1 98.94 63 ARG B O 1
ATOM 2963 N N . GLN B 1 64 ? -3.008 -5.703 -21.797 1 98.94 64 GLN B N 1
ATOM 2964 C CA . GLN B 1 64 ? -3.48 -7.02 -22.219 1 98.94 64 GLN B CA 1
ATOM 2965 C C . GLN B 1 64 ? -4.711 -7.441 -21.422 1 98.94 64 GLN B C 1
ATOM 2967 O O . GLN B 1 64 ? -5.66 -7.992 -21.969 1 98.94 64 GLN B O 1
ATOM 2972 N N . ALA B 1 65 ? -4.699 -7.203 -20.125 1 98.94 65 ALA B N 1
ATOM 2973 C CA . ALA B 1 65 ? -5.828 -7.57 -19.266 1 98.94 65 ALA B CA 1
ATOM 2974 C C . ALA B 1 65 ? -7.09 -6.809 -19.672 1 98.94 65 ALA B C 1
ATOM 2976 O O . ALA B 1 65 ? -8.172 -7.391 -19.75 1 98.94 65 ALA B O 1
ATOM 2977 N N . ILE B 1 66 ? -6.918 -5.492 -19.891 1 98.94 66 ILE B N 1
ATOM 2978 C CA . ILE B 1 66 ? -8.031 -4.629 -20.266 1 98.94 66 ILE B CA 1
ATOM 2979 C C . ILE B 1 66 ? -8.617 -5.102 -21.594 1 98.94 66 ILE B C 1
ATOM 2981 O O . ILE B 1 66 ? -9.836 -5.234 -21.734 1 98.94 66 ILE B O 1
ATOM 2985 N N . ALA B 1 67 ? -7.746 -5.395 -22.547 1 98.88 67 ALA B N 1
ATOM 2986 C CA . ALA B 1 67 ? -8.195 -5.902 -23.828 1 98.88 67 ALA B CA 1
ATOM 2987 C C . ALA B 1 67 ? -8.914 -7.238 -23.672 1 98.88 67 ALA B C 1
ATOM 2989 O O . ALA B 1 67 ? -9.961 -7.465 -24.297 1 98.88 67 ALA B O 1
ATOM 2990 N N . SER B 1 68 ? -8.352 -8.094 -22.891 1 98.69 68 SER B N 1
ATOM 2991 C CA . SER B 1 68 ? -8.914 -9.414 -22.656 1 98.69 68 SER B CA 1
ATOM 2992 C C . SER B 1 68 ? -10.305 -9.32 -22.031 1 98.69 68 SER B C 1
ATOM 2994 O O . SER B 1 68 ? -11.164 -10.164 -22.297 1 98.69 68 SER B O 1
ATOM 2996 N N . ALA B 1 69 ? -10.562 -8.328 -21.234 1 98.69 69 ALA B N 1
ATOM 2997 C CA . ALA B 1 69 ? -11.844 -8.125 -20.578 1 98.69 69 ALA B CA 1
ATOM 2998 C C . ALA B 1 69 ? -12.859 -7.504 -21.531 1 98.69 69 ALA B C 1
ATOM 3000 O O . ALA B 1 69 ? -14.055 -7.441 -21.219 1 98.69 69 ALA B O 1
ATOM 3001 N N . GLY B 1 70 ? -12.414 -6.973 -22.672 1 98.62 70 GLY B N 1
ATOM 3002 C CA . GLY B 1 70 ? -13.305 -6.383 -23.656 1 98.62 70 GLY B CA 1
ATOM 3003 C C . GLY B 1 70 ? -13.719 -4.965 -23.328 1 98.62 70 GLY B C 1
ATOM 3004 O O . GLY B 1 70 ? -14.82 -4.535 -23.672 1 98.62 70 GLY B O 1
ATOM 3005 N N . ILE B 1 71 ? -12.914 -4.262 -22.594 1 98.69 71 ILE B N 1
ATOM 3006 C CA . ILE B 1 71 ? -13.203 -2.877 -22.25 1 98.69 71 ILE B CA 1
ATOM 3007 C C . ILE B 1 71 ? -12.023 -1.984 -22.625 1 98.69 71 ILE B C 1
ATOM 3009 O O . ILE B 1 71 ? -11.094 -2.432 -23.312 1 98.69 71 ILE B O 1
ATOM 3013 N N . THR B 1 72 ? -12.109 -0.682 -22.266 1 98.81 72 THR B N 1
ATOM 3014 C CA . THR B 1 72 ? -11.031 0.268 -22.531 1 98.81 72 THR B CA 1
ATOM 3015 C C . THR B 1 72 ? -10.469 0.839 -21.234 1 98.81 72 THR B C 1
ATOM 3017 O O . THR B 1 72 ? -11.062 0.667 -20.172 1 98.81 72 THR B O 1
ATOM 3020 N N . ALA B 1 73 ? -9.375 1.438 -21.344 1 98.88 73 ALA B N 1
ATOM 3021 C CA . ALA B 1 73 ? -8.742 2.039 -20.172 1 98.88 73 ALA B CA 1
ATOM 3022 C C . ALA B 1 73 ? -9.664 3.062 -19.516 1 98.88 73 ALA B C 1
ATOM 3024 O O . ALA B 1 73 ? -9.656 3.219 -18.297 1 98.88 73 ALA B O 1
ATOM 3025 N N . SER B 1 74 ? -10.461 3.752 -20.25 1 98.5 74 SER B N 1
ATOM 3026 C CA . SER B 1 74 ? -11.352 4.793 -19.75 1 98.5 74 SER B CA 1
ATOM 3027 C C . SER B 1 74 ? -12.492 4.199 -18.938 1 98.5 74 SER B C 1
ATOM 3029 O O . SER B 1 74 ? -13.203 4.918 -18.234 1 98.5 74 SER B O 1
ATOM 3031 N N . ASP B 1 75 ? -12.695 2.889 -19 1 98.81 75 ASP B N 1
ATOM 3032 C CA . ASP B 1 75 ? -13.758 2.217 -18.266 1 98.81 75 ASP B CA 1
ATOM 3033 C C . ASP B 1 75 ? -13.297 1.861 -16.844 1 98.81 75 ASP B C 1
ATOM 3035 O O . ASP B 1 75 ? -14.117 1.524 -15.992 1 98.81 75 ASP B O 1
ATOM 3039 N N . ILE B 1 76 ? -12.008 1.938 -16.625 1 98.94 76 ILE B N 1
ATOM 3040 C CA . ILE B 1 76 ? -11.453 1.528 -15.344 1 98.94 76 ILE B CA 1
ATOM 3041 C C . ILE B 1 76 ? -11.75 2.596 -14.289 1 98.94 76 ILE B C 1
ATOM 3043 O O . ILE B 1 76 ? -11.5 3.783 -14.516 1 98.94 76 ILE B O 1
ATOM 3047 N N . ASP B 1 77 ? -12.234 2.152 -13.109 1 98.81 77 ASP B N 1
ATOM 3048 C CA . ASP B 1 77 ? -12.578 3.051 -12.008 1 98.81 77 ASP B CA 1
ATOM 3049 C C . ASP B 1 77 ? -11.461 3.088 -10.969 1 98.81 77 ASP B C 1
ATOM 3051 O O . ASP B 1 77 ? -11.297 4.082 -10.258 1 98.81 77 ASP B O 1
ATOM 3055 N N . LEU B 1 78 ? -10.789 2.01 -10.82 1 98.94 78 LEU B N 1
ATOM 3056 C CA . LEU B 1 78 ? -9.773 1.851 -9.789 1 98.94 78 LEU B CA 1
ATOM 3057 C C . LEU B 1 78 ? -8.609 1.003 -10.297 1 98.94 78 LEU B C 1
ATOM 3059 O O . LEU B 1 78 ? -8.828 -0.045 -10.906 1 98.94 78 LEU B O 1
ATOM 3063 N N . ILE B 1 79 ? -7.434 1.469 -10.133 1 99 79 ILE B N 1
ATOM 3064 C CA . ILE B 1 79 ? -6.211 0.696 -10.328 1 99 79 ILE B CA 1
ATOM 3065 C C . ILE B 1 79 ? -5.566 0.404 -8.977 1 99 79 ILE B C 1
ATOM 3067 O O . ILE B 1 79 ? -5.188 1.327 -8.25 1 99 79 ILE B O 1
ATOM 3071 N N . LEU B 1 80 ? -5.48 -0.834 -8.617 1 98.94 80 LEU B N 1
ATOM 3072 C CA . LEU B 1 80 ? -4.785 -1.305 -7.426 1 98.94 80 LEU B CA 1
ATOM 3073 C C . LEU B 1 80 ? -3.506 -2.049 -7.797 1 98.94 80 LEU B C 1
ATOM 3075 O O . LEU B 1 80 ? -3.557 -3.084 -8.469 1 98.94 80 LEU B O 1
ATOM 3079 N N . LEU B 1 81 ? -2.387 -1.517 -7.391 1 99 81 LEU B N 1
ATOM 3080 C CA . LEU B 1 81 ? -1.088 -2.109 -7.688 1 99 81 LEU B CA 1
ATOM 3081 C C . LEU B 1 81 ? -0.502 -2.789 -6.457 1 99 81 LEU B C 1
ATOM 3083 O O . LEU B 1 81 ? -0.146 -2.119 -5.484 1 99 81 LEU B O 1
ATOM 3087 N N . ALA B 1 82 ? -0.461 -4.102 -6.473 1 98.94 82 ALA B N 1
ATOM 3088 C CA . ALA B 1 82 ? 0.269 -4.844 -5.453 1 98.94 82 ALA B CA 1
ATOM 3089 C C . ALA B 1 82 ? 1.752 -4.941 -5.797 1 98.94 82 ALA B C 1
ATOM 3091 O O . ALA B 1 82 ? 2.127 -5.594 -6.777 1 98.94 82 ALA B O 1
ATOM 3092 N N . THR B 1 83 ? 2.596 -4.285 -4.988 1 98.88 83 THR B N 1
ATOM 3093 C CA . THR B 1 83 ? 4.027 -4.301 -5.27 1 98.88 83 THR B CA 1
ATOM 3094 C C . THR B 1 83 ? 4.832 -4.059 -3.998 1 98.88 83 THR B C 1
ATOM 3096 O O . THR B 1 83 ? 4.316 -3.504 -3.027 1 98.88 83 THR B O 1
ATOM 3099 N N . SER B 1 84 ? 6.031 -4.562 -4 1 98.56 84 SER B N 1
ATOM 3100 C CA . SER B 1 84 ? 7.012 -4.281 -2.955 1 98.56 84 SER B CA 1
ATOM 3101 C C . SER B 1 84 ? 8.227 -3.553 -3.521 1 98.56 84 SER B C 1
ATOM 3103 O O . SER B 1 84 ? 9.188 -3.291 -2.801 1 98.56 84 SER B O 1
ATOM 3105 N N . THR B 1 85 ? 8.219 -3.268 -4.824 1 98.56 85 THR B N 1
ATOM 3106 C CA . THR B 1 85 ? 9.359 -2.643 -5.484 1 98.56 85 THR B CA 1
ATOM 3107 C C . THR B 1 85 ? 8.906 -1.441 -6.312 1 98.56 85 THR B C 1
ATOM 3109 O O . THR B 1 85 ? 9.211 -1.353 -7.504 1 98.56 85 THR B O 1
ATOM 3112 N N . PRO B 1 86 ? 8.273 -0.497 -5.656 1 98.62 86 PRO B N 1
ATOM 3113 C CA . PRO B 1 86 ? 7.707 0.625 -6.41 1 98.62 86 PRO B CA 1
ATOM 3114 C C . PRO B 1 86 ? 8.773 1.469 -7.105 1 98.62 86 PRO B C 1
ATOM 3116 O O . PRO B 1 86 ? 9.914 1.545 -6.629 1 98.62 86 PRO B O 1
ATOM 3119 N N . ASP B 1 87 ? 8.406 2.127 -8.242 1 98.25 87 ASP B N 1
ATOM 3120 C CA . ASP B 1 87 ? 9.266 3.094 -8.922 1 98.25 87 ASP B CA 1
ATOM 3121 C C . ASP B 1 87 ? 9.344 4.402 -8.141 1 98.25 87 ASP B C 1
ATOM 3123 O O . ASP B 1 87 ? 10.227 5.227 -8.383 1 98.25 87 ASP B O 1
ATOM 3127 N N . ASP B 1 88 ? 8.398 4.602 -7.293 1 98.44 88 ASP B N 1
ATOM 3128 C CA . ASP B 1 88 ? 8.289 5.793 -6.457 1 98.44 88 ASP B CA 1
ATOM 3129 C C . ASP B 1 88 ? 7.715 5.445 -5.086 1 98.44 88 ASP B C 1
ATOM 3131 O O . ASP B 1 88 ? 6.625 4.879 -4.984 1 98.44 88 ASP B O 1
ATOM 3135 N N . LEU B 1 89 ? 8.438 5.848 -3.98 1 98.25 89 LEU B N 1
ATOM 3136 C CA . LEU B 1 89 ? 7.977 5.512 -2.637 1 98.25 89 LEU B CA 1
ATOM 3137 C C . LEU B 1 89 ? 6.648 6.191 -2.328 1 98.25 89 LEU B C 1
ATOM 3139 O O . LEU B 1 89 ? 5.902 5.742 -1.455 1 98.25 89 LEU B O 1
ATOM 3143 N N . PHE B 1 90 ? 6.293 7.215 -3.047 1 98.31 90 PHE B N 1
ATOM 3144 C CA . PHE B 1 90 ? 5.016 7.898 -2.863 1 98.31 90 PHE B CA 1
ATOM 3145 C C . PHE B 1 90 ? 3.898 7.164 -3.592 1 98.31 90 PHE B C 1
ATOM 3147 O O . PHE B 1 90 ? 2.725 7.512 -3.449 1 98.31 90 PHE B O 1
ATOM 3154 N N . GLY B 1 91 ? 4.215 6.09 -4.262 1 97.94 91 GLY B N 1
ATOM 3155 C CA . GLY B 1 91 ? 3.256 5.312 -5.027 1 97.94 91 GLY B CA 1
ATOM 3156 C C . GLY B 1 91 ? 3.592 5.234 -6.504 1 97.94 91 GLY B C 1
ATOM 3157 O O . GLY B 1 91 ? 4.129 6.188 -7.074 1 97.94 91 GLY B O 1
ATOM 3158 N N . THR B 1 92 ? 3.277 4.117 -7.172 1 98.69 92 THR B N 1
ATOM 3159 C CA . THR B 1 92 ? 3.604 3.887 -8.578 1 98.69 92 THR B CA 1
ATOM 3160 C C . THR B 1 92 ? 2.332 3.734 -9.406 1 98.69 92 THR B C 1
ATOM 3162 O O . THR B 1 92 ? 2.355 3.926 -10.625 1 98.69 92 THR B O 1
ATOM 3165 N N . ALA B 1 93 ? 1.22 3.424 -8.797 1 98.88 93 ALA B N 1
ATOM 3166 C CA . ALA B 1 93 ? -0.024 3.107 -9.492 1 98.88 93 ALA B CA 1
ATOM 3167 C C . ALA B 1 93 ? -0.469 4.27 -10.375 1 98.88 93 ALA B C 1
ATOM 3169 O O . ALA B 1 93 ? -1.01 4.059 -11.461 1 98.88 93 ALA B O 1
ATOM 3170 N N . THR B 1 94 ? -0.241 5.484 -9.945 1 98.56 94 THR B N 1
ATOM 3171 C CA . THR B 1 94 ? -0.688 6.645 -10.703 1 98.56 94 THR B CA 1
ATOM 3172 C C . THR B 1 94 ? 0.108 6.785 -12 1 98.56 94 THR B C 1
ATOM 3174 O O . THR B 1 94 ? -0.418 7.254 -13.008 1 98.56 94 THR B O 1
ATOM 3177 N N . LYS B 1 95 ? 1.374 6.391 -11.969 1 98.38 95 LYS B N 1
ATOM 3178 C CA . LYS B 1 95 ? 2.154 6.375 -13.203 1 98.38 95 LYS B CA 1
ATOM 3179 C C . LYS B 1 95 ? 1.542 5.426 -14.234 1 98.38 95 LYS B C 1
ATOM 3181 O O . LYS B 1 95 ? 1.503 5.734 -15.422 1 98.38 95 LYS B O 1
ATOM 3186 N N . ILE B 1 96 ? 1.104 4.297 -13.734 1 98.88 96 ILE B N 1
ATOM 3187 C CA . ILE B 1 96 ? 0.458 3.316 -14.602 1 98.88 96 ILE B CA 1
ATOM 3188 C C . ILE B 1 96 ? -0.848 3.891 -15.148 1 98.88 96 ILE B C 1
ATOM 3190 O O . ILE B 1 96 ? -1.157 3.729 -16.328 1 98.88 96 ILE B O 1
ATOM 3194 N N . GLN B 1 97 ? -1.601 4.555 -14.289 1 98.88 97 GLN B N 1
ATOM 3195 C CA . GLN B 1 97 ? -2.844 5.207 -14.688 1 98.88 97 GLN B CA 1
ATOM 3196 C C . GLN B 1 97 ? -2.619 6.141 -15.875 1 98.88 97 GLN B C 1
ATOM 3198 O O . GLN B 1 97 ? -3.367 6.098 -16.844 1 98.88 97 GLN B O 1
ATOM 3203 N N . ALA B 1 98 ? -1.635 6.957 -15.758 1 98.56 98 ALA B N 1
ATOM 3204 C CA . ALA B 1 98 ? -1.311 7.914 -16.812 1 98.56 98 ALA B CA 1
ATOM 3205 C C . ALA B 1 98 ? -0.885 7.195 -18.094 1 98.56 98 ALA B C 1
ATOM 3207 O O . ALA B 1 98 ? -1.321 7.559 -19.188 1 98.56 98 ALA B O 1
ATOM 3208 N N . GLU B 1 99 ? -0.015 6.223 -17.938 1 98.5 99 GLU B N 1
ATOM 3209 C CA . GLU B 1 99 ? 0.503 5.488 -19.094 1 98.5 99 GLU B CA 1
ATOM 3210 C C . GLU B 1 99 ? -0.623 4.801 -19.859 1 98.5 99 GLU B C 1
ATOM 3212 O O . GLU B 1 99 ? -0.582 4.719 -21.094 1 98.5 99 GLU B O 1
ATOM 3217 N N . LEU B 1 100 ? -1.624 4.293 -19.141 1 98.81 100 LEU B N 1
ATOM 3218 C CA . LEU B 1 100 ? -2.725 3.553 -19.75 1 98.81 100 LEU B CA 1
ATOM 3219 C C . LEU B 1 100 ? -3.756 4.504 -20.344 1 98.81 100 LEU B C 1
ATOM 3221 O O . LEU B 1 100 ? -4.59 4.094 -21.156 1 98.81 100 LEU B O 1
ATOM 3225 N N . GLY B 1 101 ? -3.732 5.766 -19.922 1 98.56 101 GLY B N 1
ATOM 3226 C CA . GLY B 1 101 ? -4.812 6.676 -20.266 1 98.56 101 GLY B CA 1
ATOM 3227 C C . GLY B 1 101 ? -6.098 6.391 -19.5 1 98.56 101 GLY B C 1
ATOM 3228 O O . GLY B 1 101 ? -7.191 6.617 -20.016 1 98.56 101 GLY B O 1
ATOM 3229 N N . ALA B 1 102 ? -5.992 5.77 -18.375 1 98.69 102 ALA B N 1
ATOM 3230 C CA . ALA B 1 102 ? -7.145 5.5 -17.516 1 98.69 102 ALA B CA 1
ATOM 3231 C C . ALA B 1 102 ? -7.492 6.711 -16.656 1 98.69 102 ALA B C 1
ATOM 3233 O O . ALA B 1 102 ? -7.453 6.641 -15.43 1 98.69 102 ALA B O 1
ATOM 3234 N N . ASN B 1 103 ? -8.008 7.707 -17.219 1 96.56 103 ASN B N 1
ATOM 3235 C CA . ASN B 1 103 ? -8.078 9.047 -16.641 1 96.56 103 ASN B CA 1
ATOM 3236 C C . ASN B 1 103 ? -9.18 9.133 -15.586 1 96.56 103 ASN B C 1
ATOM 3238 O O . ASN B 1 103 ? -9.18 10.047 -14.758 1 96.56 103 ASN B O 1
ATOM 3242 N N . LYS B 1 104 ? -10.055 8.227 -15.539 1 97.62 104 LYS B N 1
ATOM 3243 C CA . LYS B 1 104 ? -11.133 8.242 -14.547 1 97.62 104 LYS B CA 1
ATOM 3244 C C . LYS B 1 104 ? -10.75 7.418 -13.32 1 97.62 104 LYS B C 1
ATOM 3246 O O . LYS B 1 104 ? -11.398 7.52 -12.273 1 97.62 104 LYS B O 1
ATOM 3251 N N . ALA B 1 105 ? -9.734 6.668 -13.484 1 98.75 105 ALA B N 1
ATOM 3252 C CA . ALA B 1 105 ? -9.414 5.688 -12.453 1 98.75 105 ALA B CA 1
ATOM 3253 C C . ALA B 1 105 ? -8.727 6.348 -11.266 1 98.75 105 ALA B C 1
ATOM 3255 O O . ALA B 1 105 ? -7.828 7.172 -11.438 1 98.75 105 ALA B O 1
ATOM 3256 N N . VAL B 1 106 ? -9.195 6.043 -10.078 1 98.75 106 VAL B N 1
ATOM 3257 C CA . VAL B 1 106 ? -8.398 6.227 -8.867 1 98.75 106 VAL B CA 1
ATOM 3258 C C . VAL B 1 106 ? -7.27 5.199 -8.836 1 98.75 106 VAL B C 1
ATOM 3260 O O . VAL B 1 106 ? -7.426 4.078 -9.328 1 98.75 106 VAL B O 1
ATOM 3263 N N . ALA B 1 107 ? -6.102 5.59 -8.305 1 98.88 107 ALA B N 1
ATOM 3264 C CA . ALA B 1 107 ? -4.977 4.66 -8.344 1 98.88 107 ALA B CA 1
ATOM 3265 C C . ALA B 1 107 ? -4.152 4.746 -7.059 1 98.88 107 ALA B C 1
ATOM 3267 O O . ALA B 1 107 ? -3.82 5.84 -6.598 1 98.88 107 ALA B O 1
ATOM 3268 N N . PHE B 1 108 ? -3.812 3.561 -6.438 1 98.81 108 PHE B N 1
ATOM 3269 C CA . PHE B 1 108 ? -2.916 3.543 -5.285 1 98.81 108 PHE B CA 1
ATOM 3270 C C . PHE B 1 108 ? -2.268 2.172 -5.125 1 98.81 108 PHE B C 1
ATOM 3272 O O . PHE B 1 108 ? -2.65 1.216 -5.801 1 98.81 108 PHE B O 1
ATOM 3279 N N . ASP B 1 109 ? -1.236 2.082 -4.328 1 98.88 109 ASP B N 1
ATOM 3280 C CA . ASP B 1 109 ? -0.475 0.854 -4.121 1 98.88 109 ASP B CA 1
ATOM 3281 C C . ASP B 1 109 ? -0.939 0.128 -2.859 1 98.88 109 ASP B C 1
ATOM 3283 O O . ASP B 1 109 ? -1.43 0.757 -1.919 1 98.88 109 ASP B O 1
ATOM 3287 N N . LEU B 1 110 ? -0.835 -1.174 -2.912 1 98.88 110 LEU B N 1
ATOM 3288 C CA . LEU B 1 110 ? -0.996 -2.072 -1.775 1 98.88 110 LEU B CA 1
ATOM 3289 C C . LEU B 1 110 ? 0.239 -2.951 -1.599 1 98.88 110 LEU B C 1
ATOM 3291 O O . LEU B 1 110 ? 0.768 -3.488 -2.574 1 98.88 110 LEU B O 1
ATOM 3295 N N . THR B 1 111 ? 0.729 -3.07 -0.308 1 98.81 111 THR B N 1
ATOM 3296 C CA . THR B 1 111 ? 1.92 -3.883 -0.087 1 98.81 111 THR B CA 1
ATOM 3297 C C . THR B 1 111 ? 1.648 -4.969 0.95 1 98.81 111 THR B C 1
ATOM 3299 O O . THR B 1 111 ? 1.361 -4.668 2.111 1 98.81 111 THR B O 1
ATOM 3302 N N . ALA B 1 112 ? 1.725 -6.176 0.519 1 98.44 112 ALA B N 1
ATOM 3303 C CA . ALA B 1 112 ? 1.729 -7.402 1.315 1 98.44 112 ALA B CA 1
ATOM 3304 C C . ALA B 1 112 ? 2.686 -8.438 0.727 1 98.44 112 ALA B C 1
ATOM 3306 O O . ALA B 1 112 ? 2.348 -9.617 0.625 1 98.44 112 ALA B O 1
ATOM 3307 N N . ALA B 1 113 ? 3.768 -7.984 0.245 1 97.25 113 ALA B N 1
ATOM 3308 C CA . ALA B 1 113 ? 4.82 -8.805 -0.354 1 97.25 113 ALA B CA 1
ATOM 3309 C C . ALA B 1 113 ? 4.242 -9.789 -1.367 1 97.25 113 ALA B C 1
ATOM 3311 O O . ALA B 1 113 ? 3.457 -9.398 -2.238 1 97.25 113 ALA B O 1
ATOM 3312 N N . CYS B 1 114 ? 4.699 -11.062 -1.287 1 97.94 114 CYS B N 1
ATOM 3313 C CA . CYS B 1 114 ? 4.348 -12.055 -2.295 1 97.94 114 CYS B CA 1
ATOM 3314 C C . CYS B 1 114 ? 2.869 -12.406 -2.223 1 97.94 114 CYS B C 1
ATOM 3316 O O . CYS B 1 114 ? 2.309 -12.953 -3.172 1 97.94 114 CYS B O 1
ATOM 3318 N N . SER B 1 115 ? 2.234 -12.102 -1.114 1 98.56 115 SER B N 1
ATOM 3319 C CA . SER B 1 115 ? 0.802 -12.359 -0.996 1 98.56 115 SER B CA 1
ATOM 3320 C C . SER B 1 115 ? -0.018 -11.18 -1.511 1 98.56 115 SER B C 1
ATOM 3322 O O . SER B 1 115 ? -1.248 -11.195 -1.441 1 98.56 115 SER B O 1
ATOM 3324 N N . GLY B 1 116 ? 0.621 -10.188 -2.018 1 98.81 116 GLY B N 1
ATOM 3325 C CA . GLY B 1 116 ? -0 -8.922 -2.377 1 98.81 116 GLY B CA 1
ATOM 3326 C C . GLY B 1 116 ? -1.166 -9.078 -3.334 1 98.81 116 GLY B C 1
ATOM 3327 O O . GLY B 1 116 ? -2.182 -8.391 -3.203 1 98.81 116 GLY B O 1
ATOM 3328 N N . PHE B 1 117 ? -1.043 -9.953 -4.309 1 98.88 117 PHE B N 1
ATOM 3329 C CA . PHE B 1 117 ? -2.104 -10.109 -5.297 1 98.88 117 PHE B CA 1
ATOM 3330 C C . PHE B 1 117 ? -3.396 -10.57 -4.637 1 98.88 117 PHE B C 1
ATOM 3332 O O . PHE B 1 117 ? -4.473 -10.055 -4.941 1 98.88 117 PHE B O 1
ATOM 3339 N N . VAL B 1 118 ? -3.309 -11.555 -3.709 1 98.94 118 VAL B N 1
ATOM 3340 C CA . VAL B 1 118 ? -4.492 -12.086 -3.041 1 98.94 118 VAL B CA 1
ATOM 3341 C C . VAL B 1 118 ? -5.113 -11.008 -2.152 1 98.94 118 VAL B C 1
ATOM 3343 O O . VAL B 1 118 ? -6.336 -10.844 -2.127 1 98.94 118 VAL B O 1
ATOM 3346 N N . PHE B 1 119 ? -4.25 -10.297 -1.434 1 98.94 119 PHE B N 1
ATOM 3347 C CA . PHE B 1 119 ? -4.734 -9.188 -0.617 1 98.94 119 PHE B CA 1
ATOM 3348 C C . PHE B 1 119 ? -5.414 -8.133 -1.482 1 98.94 119 PHE B C 1
ATOM 3350 O O . PHE B 1 119 ? -6.453 -7.594 -1.106 1 98.94 119 PHE B O 1
ATOM 3357 N N . GLY B 1 120 ? -4.789 -7.859 -2.639 1 98.94 120 GLY B N 1
ATOM 3358 C CA . GLY B 1 120 ? -5.383 -6.934 -3.588 1 98.94 120 GLY B CA 1
ATOM 3359 C C . GLY B 1 120 ? -6.715 -7.41 -4.141 1 98.94 120 GLY B C 1
ATOM 3360 O O . GLY B 1 120 ? -7.652 -6.625 -4.285 1 98.94 120 GLY B O 1
ATOM 3361 N N . LEU B 1 121 ? -6.824 -8.68 -4.426 1 98.94 121 LEU B N 1
ATOM 3362 C CA . LEU B 1 121 ? -8.047 -9.273 -4.949 1 98.94 121 LEU B CA 1
ATOM 3363 C C . LEU B 1 121 ? -9.203 -9.094 -3.965 1 98.94 121 LEU B C 1
ATOM 3365 O O . LEU B 1 121 ? -10.289 -8.656 -4.348 1 98.94 121 LEU B O 1
ATOM 3369 N N . VAL B 1 122 ? -8.945 -9.383 -2.729 1 98.88 122 VAL B N 1
ATOM 3370 C CA . VAL B 1 122 ? -9.969 -9.273 -1.694 1 98.88 122 VAL B CA 1
ATOM 3371 C C . VAL B 1 122 ? -10.336 -7.809 -1.48 1 98.88 122 VAL B C 1
ATOM 3373 O O . VAL B 1 122 ? -11.516 -7.473 -1.336 1 98.88 122 VAL B O 1
ATOM 3376 N N . THR B 1 123 ? -9.336 -6.922 -1.505 1 98.94 123 THR B N 1
ATOM 3377 C CA . THR B 1 123 ? -9.578 -5.492 -1.345 1 98.94 123 THR B CA 1
ATOM 3378 C C . THR B 1 123 ? -10.43 -4.957 -2.494 1 98.94 123 THR B C 1
ATOM 3380 O O . THR B 1 123 ? -11.43 -4.27 -2.27 1 98.94 123 THR B O 1
ATOM 3383 N N . ALA B 1 124 ? -10.031 -5.293 -3.705 1 98.88 124 ALA B N 1
ATOM 3384 C CA . ALA B 1 124 ? -10.781 -4.859 -4.887 1 98.88 124 ALA B CA 1
ATOM 3385 C C . ALA B 1 124 ? -12.227 -5.34 -4.828 1 98.88 124 ALA B C 1
ATOM 3387 O O . ALA B 1 124 ? -13.148 -4.602 -5.184 1 98.88 124 ALA B O 1
ATOM 3388 N N . ALA B 1 125 ? -12.414 -6.52 -4.387 1 98.62 125 ALA B N 1
ATOM 3389 C CA . ALA B 1 125 ? -13.75 -7.102 -4.305 1 98.62 125 ALA B CA 1
ATOM 3390 C C . ALA B 1 125 ? -14.641 -6.293 -3.373 1 98.62 125 ALA B C 1
ATOM 3392 O O . ALA B 1 125 ? -15.844 -6.145 -3.627 1 98.62 125 ALA B O 1
ATOM 3393 N N . GLN B 1 126 ? -14.055 -5.781 -2.242 1 98.38 126 GLN B N 1
ATOM 3394 C CA . GLN B 1 126 ? -14.867 -5.004 -1.315 1 98.38 126 GLN B CA 1
ATOM 3395 C C . GLN B 1 126 ? -15.414 -3.744 -1.982 1 98.38 126 GLN B C 1
ATOM 3397 O O . GLN B 1 126 ? -16.578 -3.381 -1.779 1 98.38 126 GLN B O 1
ATOM 3402 N N . PHE B 1 127 ? -14.586 -3.062 -2.777 1 98.44 127 PHE B N 1
ATOM 3403 C CA . PHE B 1 127 ? -15.008 -1.846 -3.463 1 98.44 127 PHE B CA 1
ATOM 3404 C C . PHE B 1 127 ? -16.141 -2.135 -4.43 1 98.44 127 PHE B C 1
ATOM 3406 O O . PHE B 1 127 ? -17.062 -1.319 -4.582 1 98.44 127 PHE B O 1
ATOM 3413 N N . ILE B 1 128 ? -16.062 -3.23 -5.098 1 98.38 128 ILE B N 1
ATOM 3414 C CA . ILE B 1 128 ? -17.094 -3.58 -6.062 1 98.38 128 ILE B CA 1
ATOM 3415 C C . ILE B 1 128 ? -18.375 -3.979 -5.32 1 98.38 128 ILE B C 1
ATOM 3417 O O . ILE B 1 128 ? -19.469 -3.537 -5.676 1 98.38 128 ILE B O 1
ATOM 3421 N N . ARG B 1 129 ? -18.25 -4.809 -4.289 1 97.44 129 ARG B N 1
ATOM 3422 C CA . ARG B 1 129 ? -19.406 -5.34 -3.557 1 97.44 129 ARG B CA 1
ATOM 3423 C C . ARG B 1 129 ? -20.188 -4.219 -2.889 1 97.44 129 ARG B C 1
ATOM 3425 O O . ARG B 1 129 ? -21.406 -4.316 -2.734 1 97.44 129 ARG B O 1
ATOM 3432 N N . THR B 1 130 ? -19.484 -3.137 -2.469 1 96.5 130 THR B N 1
ATOM 3433 C CA . THR B 1 130 ? -20.156 -2.014 -1.836 1 96.5 130 THR B CA 1
ATOM 3434 C C . THR B 1 130 ? -20.75 -1.074 -2.887 1 96.5 130 THR B C 1
ATOM 3436 O O . THR B 1 130 ? -21.453 -0.116 -2.551 1 96.5 130 THR B O 1
ATOM 3439 N N . GLY B 1 131 ? -20.422 -1.267 -4.16 1 96.62 131 GLY B N 1
ATOM 3440 C CA . GLY B 1 131 ? -20.969 -0.479 -5.25 1 96.62 131 GLY B CA 1
ATOM 3441 C C . GLY B 1 131 ? -20.172 0.779 -5.539 1 96.62 131 GLY B C 1
ATOM 3442 O O . GLY B 1 131 ? -20.594 1.611 -6.348 1 96.62 131 GLY B O 1
ATOM 3443 N N . VAL B 1 132 ? -19.016 0.923 -4.953 1 96.94 132 VAL B N 1
ATOM 3444 C CA . VAL B 1 132 ? -18.219 2.129 -5.117 1 96.94 132 VAL B CA 1
ATOM 3445 C C . VAL B 1 132 ? -17.625 2.172 -6.523 1 96.94 132 VAL B C 1
ATOM 3447 O O . VAL B 1 132 ? -17.609 3.229 -7.16 1 96.94 132 VAL B O 1
ATOM 3450 N N . TYR B 1 133 ? -17.062 1.059 -6.957 1 98 133 TYR B N 1
ATOM 3451 C CA . TYR B 1 133 ? -16.484 0.945 -8.289 1 98 133 TYR B CA 1
ATOM 3452 C C . TYR B 1 133 ? -17.047 -0.256 -9.031 1 98 133 TYR B C 1
ATOM 3454 O O . TYR B 1 133 ? -17.5 -1.226 -8.414 1 98 133 TYR B O 1
ATOM 3462 N N . GLN B 1 134 ? -16.984 -0.198 -10.383 1 98.25 134 GLN B N 1
ATOM 3463 C CA . GLN B 1 134 ? -17.562 -1.247 -11.219 1 98.25 134 GLN B CA 1
ATOM 3464 C C . GLN B 1 134 ? -16.469 -2.059 -11.906 1 98.25 134 GLN B C 1
ATOM 3466 O O . GLN B 1 134 ? -16.609 -3.266 -12.109 1 98.25 134 GLN B O 1
ATOM 3471 N N . ASN B 1 135 ? -15.461 -1.374 -12.383 1 98.81 135 ASN B N 1
ATOM 3472 C CA . ASN B 1 135 ? -14.336 -1.979 -13.086 1 98.81 135 ASN B CA 1
ATOM 3473 C C . ASN B 1 135 ? -13.008 -1.666 -12.391 1 98.81 135 ASN B C 1
ATOM 3475 O O . ASN B 1 135 ? -12.562 -0.517 -12.383 1 98.81 135 ASN B O 1
ATOM 3479 N N . VAL B 1 136 ? -12.391 -2.746 -11.859 1 98.94 136 VAL B N 1
ATOM 3480 C CA . VAL B 1 136 ? -11.133 -2.566 -11.141 1 98.94 136 VAL B CA 1
ATOM 3481 C C . VAL B 1 136 ? -10.008 -3.299 -11.875 1 98.94 136 VAL B C 1
ATOM 3483 O O . VAL B 1 136 ? -10.172 -4.453 -12.281 1 98.94 136 VAL B O 1
ATOM 3486 N N . LEU B 1 137 ? -8.938 -2.59 -12.125 1 99 137 LEU B N 1
ATOM 3487 C CA . LEU B 1 137 ? -7.699 -3.197 -12.602 1 99 137 LEU B CA 1
ATOM 3488 C C . LEU B 1 137 ? -6.777 -3.533 -11.438 1 99 137 LEU B C 1
ATOM 3490 O O . LEU B 1 137 ? -6.309 -2.637 -10.727 1 99 137 LEU B O 1
ATOM 3494 N N . LEU B 1 138 ? -6.605 -4.824 -11.188 1 99 138 LEU B N 1
ATOM 3495 C CA . LEU B 1 138 ? -5.672 -5.297 -10.164 1 99 138 LEU B CA 1
ATOM 3496 C C . LEU B 1 138 ? -4.379 -5.789 -10.797 1 99 138 LEU B C 1
ATOM 3498 O O . LEU B 1 138 ? -4.402 -6.652 -11.68 1 99 138 LEU B O 1
ATOM 3502 N N . ILE B 1 139 ? -3.281 -5.234 -10.32 1 99 139 ILE B N 1
ATOM 3503 C CA . ILE B 1 139 ? -1.975 -5.551 -10.883 1 99 139 ILE B CA 1
ATOM 3504 C C . ILE B 1 139 ? -1.062 -6.109 -9.797 1 99 139 ILE B C 1
ATOM 3506 O O . ILE B 1 139 ? -0.985 -5.555 -8.695 1 99 139 ILE B O 1
ATOM 3510 N N . GLY B 1 140 ? -0.455 -7.258 -9.984 1 98.94 140 GLY B N 1
ATOM 3511 C CA . GLY B 1 140 ? 0.728 -7.695 -9.258 1 98.94 140 GLY B CA 1
ATOM 3512 C C . GLY B 1 140 ? 2.01 -7.527 -10.047 1 98.94 140 GLY B C 1
ATOM 3513 O O . GLY B 1 140 ? 2.125 -8.031 -11.172 1 98.94 140 GLY B O 1
ATOM 3514 N N . ALA B 1 141 ? 2.971 -6.801 -9.484 1 98.94 141 ALA B N 1
ATOM 3515 C CA . ALA B 1 141 ? 4.211 -6.551 -10.211 1 98.94 141 ALA B CA 1
ATOM 3516 C C . ALA B 1 141 ? 5.375 -6.316 -9.25 1 98.94 141 ALA B C 1
ATOM 3518 O O . ALA B 1 141 ? 5.211 -5.66 -8.219 1 98.94 141 ALA B O 1
ATOM 3519 N N . ASP B 1 142 ? 6.535 -6.879 -9.633 1 98.88 142 ASP B N 1
ATOM 3520 C CA . ASP B 1 142 ? 7.75 -6.602 -8.867 1 98.88 142 ASP B CA 1
ATOM 3521 C C . ASP B 1 142 ? 8.992 -6.715 -9.75 1 98.88 142 ASP B C 1
ATOM 3523 O O . ASP B 1 142 ? 9.047 -7.562 -10.648 1 98.88 142 ASP B O 1
ATOM 3527 N N . ILE B 1 143 ? 9.875 -5.863 -9.57 1 98.62 143 ILE B N 1
ATOM 3528 C CA . ILE B 1 143 ? 11.242 -5.965 -10.062 1 98.62 143 ILE B CA 1
ATOM 3529 C C . ILE B 1 143 ? 12.188 -6.266 -8.898 1 98.62 143 ILE B C 1
ATOM 3531 O O . ILE B 1 143 ? 12.867 -5.367 -8.398 1 98.62 143 ILE B O 1
ATOM 3535 N N . LEU B 1 144 ? 12.297 -7.477 -8.531 1 98.19 144 LEU B N 1
ATOM 3536 C CA . LEU B 1 144 ? 13.047 -7.883 -7.348 1 98.19 144 LEU B CA 1
ATOM 3537 C C . LEU B 1 144 ? 14.539 -7.926 -7.633 1 98.19 144 LEU B C 1
ATOM 3539 O O . LEU B 1 144 ? 15.359 -7.859 -6.711 1 98.19 144 LEU B O 1
ATOM 3543 N N . SER B 1 145 ? 14.875 -8.016 -8.914 1 97.69 145 SER B N 1
ATOM 3544 C CA . SER B 1 145 ? 16.281 -8.078 -9.305 1 97.69 145 SER B CA 1
ATOM 3545 C C . SER B 1 145 ? 17.062 -6.875 -8.789 1 97.69 145 SER B C 1
ATOM 3547 O O . SER B 1 145 ? 18.266 -6.961 -8.555 1 97.69 145 SER B O 1
ATOM 3549 N N . ARG B 1 146 ? 16.359 -5.781 -8.484 1 96.62 146 ARG B N 1
ATOM 3550 C CA . ARG B 1 146 ? 17.031 -4.566 -8.023 1 96.62 146 ARG B CA 1
ATOM 3551 C C . ARG B 1 146 ? 17.406 -4.676 -6.551 1 96.62 146 ARG B C 1
ATOM 3553 O O . ARG B 1 146 ? 18.219 -3.895 -6.055 1 96.62 146 ARG B O 1
ATOM 3560 N N . TRP B 1 147 ? 16.891 -5.688 -5.914 1 97.69 147 TRP B N 1
ATOM 3561 C CA . TRP B 1 147 ? 17.016 -5.738 -4.461 1 97.69 147 TRP B CA 1
ATOM 3562 C C . TRP B 1 147 ? 17.609 -7.074 -4.012 1 97.69 147 TRP B C 1
ATOM 3564 O O . TRP B 1 147 ? 17.406 -7.492 -2.869 1 97.69 147 TRP B O 1
ATOM 3574 N N . VAL B 1 148 ? 18.234 -7.738 -4.902 1 97.06 148 VAL B N 1
ATOM 3575 C CA . VAL B 1 148 ? 18.875 -9.016 -4.617 1 97.06 148 VAL B CA 1
ATOM 3576 C C . VAL B 1 148 ? 20.375 -8.82 -4.512 1 97.06 148 VAL B C 1
ATOM 3578 O O . VAL B 1 148 ? 20.969 -8.047 -5.266 1 97.06 148 VAL B O 1
ATOM 3581 N N . ASP B 1 149 ? 21.047 -9.484 -3.465 1 97.12 149 ASP B N 1
ATOM 3582 C CA . ASP B 1 149 ? 22.5 -9.641 -3.463 1 97.12 149 ASP B CA 1
ATOM 3583 C C . ASP B 1 149 ? 22.938 -10.758 -4.406 1 97.12 149 ASP B C 1
ATOM 3585 O O . ASP B 1 149 ? 22.844 -11.938 -4.062 1 97.12 149 ASP B O 1
ATOM 3589 N N . TRP B 1 150 ? 23.453 -10.43 -5.508 1 96.94 150 TRP B N 1
ATOM 3590 C CA . TRP B 1 150 ? 23.75 -11.383 -6.578 1 96.94 150 TRP B CA 1
ATOM 3591 C C . TRP B 1 150 ? 24.984 -12.203 -6.254 1 96.94 150 TRP B C 1
ATOM 3593 O O . TRP B 1 150 ? 25.344 -13.117 -6.996 1 96.94 150 TRP B O 1
ATOM 3603 N N . GLN B 1 151 ? 25.547 -11.922 -5.082 1 96 151 GLN B N 1
ATOM 3604 C CA . GLN B 1 151 ? 26.672 -12.734 -4.613 1 96 151 GLN B CA 1
ATOM 3605 C C . GLN B 1 151 ? 26.234 -13.703 -3.521 1 96 151 GLN B C 1
ATOM 3607 O O . GLN B 1 151 ? 27.047 -14.484 -3.014 1 96 151 GLN B O 1
ATOM 3612 N N . ASP B 1 152 ? 24.984 -13.602 -3.18 1 95.88 152 ASP B N 1
ATOM 3613 C CA . ASP B 1 152 ? 24.422 -14.492 -2.174 1 95.88 152 ASP B CA 1
ATOM 3614 C C . ASP B 1 152 ? 23.578 -15.578 -2.822 1 95.88 152 ASP B C 1
ATOM 3616 O O . ASP B 1 152 ? 22.438 -15.328 -3.223 1 95.88 152 ASP B O 1
ATOM 3620 N N . ARG B 1 153 ? 23.984 -16.766 -2.783 1 95.31 153 ARG B N 1
ATOM 3621 C CA . ARG B 1 153 ? 23.328 -17.875 -3.457 1 95.31 153 ARG B CA 1
ATOM 3622 C C . ARG B 1 153 ? 22 -18.203 -2.791 1 95.31 153 ARG B C 1
ATOM 3624 O O . ARG B 1 153 ? 21.109 -18.812 -3.412 1 95.31 153 ARG B O 1
ATOM 3631 N N . ARG B 1 154 ? 21.922 -17.938 -1.597 1 93.31 154 ARG B N 1
ATOM 3632 C CA . ARG B 1 154 ? 20.703 -18.266 -0.848 1 93.31 154 ARG B CA 1
ATOM 3633 C C . ARG B 1 154 ? 19.5 -17.5 -1.407 1 93.31 154 ARG B C 1
ATOM 3635 O O . ARG B 1 154 ? 18.359 -17.938 -1.23 1 93.31 154 ARG B O 1
ATOM 3642 N N . THR B 1 155 ? 19.688 -16.312 -2.113 1 95.25 155 THR B N 1
ATOM 3643 C CA . THR B 1 155 ? 18.578 -15.484 -2.578 1 95.25 155 THR B CA 1
ATOM 3644 C C . THR B 1 155 ? 18.688 -15.242 -4.082 1 95.25 155 THR B C 1
ATOM 3646 O O . THR B 1 155 ? 17.656 -15.234 -4.777 1 95.25 155 THR B O 1
ATOM 3649 N N . CYS B 1 156 ? 19.891 -15.164 -4.633 1 96.38 156 CYS B N 1
ATOM 3650 C CA . CYS B 1 156 ? 20.062 -14.711 -6.008 1 96.38 156 CYS B CA 1
ATOM 3651 C C . CYS B 1 156 ? 19.562 -15.758 -6.992 1 96.38 156 CYS B C 1
ATOM 3653 O O . CYS B 1 156 ? 19.266 -15.445 -8.148 1 96.38 156 CYS B O 1
ATOM 3655 N N . VAL B 1 157 ? 19.312 -16.984 -6.57 1 97 157 VAL B N 1
ATOM 3656 C CA . VAL B 1 157 ? 18.891 -18.047 -7.469 1 97 157 VAL B CA 1
ATOM 3657 C C . VAL B 1 157 ? 17.359 -18.109 -7.508 1 97 157 VAL B C 1
ATOM 3659 O O . VAL B 1 157 ? 16.781 -18.875 -8.297 1 97 157 VAL B O 1
ATOM 3662 N N . LEU B 1 158 ? 16.656 -17.281 -6.758 1 97.44 158 LEU B N 1
ATOM 3663 C CA . LEU B 1 158 ? 15.227 -17.484 -6.531 1 97.44 158 LEU B CA 1
ATOM 3664 C C . LEU B 1 158 ? 14.406 -16.484 -7.344 1 97.44 158 LEU B C 1
ATOM 3666 O O . LEU B 1 158 ? 13.383 -16.859 -7.934 1 97.44 158 LEU B O 1
ATOM 3670 N N . PHE B 1 159 ? 14.828 -15.258 -7.418 1 97.81 159 PHE B N 1
ATOM 3671 C CA . PHE B 1 159 ? 13.875 -14.195 -7.742 1 97.81 159 PHE B CA 1
ATOM 3672 C C . PHE B 1 159 ? 13.984 -13.797 -9.211 1 97.81 159 PHE B C 1
ATOM 3674 O O . PHE B 1 159 ? 15.07 -13.859 -9.797 1 97.81 159 PHE B O 1
ATOM 3681 N N . GLY B 1 160 ? 12.914 -13.438 -9.766 1 98.25 160 GLY B N 1
ATOM 3682 C CA . GLY B 1 160 ? 12.781 -12.844 -11.086 1 98.25 160 GLY B CA 1
ATOM 3683 C C . GLY B 1 160 ? 11.836 -11.648 -11.102 1 98.25 160 GLY B C 1
ATOM 3684 O O . GLY B 1 160 ? 11.281 -11.273 -10.07 1 98.25 160 GLY B O 1
ATOM 3685 N N . ASP B 1 161 ? 11.75 -11.023 -12.289 1 98.81 161 ASP B N 1
ATOM 3686 C CA . ASP B 1 161 ? 10.938 -9.828 -12.469 1 98.81 161 ASP B CA 1
ATOM 3687 C C . ASP B 1 161 ? 9.734 -10.109 -13.359 1 98.81 161 ASP B C 1
ATOM 3689 O O . ASP B 1 161 ? 9.82 -10.906 -14.297 1 98.81 161 ASP B O 1
ATOM 3693 N N . GLY B 1 162 ? 8.586 -9.438 -13.016 1 98.88 162 GLY B N 1
ATOM 3694 C CA . GLY B 1 162 ? 7.41 -9.609 -13.859 1 98.88 162 GLY B CA 1
ATOM 3695 C C . GLY B 1 162 ? 6.207 -8.828 -13.375 1 98.88 162 GLY B C 1
ATOM 3696 O O . GLY B 1 162 ? 6.262 -8.172 -12.336 1 98.88 162 GLY B O 1
ATOM 3697 N N . ALA B 1 163 ? 5.234 -8.859 -14.203 1 98.94 163 ALA B N 1
ATOM 3698 C CA . ALA B 1 163 ? 3.938 -8.258 -13.898 1 98.94 163 ALA B CA 1
ATOM 3699 C C . ALA B 1 163 ? 2.795 -9.117 -14.438 1 98.94 163 ALA B C 1
ATOM 3701 O O . ALA B 1 163 ? 2.928 -9.75 -15.484 1 98.94 163 ALA B O 1
ATOM 3702 N N . GLY B 1 164 ? 1.764 -9.211 -13.711 1 98.94 164 GLY B N 1
ATOM 3703 C CA . GLY B 1 164 ? 0.467 -9.727 -14.117 1 98.94 164 GLY B CA 1
ATOM 3704 C C . GLY B 1 164 ? -0.689 -8.836 -13.695 1 98.94 164 GLY B C 1
ATOM 3705 O O . GLY B 1 164 ? -0.576 -8.086 -12.727 1 98.94 164 GLY B O 1
ATOM 3706 N N . ALA B 1 165 ? -1.759 -8.867 -14.438 1 99 165 ALA B N 1
ATOM 3707 C CA . ALA B 1 165 ? -2.916 -8.023 -14.156 1 99 165 ALA B CA 1
ATOM 3708 C C . ALA B 1 165 ? -4.219 -8.766 -14.453 1 99 165 ALA B C 1
ATOM 3710 O O . ALA B 1 165 ? -4.258 -9.648 -15.312 1 99 165 ALA B O 1
ATOM 3711 N N . VAL B 1 166 ? -5.246 -8.406 -13.719 1 99 166 VAL B N 1
ATOM 3712 C CA . VAL B 1 166 ? -6.594 -8.883 -14.008 1 99 166 VAL B CA 1
ATOM 3713 C C . VAL B 1 166 ? -7.578 -7.719 -13.945 1 99 166 VAL B C 1
ATOM 3715 O O . VAL B 1 166 ? -7.324 -6.723 -13.266 1 99 166 VAL B O 1
ATOM 3718 N N . VAL B 1 167 ? -8.633 -7.82 -14.703 1 98.94 167 VAL B N 1
ATOM 3719 C CA . VAL B 1 167 ? -9.773 -6.914 -14.594 1 98.94 167 VAL B CA 1
ATOM 3720 C C . VAL B 1 167 ? -10.891 -7.586 -13.797 1 98.94 167 VAL B C 1
ATOM 3722 O O . VAL B 1 167 ? -11.305 -8.703 -14.109 1 98.94 167 VAL B O 1
ATOM 3725 N N . LEU B 1 168 ? -11.289 -6.973 -12.719 1 98.94 168 LEU B N 1
ATOM 3726 C CA . LEU B 1 168 ? -12.461 -7.355 -11.938 1 98.94 168 LEU B CA 1
ATOM 3727 C C . LEU B 1 168 ? -13.648 -6.457 -12.266 1 98.94 168 LEU B C 1
ATOM 3729 O O . LEU B 1 168 ? -13.523 -5.23 -12.258 1 98.94 168 LEU B O 1
ATOM 3733 N N . GLN B 1 169 ? -14.789 -7.066 -12.508 1 98.75 169 GLN B N 1
ATOM 3734 C CA . GLN B 1 169 ? -15.969 -6.285 -12.867 1 98.75 169 GLN B CA 1
ATOM 3735 C C . GLN B 1 169 ? -17.172 -6.672 -12.008 1 98.75 169 GLN B C 1
ATOM 3737 O O . GLN B 1 169 ? -17.312 -7.836 -11.617 1 98.75 169 GLN B O 1
ATOM 3742 N N . ALA B 1 170 ? -17.938 -5.633 -11.656 1 98.38 170 ALA B N 1
ATOM 3743 C CA . ALA B 1 170 ? -19.25 -5.922 -11.062 1 98.38 170 ALA B CA 1
ATOM 3744 C C . ALA B 1 170 ? -20.031 -6.926 -11.898 1 98.38 170 ALA B C 1
ATOM 3746 O O . ALA B 1 170 ? -20 -6.871 -13.133 1 98.38 170 ALA B O 1
ATOM 3747 N N . ASN B 1 171 ? -20.609 -7.809 -11.227 1 97.38 171 ASN B N 1
ATOM 3748 C CA . ASN B 1 171 ? -21.312 -8.922 -11.852 1 97.38 171 ASN B CA 1
ATOM 3749 C C . ASN B 1 171 ? -22.562 -9.312 -11.062 1 97.38 171 ASN B C 1
ATOM 3751 O O . ASN B 1 171 ? -22.641 -9.07 -9.859 1 97.38 171 ASN B O 1
ATOM 3755 N N . SER B 1 172 ? -23.547 -9.867 -11.773 1 95.75 172 SER B N 1
ATOM 3756 C CA . SER B 1 172 ? -24.766 -10.297 -11.109 1 95.75 172 SER B CA 1
ATOM 3757 C C . SER B 1 172 ? -24.5 -11.469 -10.164 1 95.75 172 SER B C 1
ATOM 3759 O O . SER B 1 172 ? -25.125 -11.562 -9.102 1 95.75 172 SER B O 1
ATOM 3761 N N . SER B 1 173 ? -23.594 -12.305 -10.586 1 95.38 173 SER B N 1
ATOM 3762 C CA . SER B 1 173 ? -23.156 -13.398 -9.727 1 95.38 173 SER B CA 1
ATOM 3763 C C . SER B 1 173 ? -21.812 -13.07 -9.055 1 95.38 173 SER B C 1
ATOM 3765 O O . SER B 1 173 ? -20.906 -12.531 -9.695 1 95.38 173 SER B O 1
ATOM 3767 N N . ASP B 1 174 ? -21.781 -13.367 -7.793 1 97.69 174 ASP B N 1
ATOM 3768 C CA . ASP B 1 174 ? -20.5 -13.188 -7.105 1 97.69 174 ASP B CA 1
ATOM 3769 C C . ASP B 1 174 ? -19.594 -14.391 -7.336 1 97.69 174 ASP B C 1
ATOM 3771 O O . ASP B 1 174 ? -19.781 -15.453 -6.734 1 97.69 174 ASP B O 1
ATOM 3775 N N . ARG B 1 175 ? -18.562 -14.148 -8.109 1 98.31 175 ARG B N 1
ATOM 3776 C CA . ARG B 1 175 ? -17.719 -15.266 -8.531 1 98.31 175 ARG B CA 1
ATOM 3777 C C . ARG B 1 175 ? -16.469 -15.375 -7.668 1 98.31 175 ARG B C 1
ATOM 3779 O O . ARG B 1 175 ? -15.633 -16.25 -7.887 1 98.31 175 ARG B O 1
ATOM 3786 N N . LEU B 1 176 ? -16.219 -14.477 -6.801 1 98.69 176 LEU B N 1
ATOM 3787 C CA . LEU B 1 176 ? -15.352 -14.719 -5.66 1 98.69 176 LEU B CA 1
ATOM 3788 C C . LEU B 1 176 ? -16.094 -15.445 -4.543 1 98.69 176 LEU B C 1
ATOM 3790 O O . LEU B 1 176 ? -16.812 -14.82 -3.756 1 98.69 176 LEU B O 1
ATOM 3794 N N . LEU B 1 177 ? -15.859 -16.672 -4.438 1 98.62 177 LEU B N 1
ATOM 3795 C CA . LEU B 1 177 ? -16.734 -17.578 -3.695 1 98.62 177 LEU B CA 1
ATOM 3796 C C . LEU B 1 177 ? -16.359 -17.594 -2.217 1 98.62 177 LEU B C 1
ATOM 3798 O O . LEU B 1 177 ? -17.203 -17.859 -1.361 1 98.62 177 LEU B O 1
ATOM 3802 N N . GLY B 1 178 ? -15.164 -17.406 -1.932 1 98.5 178 GLY B N 1
ATOM 3803 C CA . GLY B 1 178 ? -14.648 -17.359 -0.571 1 98.5 178 GLY B CA 1
ATOM 3804 C C . GLY B 1 178 ? -13.219 -16.875 -0.485 1 98.5 178 GLY B C 1
ATOM 3805 O O . GLY B 1 178 ? -12.484 -16.922 -1.475 1 98.5 178 GLY B O 1
ATOM 3806 N N . PHE B 1 179 ? -12.852 -16.391 0.668 1 98.88 179 PHE B N 1
ATOM 3807 C CA . PHE B 1 179 ? -11.469 -15.992 0.892 1 98.88 179 PHE B CA 1
ATOM 3808 C C . PHE B 1 179 ? -11.148 -15.953 2.381 1 98.88 179 PHE B C 1
ATOM 3810 O O . PHE B 1 179 ? -12.055 -15.969 3.217 1 98.88 179 PHE B O 1
ATOM 3817 N N . ALA B 1 180 ? -9.867 -15.961 2.646 1 98.75 180 ALA B N 1
ATOM 3818 C CA . ALA B 1 180 ? -9.32 -15.758 3.988 1 98.75 180 ALA B CA 1
ATOM 3819 C C . ALA B 1 180 ? -7.945 -15.109 3.934 1 98.75 180 ALA B C 1
ATOM 3821 O O . ALA B 1 180 ? -7.125 -15.453 3.076 1 98.75 180 ALA B O 1
ATOM 3822 N N . LEU B 1 181 ? -7.738 -14.148 4.781 1 98.81 181 LEU B N 1
ATOM 3823 C CA . LEU B 1 181 ? -6.453 -13.477 4.922 1 98.81 181 LEU B CA 1
ATOM 3824 C C . LEU B 1 181 ? -5.926 -13.602 6.348 1 98.81 181 LEU B C 1
ATOM 3826 O O . LEU B 1 181 ? -6.703 -13.594 7.305 1 98.81 181 LEU B O 1
ATOM 3830 N N . LYS B 1 182 ? -4.609 -13.68 6.457 1 98.69 182 LYS B N 1
ATOM 3831 C CA . LYS B 1 182 ? -3.971 -13.742 7.77 1 98.69 182 LYS B CA 1
ATOM 3832 C C . LYS B 1 182 ? -2.592 -13.086 7.738 1 98.69 182 LYS B C 1
ATOM 3834 O O . LYS B 1 182 ? -2.006 -12.906 6.668 1 98.69 182 LYS B O 1
ATOM 3839 N N . SER B 1 183 ? -2.129 -12.688 8.859 1 98.19 183 SER B N 1
ATOM 3840 C CA . SER B 1 183 ? -0.785 -12.164 9.07 1 98.19 183 SER B CA 1
ATOM 3841 C C . SER B 1 183 ? -0.214 -12.625 10.406 1 98.19 183 SER B C 1
ATOM 3843 O O . SER B 1 183 ? -0.96 -12.852 11.359 1 98.19 183 SER B O 1
ATOM 3845 N N . ASP B 1 184 ? 1.043 -12.828 10.461 1 97.94 184 ASP B N 1
ATOM 3846 C CA . ASP B 1 184 ? 1.779 -13.094 11.695 1 97.94 184 ASP B CA 1
ATOM 3847 C C . ASP B 1 184 ? 3.086 -12.305 11.734 1 97.94 184 ASP B C 1
ATOM 3849 O O . ASP B 1 184 ? 4.137 -12.812 11.344 1 97.94 184 ASP B O 1
ATOM 3853 N N . GLY B 1 185 ? 3.014 -11.141 12.312 1 97.38 185 GLY B N 1
ATOM 3854 C CA . GLY B 1 185 ? 4.141 -10.219 12.336 1 97.38 185 GLY B CA 1
ATOM 3855 C C . GLY B 1 185 ? 5.254 -10.664 13.258 1 97.38 185 GLY B C 1
ATOM 3856 O O . GLY B 1 185 ? 6.375 -10.156 13.188 1 97.38 185 GLY B O 1
ATOM 3857 N N . THR B 1 186 ? 5.027 -11.617 14.133 1 97.31 186 THR B N 1
ATOM 3858 C CA . THR B 1 186 ? 6.066 -12.109 15.039 1 97.31 186 THR B CA 1
ATOM 3859 C C . THR B 1 186 ? 7.148 -12.852 14.258 1 97.31 186 THR B C 1
ATOM 3861 O O . THR B 1 186 ? 8.25 -13.07 14.773 1 97.31 186 THR B O 1
ATOM 3864 N N . GLN B 1 187 ? 6.898 -13.188 13.008 1 95.62 187 GLN B N 1
ATOM 3865 C CA . GLN B 1 187 ? 7.836 -13.938 12.18 1 95.62 187 GLN B CA 1
ATOM 3866 C C . GLN B 1 187 ? 8.43 -13.055 11.086 1 95.62 187 GLN B C 1
ATOM 3868 O O . GLN B 1 187 ? 8.984 -13.562 10.109 1 95.62 187 GLN B O 1
ATOM 3873 N N . ASN B 1 188 ? 8.328 -11.781 11.266 1 94.25 188 ASN B N 1
ATOM 3874 C CA . ASN B 1 188 ? 8.797 -10.82 10.273 1 94.25 188 ASN B CA 1
ATOM 3875 C C . ASN B 1 188 ? 10.281 -11 9.969 1 94.25 188 ASN B C 1
ATOM 3877 O O . ASN B 1 188 ? 10.727 -10.75 8.852 1 94.25 188 ASN B O 1
ATOM 3881 N N . HIS B 1 189 ? 11.016 -11.438 10.859 1 94.56 189 HIS B N 1
ATOM 3882 C CA . HIS B 1 189 ? 12.469 -11.5 10.734 1 94.56 189 HIS B CA 1
ATOM 3883 C C . HIS B 1 189 ? 12.891 -12.609 9.781 1 94.56 189 HIS B C 1
ATOM 3885 O O . HIS B 1 189 ? 14.055 -12.68 9.375 1 94.56 189 HIS B O 1
ATOM 3891 N N . TYR B 1 190 ? 12.008 -13.484 9.273 1 96 190 TYR B N 1
ATOM 3892 C CA . TYR B 1 190 ? 12.367 -14.602 8.414 1 96 190 TYR B CA 1
ATOM 3893 C C . TYR B 1 190 ? 12.523 -14.141 6.965 1 96 190 TYR B C 1
ATOM 3895 O O . TYR B 1 190 ? 13.141 -14.836 6.148 1 96 190 TYR B O 1
ATOM 3903 N N . LEU B 1 191 ? 11.969 -13.07 6.566 1 96.62 191 LEU B N 1
ATOM 3904 C CA . LEU B 1 191 ? 11.992 -12.578 5.191 1 96.62 191 LEU B CA 1
ATOM 3905 C C . LEU B 1 191 ? 11.805 -11.07 5.152 1 96.62 191 LEU B C 1
ATOM 3907 O O . LEU B 1 191 ? 10.727 -10.562 5.484 1 96.62 191 LEU B O 1
ATOM 3911 N N . ASN B 1 192 ? 12.906 -10.344 4.691 1 96.19 192 ASN B N 1
ATOM 3912 C CA . ASN B 1 192 ? 12.859 -8.891 4.82 1 96.19 192 ASN B CA 1
ATOM 3913 C C . ASN B 1 192 ? 13.523 -8.203 3.631 1 96.19 192 ASN B C 1
ATOM 3915 O O . ASN B 1 192 ? 14.359 -8.797 2.949 1 96.19 192 ASN B O 1
ATOM 3919 N N . LEU B 1 193 ? 13.031 -7.082 3.326 1 97.81 193 LEU B N 1
ATOM 3920 C CA . LEU B 1 193 ? 13.68 -6.031 2.547 1 97.81 193 LEU B CA 1
ATOM 3921 C C . LEU B 1 193 ? 13.75 -4.73 3.344 1 97.81 193 LEU B C 1
ATOM 3923 O O . LEU B 1 193 ? 13.078 -3.754 3.004 1 97.81 193 LEU B O 1
ATOM 3927 N N . ALA B 1 194 ? 14.625 -4.641 4.316 1 97.5 194 ALA B N 1
ATOM 3928 C CA . ALA B 1 194 ? 14.578 -3.715 5.445 1 97.5 194 ALA B CA 1
ATOM 3929 C C . ALA B 1 194 ? 15.281 -2.402 5.105 1 97.5 194 ALA B C 1
ATOM 3931 O O . ALA B 1 194 ? 16.312 -2.398 4.418 1 97.5 194 ALA B O 1
ATOM 3932 N N . TYR B 1 195 ? 14.703 -1.353 5.652 1 97.38 195 TYR B N 1
ATOM 3933 C CA . TYR B 1 195 ? 15.383 -0.065 5.613 1 97.38 195 TYR B CA 1
ATOM 3934 C C . TYR B 1 195 ? 16.703 -0.126 6.367 1 97.38 195 TYR B C 1
ATOM 3936 O O . TYR B 1 195 ? 16.781 -0.704 7.457 1 97.38 195 TYR B O 1
ATOM 3944 N N . GLN B 1 196 ? 17.703 0.308 5.688 1 95.06 196 GLN B N 1
ATOM 3945 C CA . GLN B 1 196 ? 19.031 0.451 6.285 1 95.06 196 GLN B CA 1
ATOM 3946 C C . GLN B 1 196 ? 19.469 1.911 6.289 1 95.06 196 GLN B C 1
ATOM 3948 O O . GLN B 1 196 ? 19.906 2.438 5.262 1 95.06 196 GLN B O 1
ATOM 3953 N N . GLY B 1 197 ? 19.391 2.525 7.457 1 93.94 197 GLY B N 1
ATOM 3954 C CA . GLY B 1 197 ? 19.766 3.924 7.605 1 93.94 197 GLY B CA 1
ATOM 3955 C C . GLY B 1 197 ? 21.062 4.117 8.383 1 93.94 197 GLY B C 1
ATOM 3956 O O . GLY B 1 197 ? 21.438 3.264 9.18 1 93.94 197 GLY B O 1
ATOM 3957 N N . THR B 1 198 ? 21.781 5.137 8.047 1 95.06 198 THR B N 1
ATOM 3958 C CA . THR B 1 198 ? 22.922 5.605 8.82 1 95.06 198 THR B CA 1
ATOM 3959 C C . THR B 1 198 ? 22.594 6.902 9.555 1 95.06 198 THR B C 1
ATOM 3961 O O . THR B 1 198 ? 21.938 7.785 8.992 1 95.06 198 THR B O 1
ATOM 3964 N N . ALA B 1 199 ? 23.031 6.902 10.773 1 96.06 199 ALA B N 1
ATOM 3965 C CA . ALA B 1 199 ? 22.812 8.117 11.555 1 96.06 199 ALA B CA 1
ATOM 3966 C C . ALA B 1 199 ? 23.531 9.312 10.914 1 96.06 199 ALA B C 1
ATOM 3968 O O . ALA B 1 199 ? 24.688 9.195 10.492 1 96.06 199 ALA B O 1
ATOM 3969 N N . LYS B 1 200 ? 22.859 10.383 10.758 1 95.75 200 LYS B N 1
ATOM 3970 C CA . LYS B 1 200 ? 23.391 11.641 10.242 1 95.75 200 LYS B CA 1
ATOM 3971 C C . LYS B 1 200 ? 23.047 12.797 11.18 1 95.75 200 LYS B C 1
ATOM 3973 O O . LYS B 1 200 ? 21.875 13.039 11.469 1 95.75 200 LYS B O 1
ATOM 3978 N N . GLU B 1 201 ? 24.016 13.398 11.656 1 96 201 GLU B N 1
ATOM 3979 C CA . GLU B 1 201 ? 23.797 14.602 12.453 1 96 201 GLU B CA 1
ATOM 3980 C C . GLU B 1 201 ? 23.672 15.836 11.57 1 96 201 GLU B C 1
ATOM 3982 O O . GLU B 1 201 ? 24.656 16.297 11 1 96 201 GLU B O 1
ATOM 3987 N N . ILE B 1 202 ? 22.516 16.438 11.508 1 94.81 202 ILE B N 1
ATOM 3988 C CA . ILE B 1 202 ? 22.312 17.547 10.586 1 94.81 202 ILE B CA 1
ATOM 3989 C C . ILE B 1 202 ? 22.562 18.859 11.312 1 94.81 202 ILE B C 1
ATOM 3991 O O . ILE B 1 202 ? 22.844 19.891 10.688 1 94.81 202 ILE B O 1
ATOM 3995 N N . LEU B 1 203 ? 22.375 18.922 12.609 1 94.62 203 LEU B N 1
ATOM 3996 C CA . LEU B 1 203 ? 22.719 19.984 13.547 1 94.62 203 LEU B CA 1
ATOM 3997 C C . LEU B 1 203 ? 23.156 19.422 14.883 1 94.62 203 LEU B C 1
ATOM 3999 O O . LEU B 1 203 ? 22.906 18.25 15.18 1 94.62 203 LEU B O 1
ATOM 4003 N N . PRO B 1 204 ? 23.828 20.281 15.625 1 92.19 204 PRO B N 1
ATOM 4004 C CA . PRO B 1 204 ? 24.203 19.766 16.938 1 92.19 204 PRO B CA 1
ATOM 4005 C C . PRO B 1 204 ? 23.016 19.188 17.719 1 92.19 204 PRO B C 1
ATOM 4007 O O . PRO B 1 204 ? 22.047 19.891 17.969 1 92.19 204 PRO B O 1
ATOM 4010 N N . ASN B 1 205 ? 23.016 17.922 18.016 1 89.75 205 ASN B N 1
ATOM 4011 C CA . ASN B 1 205 ? 22.031 17.203 18.812 1 89.75 205 ASN B CA 1
ATOM 4012 C C . ASN B 1 205 ? 20.766 16.906 18.031 1 89.75 205 ASN B C 1
ATOM 4014 O O . ASN B 1 205 ? 19.719 16.625 18.609 1 89.75 205 ASN B O 1
ATOM 4018 N N . VAL B 1 206 ? 20.812 17.141 16.797 1 94.75 206 VAL B N 1
ATOM 4019 C CA . VAL B 1 206 ? 19.719 16.766 15.914 1 94.75 206 VAL B CA 1
ATOM 4020 C C . VAL B 1 206 ? 20.203 15.711 14.914 1 94.75 206 VAL B C 1
ATOM 4022 O O . VAL B 1 206 ? 20.844 16.031 13.914 1 94.75 206 VAL B O 1
ATOM 4025 N N . LYS B 1 207 ? 19.812 14.484 15.281 1 95.94 207 LYS B N 1
ATOM 4026 C CA . LYS B 1 207 ? 20.234 13.359 14.445 1 95.94 207 LYS B CA 1
ATOM 4027 C C . LYS B 1 207 ? 19.031 12.703 13.766 1 95.94 207 LYS B C 1
ATOM 4029 O O . LYS B 1 207 ? 17.969 12.57 14.367 1 95.94 207 LYS B O 1
ATOM 4034 N N . ILE B 1 208 ? 19.25 12.367 12.492 1 95.94 208 ILE B N 1
ATOM 4035 C CA . ILE B 1 208 ? 18.281 11.594 11.727 1 95.94 208 ILE B CA 1
ATOM 4036 C C . ILE B 1 208 ? 18.953 10.391 11.078 1 95.94 208 ILE B C 1
ATOM 4038 O O . ILE B 1 208 ? 20.141 10.141 11.312 1 95.94 208 ILE B O 1
ATOM 4042 N N . THR B 1 209 ? 18.125 9.625 10.398 1 95.44 209 THR B N 1
ATOM 4043 C CA . THR B 1 209 ? 18.719 8.555 9.594 1 95.44 209 THR B CA 1
ATOM 4044 C C . THR B 1 209 ? 18.516 8.828 8.109 1 95.44 209 THR B C 1
ATOM 4046 O O . THR B 1 209 ? 17.484 9.383 7.703 1 95.44 209 THR B O 1
ATOM 4049 N N . GLN B 1 210 ? 19.453 8.562 7.375 1 95.75 210 GLN B N 1
ATOM 4050 C CA . GLN B 1 210 ? 19.375 8.531 5.918 1 95.75 210 GLN B CA 1
ATOM 4051 C C . GLN B 1 210 ? 20.047 7.281 5.355 1 95.75 210 GLN B C 1
ATOM 4053 O O . GLN B 1 210 ? 21.078 6.836 5.871 1 95.75 210 GLN B O 1
ATOM 4058 N N . GLY B 1 211 ? 19.375 6.703 4.359 1 94.31 211 GLY B N 1
ATOM 4059 C CA . GLY B 1 211 ? 19.969 5.496 3.801 1 94.31 211 GLY B CA 1
ATOM 4060 C C . GLY B 1 211 ? 19.125 4.879 2.695 1 94.31 211 GLY B C 1
ATOM 4061 O O . GLY B 1 211 ? 18.578 5.594 1.859 1 94.31 211 GLY B O 1
ATOM 4062 N N . THR B 1 212 ? 19.203 3.607 2.588 1 95.88 212 THR B N 1
ATOM 4063 C CA . THR B 1 212 ? 18.547 2.824 1.553 1 95.88 212 THR B CA 1
ATOM 4064 C C . THR B 1 212 ? 17.922 1.566 2.146 1 95.88 212 THR B C 1
ATOM 4066 O O . THR B 1 212 ? 17.719 1.477 3.361 1 95.88 212 THR B O 1
ATOM 4069 N N . TYR B 1 213 ? 17.422 0.713 1.306 1 97.56 213 TYR B N 1
ATOM 4070 C CA . TYR B 1 213 ? 16.953 -0.604 1.726 1 97.56 213 TYR B CA 1
ATOM 4071 C C . TYR B 1 213 ? 18.016 -1.67 1.439 1 97.56 213 TYR B C 1
ATOM 4073 O O . TYR B 1 213 ? 18.719 -1.593 0.437 1 97.56 213 TYR B O 1
ATOM 4081 N N . GLN B 1 214 ? 18.109 -2.629 2.369 1 96.25 214 GLN B N 1
ATOM 4082 C CA . GLN B 1 214 ? 19.031 -3.742 2.211 1 96.25 214 GLN B CA 1
ATOM 4083 C C . GLN B 1 214 ? 18.5 -4.77 1.214 1 96.25 214 GLN B C 1
ATOM 4085 O O . GLN B 1 214 ? 17.297 -4.848 0.987 1 96.25 214 GLN B O 1
ATOM 4090 N N . PRO B 1 215 ? 19.484 -5.539 0.58 1 97.06 215 PRO B N 1
ATOM 4091 C CA . PRO B 1 215 ? 19 -6.656 -0.237 1 97.06 215 PRO B CA 1
ATOM 4092 C C . PRO B 1 215 ? 18.078 -7.598 0.536 1 97.06 215 PRO B C 1
ATOM 4094 O O . PRO B 1 215 ? 18.125 -7.648 1.768 1 97.06 215 PRO B O 1
ATOM 4097 N N . VAL B 1 216 ? 17.281 -8.305 -0.198 1 97.38 216 VAL B N 1
ATOM 4098 C CA . VAL B 1 216 ? 16.375 -9.297 0.374 1 97.38 216 VAL B CA 1
ATOM 4099 C C . VAL B 1 216 ? 17.156 -10.25 1.274 1 97.38 216 VAL B C 1
ATOM 4101 O O . VAL B 1 216 ? 18.203 -10.758 0.886 1 97.38 216 VAL B O 1
ATOM 4104 N N . THR B 1 217 ? 16.656 -10.438 2.486 1 96.62 217 THR B N 1
ATOM 4105 C CA . THR B 1 217 ? 17.172 -11.461 3.393 1 96.62 217 THR B CA 1
ATOM 4106 C C . THR B 1 217 ? 16.078 -12.477 3.736 1 96.62 217 THR B C 1
ATOM 4108 O O . THR B 1 217 ? 14.906 -12.109 3.857 1 96.62 217 THR B O 1
ATOM 4111 N N . MET B 1 218 ? 16.5 -13.711 3.838 1 95.75 218 MET B N 1
ATOM 4112 C CA . MET B 1 218 ? 15.477 -14.727 4.066 1 95.75 2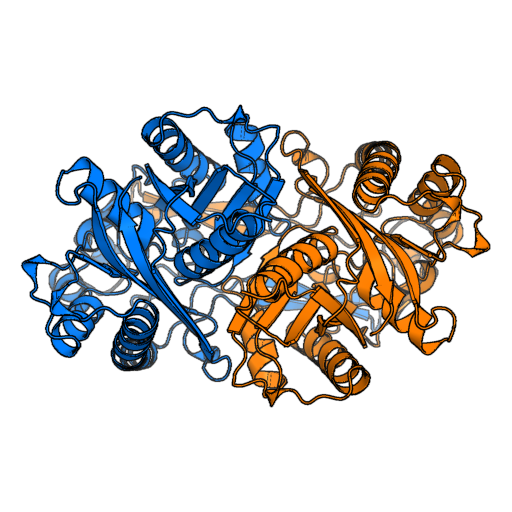18 MET B CA 1
ATOM 4113 C C . MET B 1 218 ? 16.062 -15.93 4.801 1 95.75 218 MET B C 1
ATOM 4115 O O . MET B 1 218 ? 17.203 -16.328 4.539 1 95.75 218 MET B O 1
ATOM 4119 N N . ASN B 1 219 ? 15.336 -16.453 5.785 1 95.94 219 ASN B N 1
ATOM 4120 C CA . ASN B 1 219 ? 15.523 -17.812 6.285 1 95.94 219 ASN B CA 1
ATOM 4121 C C . ASN B 1 219 ? 14.648 -18.812 5.527 1 95.94 219 ASN B C 1
ATOM 4123 O O . ASN B 1 219 ? 13.531 -19.109 5.953 1 95.94 219 ASN B O 1
ATOM 4127 N N . GLY B 1 220 ? 15.211 -19.359 4.473 1 94.25 220 GLY B N 1
ATOM 4128 C CA . GLY B 1 220 ? 14.453 -20.188 3.545 1 94.25 220 GLY B CA 1
ATOM 4129 C C . GLY B 1 220 ? 13.797 -21.375 4.211 1 94.25 220 GLY B C 1
ATOM 4130 O O . GLY B 1 220 ? 12.656 -21.719 3.887 1 94.25 220 GLY B O 1
ATOM 4131 N N . LYS B 1 221 ? 14.469 -21.969 5.102 1 95 221 LYS B N 1
ATOM 4132 C CA . LYS B 1 221 ? 13.961 -23.141 5.797 1 95 221 LYS B CA 1
ATOM 4133 C C . LYS B 1 221 ? 12.695 -22.797 6.59 1 95 221 LYS B C 1
ATOM 4135 O O . LYS B 1 221 ? 11.695 -23.516 6.512 1 95 221 LYS B O 1
ATOM 4140 N N . GLU B 1 222 ? 12.711 -21.719 7.332 1 96 222 GLU B N 1
ATOM 4141 C CA . GLU B 1 222 ? 11.578 -21.328 8.156 1 96 222 GLU B CA 1
ATOM 4142 C C . GLU B 1 222 ? 10.398 -20.875 7.293 1 96 222 GLU B C 1
ATOM 4144 O O . GLU B 1 222 ? 9.242 -21.141 7.625 1 96 222 GLU B O 1
ATOM 4149 N N . VAL B 1 223 ? 10.719 -20.219 6.195 1 95.06 223 VAL B N 1
ATOM 4150 C CA . VAL B 1 223 ? 9.664 -19.781 5.285 1 95.06 223 VAL B CA 1
ATOM 4151 C C . VAL B 1 223 ? 8.984 -20.984 4.656 1 95.06 223 VAL B C 1
ATOM 4153 O O . VAL B 1 223 ? 7.758 -21.016 4.508 1 95.06 223 VAL B O 1
ATOM 4156 N N . TYR B 1 224 ? 9.781 -22 4.285 1 94.75 224 TYR B N 1
ATOM 4157 C CA . TYR B 1 224 ? 9.234 -23.234 3.734 1 94.75 224 TYR B CA 1
ATOM 4158 C C . TYR B 1 224 ? 8.305 -23.922 4.734 1 94.75 224 TYR B C 1
ATOM 4160 O O . TYR B 1 224 ? 7.188 -24.312 4.391 1 94.75 224 TYR B O 1
ATOM 4168 N N . ARG B 1 225 ? 8.773 -24.031 5.926 1 96.06 225 ARG B N 1
ATOM 4169 C CA . ARG B 1 225 ? 7.98 -24.672 6.973 1 96.06 225 ARG B CA 1
ATOM 4170 C C . ARG B 1 225 ? 6.66 -23.938 7.184 1 96.06 225 ARG B C 1
ATOM 4172 O O . ARG B 1 225 ? 5.605 -24.562 7.301 1 96.06 225 ARG B O 1
ATOM 4179 N N . PHE B 1 226 ? 6.762 -22.688 7.223 1 96.38 226 PHE B N 1
ATOM 4180 C CA . PHE B 1 226 ? 5.582 -21.844 7.383 1 96.38 226 PHE B CA 1
ATOM 4181 C C . PHE B 1 226 ? 4.586 -22.094 6.258 1 96.38 226 PHE B C 1
ATOM 4183 O O . PHE B 1 226 ? 3.41 -22.375 6.508 1 96.38 226 PHE B O 1
ATOM 4190 N N . ALA B 1 227 ? 5.066 -21.984 5.047 1 95.94 227 ALA B N 1
ATOM 4191 C CA . ALA B 1 227 ? 4.203 -22.094 3.877 1 95.94 227 ALA B CA 1
ATOM 4192 C C . ALA B 1 227 ? 3.578 -23.484 3.793 1 95.94 227 ALA B C 1
ATOM 4194 O O . ALA B 1 227 ? 2.387 -23.625 3.51 1 95.94 227 ALA B O 1
ATOM 4195 N N . ALA B 1 228 ? 4.352 -24.484 4.012 1 96.06 228 ALA B N 1
ATOM 4196 C CA . ALA B 1 228 ? 3.896 -25.875 3.922 1 96.06 228 ALA B CA 1
ATOM 4197 C C . ALA B 1 228 ? 2.785 -26.156 4.93 1 96.06 228 ALA B C 1
ATOM 4199 O O . ALA B 1 228 ? 1.906 -26.969 4.676 1 96.06 228 ALA B O 1
ATOM 4200 N N . GLN B 1 229 ? 2.785 -25.422 5.977 1 97.06 229 GLN B N 1
ATOM 4201 C CA . GLN B 1 229 ? 1.788 -25.625 7.023 1 97.06 229 GLN B CA 1
ATOM 4202 C C . GLN B 1 229 ? 0.592 -24.703 6.824 1 97.06 229 GLN B C 1
ATOM 4204 O O . GLN B 1 229 ? -0.555 -25.141 6.816 1 97.06 229 GLN B O 1
ATOM 4209 N N . LYS B 1 230 ? 0.809 -23.438 6.641 1 98 230 LYS B N 1
ATOM 4210 C CA . LYS B 1 230 ? -0.227 -22.406 6.73 1 98 230 LYS B CA 1
ATOM 4211 C C . LYS B 1 230 ? -1.021 -22.312 5.43 1 98 230 LYS B C 1
ATOM 4213 O O . LYS B 1 230 ? -2.215 -22 5.445 1 98 230 LYS B O 1
ATOM 4218 N N . VAL B 1 231 ? -0.395 -22.625 4.328 1 98.31 231 VAL B N 1
ATOM 4219 C CA . VAL B 1 231 ? -1.048 -22.422 3.037 1 98.31 231 VAL B CA 1
ATOM 4220 C C . VAL B 1 231 ? -2.176 -23.438 2.865 1 98.31 231 VAL B C 1
ATOM 4222 O O . VAL B 1 231 ? -3.301 -23.078 2.516 1 98.31 231 VAL B O 1
ATOM 4225 N N . PRO B 1 232 ? -1.929 -24.781 3.146 1 98.5 232 PRO B N 1
ATOM 4226 C CA . PRO B 1 232 ? -3.059 -25.703 3.066 1 98.5 232 PRO B CA 1
ATOM 4227 C C . PRO B 1 232 ? -4.199 -25.328 4.012 1 98.5 232 PRO B C 1
ATOM 4229 O O . PRO B 1 232 ? -5.371 -25.438 3.643 1 98.5 232 PRO B O 1
ATOM 4232 N N . GLU B 1 233 ? -3.875 -24.844 5.184 1 98.56 233 GLU B N 1
ATOM 4233 C CA . GLU B 1 233 ? -4.879 -24.484 6.18 1 98.56 233 GLU B CA 1
ATOM 4234 C C . GLU B 1 233 ? -5.75 -23.328 5.699 1 98.56 233 GLU B C 1
ATOM 4236 O O . GLU B 1 233 ? -6.973 -23.359 5.863 1 98.56 233 GLU B O 1
ATOM 4241 N N . ILE B 1 234 ? -5.145 -22.359 5.117 1 98.75 234 ILE B N 1
ATOM 4242 C CA . ILE B 1 234 ? -5.902 -21.172 4.738 1 98.75 234 ILE B CA 1
ATOM 4243 C C . ILE B 1 234 ? -6.746 -21.469 3.498 1 98.75 234 ILE B C 1
ATOM 4245 O O . ILE B 1 234 ? -7.832 -20.906 3.326 1 98.75 234 ILE B O 1
ATOM 4249 N N . ILE B 1 235 ? -6.246 -22.312 2.625 1 98.81 235 ILE B N 1
ATOM 4250 C CA . ILE B 1 235 ? -7.047 -22.734 1.479 1 98.81 235 ILE B CA 1
ATOM 4251 C C . ILE B 1 235 ? -8.281 -23.484 1.961 1 98.81 235 ILE B C 1
ATOM 4253 O O . ILE B 1 235 ? -9.391 -23.25 1.466 1 98.81 235 ILE B O 1
ATOM 4257 N N . ASP B 1 236 ? -8.094 -24.328 2.918 1 98.62 236 ASP B N 1
ATOM 4258 C CA . ASP B 1 236 ? -9.219 -25.047 3.498 1 98.62 236 ASP B CA 1
ATOM 4259 C C . ASP B 1 236 ? -10.25 -24.094 4.086 1 98.62 236 ASP B C 1
ATOM 4261 O O . ASP B 1 236 ? -11.453 -24.297 3.938 1 98.62 236 ASP B O 1
ATOM 4265 N N . LYS B 1 237 ? -9.797 -23.125 4.746 1 98.62 237 LYS B N 1
ATOM 4266 C CA . LYS B 1 237 ? -10.68 -22.125 5.324 1 98.62 237 LYS B CA 1
ATOM 4267 C C . LYS B 1 237 ? -11.469 -21.406 4.238 1 98.62 237 LYS B C 1
ATOM 4269 O O . LYS B 1 237 ? -12.672 -21.172 4.387 1 98.62 237 LYS B O 1
ATOM 4274 N N . ALA B 1 238 ? -10.773 -21 3.182 1 98.81 238 ALA B N 1
ATOM 4275 C CA . ALA B 1 238 ? -11.445 -20.328 2.074 1 98.81 238 ALA B CA 1
ATOM 4276 C C . ALA B 1 238 ? -12.461 -21.234 1.403 1 98.81 238 ALA B C 1
ATOM 4278 O O . ALA B 1 238 ? -13.539 -20.781 1.003 1 98.81 238 ALA B O 1
ATOM 4279 N N . LEU B 1 239 ? -12.141 -22.484 1.252 1 98.75 239 LEU B N 1
ATOM 4280 C CA . LEU B 1 239 ? -13.062 -23.469 0.678 1 98.75 239 LEU B CA 1
ATOM 4281 C C . LEU B 1 239 ? -14.305 -23.609 1.555 1 98.75 239 LEU B C 1
ATOM 4283 O O . LEU B 1 239 ? -15.422 -23.688 1.046 1 98.75 239 LEU B O 1
ATOM 4287 N N . PHE B 1 240 ? -14.07 -23.656 2.828 1 98.5 240 PHE B N 1
ATOM 4288 C CA . PHE B 1 240 ? -15.18 -23.734 3.768 1 98.5 240 PHE B CA 1
ATOM 4289 C C . PHE B 1 240 ? -16.125 -22.562 3.609 1 98.5 240 PHE B C 1
ATOM 4291 O O . PHE B 1 240 ? -17.344 -22.734 3.553 1 98.5 240 PHE B O 1
ATOM 4298 N N . GLU B 1 241 ? -15.555 -21.359 3.525 1 97.75 241 GLU B N 1
ATOM 4299 C CA . GLU B 1 241 ? -16.359 -20.156 3.318 1 97.75 241 GLU B CA 1
ATOM 4300 C C . GLU B 1 241 ? -17.141 -20.234 2.008 1 97.75 241 GLU B C 1
ATOM 4302 O O . GLU B 1 241 ? -18.25 -19.734 1.913 1 97.75 241 GLU B O 1
ATOM 4307 N N . ALA B 1 242 ? -16.547 -20.828 1.045 1 98.25 242 ALA B N 1
ATOM 4308 C CA . ALA B 1 242 ? -17.141 -20.953 -0.28 1 98.25 242 ALA B CA 1
ATOM 4309 C C . ALA B 1 242 ? -18.156 -22.109 -0.316 1 98.25 242 ALA B C 1
ATOM 4311 O O . ALA B 1 242 ? -18.859 -22.281 -1.312 1 98.25 242 ALA B O 1
ATOM 4312 N N . GLN B 1 243 ? -18.172 -22.891 0.76 1 98.5 243 GLN B N 1
ATOM 4313 C CA . GLN B 1 243 ? -19 -24.078 0.822 1 98.5 243 GLN B CA 1
ATOM 4314 C C . GLN B 1 243 ? -18.656 -25.047 -0.304 1 98.5 243 GLN B C 1
ATOM 4316 O O . GLN B 1 243 ? -19.562 -25.562 -0.987 1 98.5 243 GLN B O 1
ATOM 4321 N N . LEU B 1 244 ? -17.391 -25.219 -0.511 1 98.62 244 LEU B N 1
ATOM 4322 C CA . LEU B 1 244 ? -16.875 -26.156 -1.507 1 98.62 244 LEU B CA 1
ATOM 4323 C C . LEU B 1 244 ? -15.922 -27.156 -0.866 1 98.62 244 LEU B C 1
ATOM 4325 O O . LEU B 1 244 ? -15.391 -26.906 0.221 1 98.62 244 LEU B O 1
ATOM 4329 N N . THR B 1 245 ? -15.742 -28.281 -1.569 1 98.19 245 THR B N 1
ATOM 4330 C CA . THR B 1 245 ? -14.734 -29.266 -1.201 1 98.19 245 THR B CA 1
ATOM 4331 C C . THR B 1 245 ? -13.578 -29.266 -2.201 1 98.19 245 THR B C 1
ATOM 4333 O O . THR B 1 245 ? -13.711 -28.719 -3.301 1 98.19 245 THR B O 1
ATOM 4336 N N . VAL B 1 246 ? -12.531 -29.812 -1.754 1 97.94 246 VAL B N 1
ATOM 4337 C CA . VAL B 1 246 ? -11.297 -29.797 -2.529 1 97.94 246 VAL B CA 1
ATOM 4338 C C . VAL B 1 246 ? -11.523 -30.453 -3.887 1 97.94 246 VAL B C 1
ATOM 4340 O O . VAL B 1 246 ? -10.945 -30.031 -4.891 1 97.94 246 VAL B O 1
ATOM 4343 N N . ASP B 1 247 ? -12.367 -31.422 -3.953 1 97.25 247 ASP B N 1
ATOM 4344 C CA . ASP B 1 247 ? -12.602 -32.188 -5.184 1 97.25 247 ASP B CA 1
ATOM 4345 C C . ASP B 1 247 ? -13.297 -31.312 -6.23 1 97.25 247 ASP B C 1
ATOM 4347 O O . ASP B 1 247 ? -13.32 -31.656 -7.414 1 97.25 247 ASP B O 1
ATOM 4351 N N . GLN B 1 248 ? -13.828 -30.203 -5.816 1 98.25 248 GLN B N 1
ATOM 4352 C CA . GLN B 1 248 ? -14.555 -29.312 -6.719 1 98.25 248 GLN B CA 1
ATOM 4353 C C . GLN B 1 248 ? -13.617 -28.281 -7.34 1 98.25 248 GLN B C 1
ATOM 4355 O O . GLN B 1 248 ? -14.016 -27.531 -8.242 1 98.25 248 GLN B O 1
ATOM 4360 N N . ILE B 1 249 ? -12.406 -28.328 -6.918 1 98.25 249 ILE B N 1
ATOM 4361 C CA . ILE B 1 249 ? -11.406 -27.406 -7.453 1 98.25 249 ILE B CA 1
ATOM 4362 C C . ILE B 1 249 ? -10.93 -27.906 -8.82 1 98.25 249 ILE B C 1
ATOM 4364 O O . ILE B 1 249 ? -10.586 -29.078 -8.977 1 98.25 249 ILE B O 1
ATOM 4368 N N . ASP B 1 250 ? -10.945 -27 -9.773 1 98.81 250 ASP B N 1
ATOM 4369 C CA . ASP B 1 250 ? -10.398 -27.344 -11.078 1 98.81 250 ASP B CA 1
ATOM 4370 C C . ASP B 1 250 ? -8.898 -27.078 -11.133 1 98.81 250 ASP B C 1
ATOM 4372 O O . ASP B 1 250 ? -8.148 -27.859 -11.734 1 98.81 250 ASP B O 1
ATOM 4376 N N . TRP B 1 251 ? -8.492 -25.984 -10.516 1 98.88 251 TRP B N 1
ATOM 4377 C CA . TRP B 1 251 ? -7.09 -25.594 -10.594 1 98.88 251 TRP B CA 1
ATOM 4378 C C . TRP B 1 251 ? -6.594 -25.062 -9.258 1 98.88 251 TRP B C 1
ATOM 4380 O O . TRP B 1 251 ? -7.309 -24.328 -8.578 1 98.88 251 TRP B O 1
ATOM 4390 N N . LEU B 1 252 ? -5.395 -25.469 -8.883 1 98.88 252 LEU B N 1
ATOM 4391 C CA . LEU B 1 252 ? -4.633 -24.859 -7.797 1 98.88 252 LEU B CA 1
ATOM 4392 C C . LEU B 1 252 ? -3.586 -23.891 -8.344 1 98.88 252 LEU B C 1
ATOM 4394 O O . LEU B 1 252 ? -2.701 -24.297 -9.102 1 98.88 252 LEU B O 1
ATOM 4398 N N . LEU B 1 253 ? -3.74 -22.625 -8.047 1 98.81 253 LEU B N 1
ATOM 4399 C CA . LEU B 1 253 ? -2.857 -21.562 -8.508 1 98.81 253 LEU B CA 1
ATOM 4400 C C . LEU B 1 253 ? -2.242 -20.812 -7.328 1 98.81 253 LEU B C 1
ATOM 4402 O O . LEU B 1 253 ? -2.875 -19.938 -6.754 1 98.81 253 LEU B O 1
ATOM 4406 N N . LEU B 1 254 ? -0.989 -21.141 -7.031 1 98.62 254 LEU B N 1
ATOM 4407 C CA . LEU B 1 254 ? -0.329 -20.594 -5.852 1 98.62 254 LEU B CA 1
ATOM 4408 C C . LEU B 1 254 ? 0.721 -19.562 -6.25 1 98.62 254 LEU B C 1
ATOM 4410 O O . LEU B 1 254 ? 1.204 -19.562 -7.387 1 98.62 254 LEU B O 1
ATOM 4414 N N . HIS B 1 255 ? 0.976 -18.594 -5.305 1 97.19 255 HIS B N 1
ATOM 4415 C CA . HIS B 1 255 ? 2.24 -17.875 -5.398 1 97.19 255 HIS B CA 1
ATOM 4416 C C . HIS B 1 255 ? 3.406 -18.828 -5.617 1 97.19 255 HIS B C 1
ATOM 4418 O O . HIS B 1 255 ? 3.492 -19.859 -4.957 1 97.19 255 HIS B O 1
ATOM 4424 N N . GLN B 1 256 ? 4.285 -18.484 -6.516 1 94.81 256 GLN B N 1
ATOM 4425 C CA . GLN B 1 256 ? 5.312 -19.406 -6.969 1 94.81 256 GLN B CA 1
ATOM 4426 C C . GLN B 1 256 ? 6.676 -19.062 -6.379 1 94.81 256 GLN B C 1
ATOM 4428 O O . GLN B 1 256 ? 7.555 -18.562 -7.082 1 94.81 256 GLN B O 1
ATOM 4433 N N . ALA B 1 257 ? 6.848 -19.484 -5.141 1 93.69 257 ALA B N 1
ATOM 4434 C CA . ALA B 1 257 ? 8.125 -19.25 -4.465 1 93.69 257 ALA B CA 1
ATOM 4435 C C . ALA B 1 257 ? 9.125 -20.359 -4.781 1 93.69 257 ALA B C 1
ATOM 4437 O O . ALA B 1 257 ? 10.312 -20.109 -4.973 1 93.69 257 ALA B O 1
ATOM 4438 N N . ASN B 1 258 ? 8.633 -21.531 -4.727 1 92.69 258 ASN B N 1
ATOM 4439 C CA . ASN B 1 258 ? 9.391 -22.781 -4.844 1 92.69 258 ASN B CA 1
ATOM 4440 C C . ASN B 1 258 ? 8.484 -23.953 -5.207 1 92.69 258 ASN B C 1
ATOM 4442 O O . ASN B 1 258 ? 7.395 -24.094 -4.652 1 92.69 258 ASN B O 1
ATOM 4446 N N . GLN B 1 259 ? 9.055 -24.781 -6.168 1 96.44 259 GLN B N 1
ATOM 4447 C CA . GLN B 1 259 ? 8.227 -25.875 -6.648 1 96.44 259 GLN B CA 1
ATOM 4448 C C . GLN B 1 259 ? 7.91 -26.859 -5.523 1 96.44 259 GLN B C 1
ATOM 4450 O O . GLN B 1 259 ? 6.828 -27.453 -5.5 1 96.44 259 GLN B O 1
ATOM 4455 N N . ARG B 1 260 ? 8.758 -27.031 -4.605 1 95.56 260 ARG B N 1
ATOM 4456 C CA . ARG B 1 260 ? 8.555 -27.938 -3.488 1 95.56 260 ARG B CA 1
ATOM 4457 C C . ARG B 1 260 ? 7.348 -27.531 -2.654 1 95.56 260 ARG B C 1
ATOM 4459 O O . ARG B 1 260 ? 6.613 -28.391 -2.154 1 95.56 260 ARG B O 1
ATOM 4466 N N . ILE B 1 261 ? 7.191 -26.219 -2.512 1 96.31 261 ILE B N 1
ATOM 4467 C CA . ILE B 1 261 ? 6.047 -25.719 -1.755 1 96.31 261 ILE B CA 1
ATOM 4468 C C . ILE B 1 261 ? 4.754 -26.047 -2.508 1 96.31 261 ILE B C 1
ATOM 4470 O O . ILE B 1 261 ? 3.775 -26.484 -1.911 1 96.31 261 ILE B O 1
ATOM 4474 N N . LEU B 1 262 ? 4.75 -25.812 -3.797 1 97.81 262 LEU B N 1
ATOM 4475 C CA . LEU B 1 262 ? 3.58 -26.125 -4.609 1 97.81 262 LEU B CA 1
ATOM 4476 C C . LEU B 1 262 ? 3.189 -27.594 -4.473 1 97.81 262 LEU B C 1
ATOM 4478 O O . LEU B 1 262 ? 2.02 -27.906 -4.25 1 97.81 262 LEU B O 1
ATOM 4482 N N . ASP B 1 263 ? 4.18 -28.422 -4.562 1 97.75 263 ASP B N 1
ATOM 4483 C CA . ASP B 1 263 ? 3.951 -29.859 -4.492 1 97.75 263 ASP B CA 1
ATOM 4484 C C . ASP B 1 263 ? 3.455 -30.281 -3.107 1 97.75 263 ASP B C 1
ATOM 4486 O O . ASP B 1 263 ? 2.525 -31.078 -2.988 1 97.75 2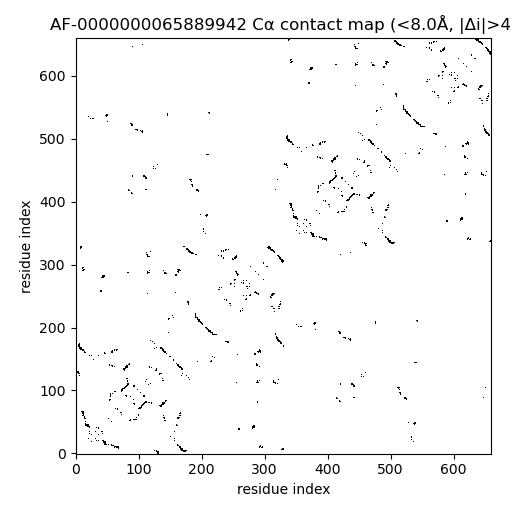63 ASP B O 1
ATOM 4490 N N . THR B 1 264 ? 4.09 -29.75 -2.125 1 97.62 264 THR B N 1
ATOM 4491 C CA . THR B 1 264 ? 3.729 -30.078 -0.75 1 97.62 264 THR B CA 1
ATOM 4492 C C . THR B 1 264 ? 2.289 -29.672 -0.453 1 97.62 264 THR B C 1
ATOM 4494 O O . THR B 1 264 ? 1.532 -30.422 0.157 1 97.62 264 THR B O 1
ATOM 4497 N N . VAL B 1 265 ? 1.937 -28.469 -0.85 1 98.12 265 VAL B N 1
ATOM 4498 C CA . VAL B 1 265 ? 0.587 -27.969 -0.616 1 98.12 265 VAL B CA 1
ATOM 4499 C C . VAL B 1 265 ? -0.425 -28.828 -1.361 1 98.12 265 VAL B C 1
ATOM 4501 O O . VAL B 1 265 ? -1.456 -29.219 -0.802 1 98.12 265 VAL B O 1
ATOM 4504 N N . ALA B 1 266 ? -0.147 -29.141 -2.602 1 98.44 266 ALA B N 1
ATOM 4505 C CA . ALA B 1 266 ? -1.036 -29.984 -3.396 1 98.44 266 ALA B CA 1
ATOM 4506 C C . ALA B 1 266 ? -1.221 -31.344 -2.742 1 98.44 266 ALA B C 1
ATOM 4508 O O . ALA B 1 266 ? -2.342 -31.859 -2.654 1 98.44 266 ALA B O 1
ATOM 4509 N N . GLN B 1 267 ? -0.137 -31.906 -2.311 1 98.25 267 GLN B N 1
ATOM 4510 C CA . GLN B 1 267 ? -0.172 -33.219 -1.668 1 98.25 267 GLN B CA 1
ATOM 4511 C C . GLN B 1 267 ? -1 -33.188 -0.387 1 98.25 267 GLN B C 1
ATOM 4513 O O . GLN B 1 267 ? -1.844 -34.062 -0.161 1 98.25 267 GLN B O 1
ATOM 4518 N N . ARG B 1 268 ? -0.79 -32.188 0.389 1 98.12 268 ARG B N 1
ATOM 4519 C CA . ARG B 1 268 ? -1.492 -32.062 1.661 1 98.12 268 ARG B CA 1
ATOM 4520 C C . ARG B 1 268 ? -2.994 -31.922 1.444 1 98.12 268 ARG B C 1
ATOM 4522 O O . ARG B 1 268 ? -3.795 -32.375 2.26 1 98.12 268 ARG B O 1
ATOM 4529 N N . LEU B 1 269 ? -3.375 -31.281 0.375 1 98.31 269 LEU B N 1
ATOM 4530 C CA . LEU B 1 269 ? -4.781 -31.031 0.086 1 98.31 269 LEU B CA 1
ATOM 4531 C C . LEU B 1 269 ? -5.367 -32.125 -0.789 1 98.31 269 LEU B C 1
ATOM 4533 O O . LEU B 1 269 ? -6.539 -32.094 -1.159 1 98.31 269 LEU B O 1
ATOM 4537 N N . ASN B 1 270 ? -4.574 -33.125 -1.159 1 97.94 270 ASN B N 1
ATOM 4538 C CA . ASN B 1 270 ? -4.961 -34.219 -2.037 1 97.94 270 ASN B CA 1
ATOM 4539 C C . ASN B 1 270 ? -5.441 -33.719 -3.393 1 97.94 270 ASN B C 1
ATOM 4541 O O . ASN B 1 270 ? -6.473 -34.156 -3.9 1 97.94 270 ASN B O 1
ATOM 4545 N N . ILE B 1 271 ? -4.77 -32.719 -3.881 1 98.31 271 ILE B N 1
ATOM 4546 C CA . ILE B 1 271 ? -5.027 -32.219 -5.227 1 98.31 271 ILE B CA 1
ATOM 4547 C C . ILE B 1 271 ? -4.039 -32.844 -6.207 1 98.31 271 ILE B C 1
ATOM 4549 O O . ILE B 1 271 ? -2.824 -32.75 -6.02 1 98.31 271 ILE B O 1
ATOM 4553 N N . PRO B 1 272 ? -4.539 -33.469 -7.246 1 97.94 272 PRO B N 1
ATOM 4554 C CA . PRO B 1 272 ? -3.633 -34.125 -8.195 1 97.94 272 PRO B CA 1
ATOM 4555 C C . PRO B 1 272 ? -2.701 -33.125 -8.891 1 97.94 272 PRO B C 1
ATOM 4557 O O . PRO B 1 272 ? -3.1 -31.984 -9.164 1 97.94 272 PRO B O 1
ATOM 4560 N N . ALA B 1 273 ? -1.561 -33.594 -9.273 1 97.31 273 ALA B N 1
ATOM 4561 C CA . ALA B 1 273 ? -0.502 -32.75 -9.844 1 97.31 273 ALA B CA 1
ATOM 4562 C C . ALA B 1 273 ? -0.965 -32.094 -11.133 1 97.31 273 ALA B C 1
ATOM 4564 O O . ALA B 1 273 ? -0.569 -30.953 -11.43 1 97.31 273 ALA B O 1
ATOM 4565 N N . HIS B 1 274 ? -1.812 -32.781 -11.859 1 97.44 274 HIS B N 1
ATOM 4566 C CA . HIS B 1 274 ? -2.219 -32.25 -13.156 1 97.44 274 HIS B CA 1
ATOM 4567 C C . HIS B 1 274 ? -3.162 -31.062 -12.992 1 97.44 274 HIS B C 1
ATOM 4569 O O . HIS B 1 274 ? -3.434 -30.344 -13.961 1 97.44 274 HIS B O 1
ATOM 4575 N N . LYS B 1 275 ? -3.635 -30.75 -11.789 1 98.44 275 LYS B N 1
ATOM 4576 C CA . LYS B 1 275 ? -4.496 -29.609 -11.508 1 98.44 275 LYS B CA 1
ATOM 4577 C C . LYS B 1 275 ? -3.693 -28.438 -10.953 1 98.44 275 LYS B C 1
ATOM 4579 O O . LYS B 1 275 ? -4.25 -27.375 -10.672 1 98.44 275 LYS B O 1
ATOM 4584 N N . VAL B 1 276 ? -2.393 -28.625 -10.797 1 98.5 276 VAL B N 1
ATOM 4585 C CA . VAL B 1 276 ? -1.532 -27.578 -10.258 1 98.5 276 VAL B CA 1
ATOM 4586 C C . VAL B 1 276 ? -0.928 -26.766 -11.406 1 98.5 276 VAL B C 1
ATOM 4588 O O . VAL B 1 276 ? -0.291 -27.328 -12.305 1 98.5 276 VAL B O 1
ATOM 4591 N N . ILE B 1 277 ? -1.148 -25.5 -11.406 1 98.56 277 ILE B N 1
ATOM 4592 C CA . ILE B 1 277 ? -0.559 -24.609 -12.391 1 98.56 277 ILE B CA 1
ATOM 4593 C C . ILE B 1 277 ? 0.811 -24.125 -11.914 1 98.56 277 ILE B C 1
ATOM 4595 O O . ILE B 1 277 ? 0.94 -23.609 -10.797 1 98.56 277 ILE B O 1
ATOM 4599 N N . SER B 1 278 ? 1.805 -24.281 -12.711 1 97.94 278 SER B N 1
ATOM 4600 C CA . SER B 1 278 ? 3.139 -23.812 -12.359 1 97.94 278 SER B CA 1
ATOM 4601 C C . SER B 1 278 ? 3.914 -23.375 -13.594 1 97.94 278 SER B C 1
ATOM 4603 O O . SER B 1 278 ? 3.938 -24.078 -14.602 1 97.94 278 SER B O 1
ATOM 4605 N N . ASN B 1 279 ? 4.402 -22.203 -13.562 1 98.12 279 ASN B N 1
ATOM 4606 C CA . ASN B 1 279 ? 5.348 -21.719 -14.562 1 98.12 279 ASN B CA 1
ATOM 4607 C C . ASN B 1 279 ? 6.633 -21.203 -13.914 1 98.12 279 ASN B C 1
ATOM 4609 O O . ASN B 1 279 ? 7.391 -20.453 -14.539 1 98.12 279 ASN B O 1
ATOM 4613 N N . LEU B 1 280 ? 6.852 -21.594 -12.703 1 98.12 280 LEU B N 1
ATOM 4614 C CA . LEU B 1 280 ? 7.965 -21.172 -11.859 1 98.12 280 LEU B CA 1
ATOM 4615 C C . LEU B 1 280 ? 9.297 -21.406 -12.555 1 98.12 280 LEU B C 1
ATOM 4617 O O . LEU B 1 280 ? 10.227 -20.609 -12.438 1 98.12 280 LEU B O 1
ATOM 4621 N N . ALA B 1 281 ? 9.406 -22.484 -13.281 1 98.38 281 ALA B N 1
ATOM 4622 C CA . ALA B 1 281 ? 10.648 -22.891 -13.93 1 98.38 281 ALA B CA 1
ATOM 4623 C C . ALA B 1 281 ? 11.133 -21.797 -14.891 1 98.38 281 ALA B C 1
ATOM 4625 O O . ALA B 1 281 ? 12.336 -21.625 -15.086 1 98.38 281 ALA B O 1
ATOM 4626 N N . ASN B 1 282 ? 10.203 -21.016 -15.391 1 98.19 282 ASN B N 1
ATOM 4627 C CA . ASN B 1 282 ? 10.531 -20.078 -16.469 1 98.19 282 ASN B CA 1
ATOM 4628 C C . ASN B 1 282 ? 10.781 -18.672 -15.938 1 98.19 282 ASN B C 1
ATOM 4630 O O . ASN B 1 282 ? 11.375 -17.844 -16.641 1 98.19 282 ASN B O 1
ATOM 4634 N N . TYR B 1 283 ? 10.367 -18.422 -14.695 1 98.38 283 TYR B N 1
ATOM 4635 C CA . TYR B 1 283 ? 10.352 -17.016 -14.312 1 98.38 283 TYR B CA 1
ATOM 4636 C C . TYR B 1 283 ? 10.992 -16.812 -12.945 1 98.38 283 TYR B C 1
ATOM 4638 O O . TYR B 1 283 ? 11.336 -15.688 -12.57 1 98.38 283 TYR B O 1
ATOM 4646 N N . GLY B 1 284 ? 11.195 -17.906 -12.172 1 98.12 284 GLY B N 1
ATOM 4647 C CA . GLY B 1 284 ? 11.555 -17.734 -10.773 1 98.12 284 GLY B CA 1
ATOM 4648 C C . GLY B 1 284 ? 10.438 -17.141 -9.938 1 98.12 284 GLY B C 1
ATOM 4649 O O . GLY B 1 284 ? 9.266 -17.203 -10.32 1 98.12 284 GLY B O 1
ATOM 4650 N N . ASN B 1 285 ? 10.773 -16.75 -8.742 1 98.12 285 ASN B N 1
ATOM 4651 C CA . ASN B 1 285 ? 9.836 -16.109 -7.836 1 98.12 285 ASN B CA 1
ATOM 4652 C C . ASN B 1 285 ? 9.625 -14.641 -8.203 1 98.12 285 ASN B C 1
ATOM 4654 O O . ASN B 1 285 ? 10.492 -13.805 -7.961 1 98.12 285 ASN B O 1
ATOM 4658 N N . THR B 1 286 ? 8.445 -14.344 -8.734 1 98.62 286 THR B N 1
ATOM 4659 C CA . THR B 1 286 ? 8.156 -12.977 -9.164 1 98.62 286 THR B CA 1
ATOM 4660 C C . THR B 1 286 ? 7.266 -12.266 -8.148 1 98.62 286 THR B C 1
ATOM 4662 O O . THR B 1 286 ? 6.582 -11.297 -8.484 1 98.62 286 THR B O 1
ATOM 4665 N N . SER B 1 287 ? 7.199 -12.797 -6.969 1 98.19 287 SER B N 1
ATOM 4666 C CA . SER B 1 287 ? 6.496 -12.188 -5.844 1 98.19 287 SER B CA 1
ATOM 4667 C C . SER B 1 287 ? 5.039 -11.906 -6.191 1 98.19 287 SER B C 1
ATOM 4669 O O . SER B 1 287 ? 4.301 -12.805 -6.59 1 98.19 287 SER B O 1
ATOM 4671 N N . ALA B 1 288 ? 4.574 -10.672 -6.152 1 98.69 288 ALA B N 1
ATOM 4672 C CA . ALA B 1 288 ? 3.164 -10.328 -6.332 1 98.69 288 ALA B CA 1
ATOM 4673 C C . ALA B 1 288 ? 2.701 -10.641 -7.75 1 98.69 288 ALA B C 1
ATOM 4675 O O . ALA B 1 288 ? 1.502 -10.789 -8 1 98.69 288 ALA B O 1
ATOM 4676 N N . ALA B 1 289 ? 3.584 -10.758 -8.68 1 98.81 289 ALA B N 1
ATOM 4677 C CA . ALA B 1 289 ? 3.24 -10.977 -10.086 1 98.81 289 ALA B CA 1
ATOM 4678 C C . ALA B 1 289 ? 2.936 -12.445 -10.352 1 98.81 289 ALA B C 1
ATOM 4680 O O . ALA B 1 289 ? 2.33 -12.781 -11.375 1 98.81 289 ALA B O 1
ATOM 4681 N N . SER B 1 290 ? 3.35 -13.32 -9.469 1 98.56 290 SER B N 1
ATOM 4682 C CA . SER B 1 290 ? 3.408 -14.75 -9.766 1 98.56 290 SER B CA 1
ATOM 4683 C C . SER B 1 290 ? 2.025 -15.297 -10.094 1 98.56 290 SER B C 1
ATOM 4685 O O . SER B 1 290 ? 1.858 -16.016 -11.078 1 98.56 290 SER B O 1
ATOM 4687 N N . ILE B 1 291 ? 1.017 -14.938 -9.305 1 98.88 291 ILE B N 1
ATOM 4688 C CA . ILE B 1 291 ? -0.315 -15.516 -9.461 1 98.88 291 ILE B CA 1
ATOM 4689 C C . ILE B 1 291 ? -0.955 -15 -10.75 1 98.88 291 ILE B C 1
ATOM 4691 O O . ILE B 1 291 ? -1.351 -15.789 -11.609 1 98.88 291 ILE B O 1
ATOM 4695 N N . PRO B 1 292 ? -1.026 -13.695 -10.945 1 98.94 292 PRO B N 1
ATOM 4696 C CA . PRO B 1 292 ? -1.703 -13.25 -12.164 1 98.94 292 PRO B CA 1
ATOM 4697 C C . PRO B 1 292 ? -0.914 -13.57 -13.43 1 98.94 292 PRO B C 1
ATOM 4699 O O . PRO B 1 292 ? -1.503 -13.781 -14.492 1 98.94 292 PRO B O 1
ATOM 4702 N N . LEU B 1 293 ? 0.427 -13.641 -13.352 1 98.94 293 LEU B N 1
ATOM 4703 C CA . LEU B 1 293 ? 1.238 -14.055 -14.492 1 98.94 293 LEU B CA 1
ATOM 4704 C C . LEU B 1 293 ? 0.918 -15.492 -14.891 1 98.94 293 LEU B C 1
ATOM 4706 O O . LEU B 1 293 ? 0.67 -15.773 -16.062 1 98.94 293 LEU B O 1
ATOM 4710 N N . ALA B 1 294 ? 0.897 -16.375 -13.898 1 98.88 294 ALA B N 1
ATOM 4711 C CA . ALA B 1 294 ? 0.582 -17.781 -14.156 1 98.88 294 ALA B CA 1
ATOM 4712 C C . ALA B 1 294 ? -0.86 -17.938 -14.625 1 98.88 294 ALA B C 1
ATOM 4714 O O . ALA B 1 294 ? -1.146 -18.75 -15.508 1 98.88 294 ALA B O 1
ATOM 4715 N N . LEU B 1 295 ? -1.763 -17.188 -14.031 1 98.94 295 LEU B N 1
ATOM 4716 C CA . LEU B 1 295 ? -3.162 -17.203 -14.445 1 98.94 295 LEU B CA 1
ATOM 4717 C C . LEU B 1 295 ? -3.299 -16.844 -15.922 1 98.94 295 LEU B C 1
ATOM 4719 O O . LEU B 1 295 ? -3.961 -17.562 -16.672 1 98.94 295 LEU B O 1
ATOM 4723 N N . ASP B 1 296 ? -2.717 -15.781 -16.328 1 98.94 296 ASP B N 1
ATOM 4724 C CA . ASP B 1 296 ? -2.826 -15.297 -17.703 1 98.94 296 ASP B CA 1
ATOM 4725 C C . ASP B 1 296 ? -2.295 -16.328 -18.688 1 98.94 296 ASP B C 1
ATOM 4727 O O . ASP B 1 296 ? -2.916 -16.578 -19.719 1 98.94 296 ASP B O 1
ATOM 4731 N N . GLU B 1 297 ? -1.115 -16.875 -18.359 1 98.81 297 GLU B N 1
ATOM 4732 C CA . GLU B 1 297 ? -0.539 -17.891 -19.25 1 98.81 297 GLU B CA 1
ATOM 4733 C C . GLU B 1 297 ? -1.466 -19.094 -19.391 1 98.81 297 GLU B C 1
ATOM 4735 O O . GLU B 1 297 ? -1.671 -19.594 -20.5 1 98.81 297 GLU B O 1
ATOM 4740 N N . ALA B 1 298 ? -1.976 -19.531 -18.266 1 98.81 298 ALA B N 1
ATOM 4741 C CA . ALA B 1 298 ? -2.861 -20.688 -18.281 1 98.81 298 ALA B CA 1
ATOM 4742 C C . ALA B 1 298 ? -4.125 -20.406 -19.094 1 98.81 298 ALA B C 1
ATOM 4744 O O . ALA B 1 298 ? -4.637 -21.281 -19.797 1 98.81 298 ALA B O 1
ATOM 4745 N N . VAL B 1 299 ? -4.648 -19.219 -19 1 98.75 299 VAL B N 1
ATOM 4746 C CA . VAL B 1 299 ? -5.832 -18.812 -19.75 1 98.75 299 VAL B CA 1
ATOM 4747 C C . VAL B 1 299 ? -5.512 -18.766 -21.234 1 98.75 299 VAL B C 1
ATOM 4749 O O . VAL B 1 299 ? -6.258 -19.312 -22.062 1 98.75 299 VAL B O 1
ATOM 4752 N N . ARG B 1 300 ? -4.426 -18.203 -21.609 1 98 300 ARG B N 1
ATOM 4753 C CA . ARG B 1 300 ? -4.027 -18.078 -23 1 98 300 ARG B CA 1
ATOM 4754 C C . ARG B 1 300 ? -3.744 -19.438 -23.625 1 98 300 ARG B C 1
ATOM 4756 O O . ARG B 1 300 ? -3.969 -19.641 -24.828 1 98 300 ARG B O 1
ATOM 4763 N N . GLU B 1 301 ? -3.285 -20.312 -22.797 1 97.94 301 GLU B N 1
ATOM 4764 C CA . GLU B 1 301 ? -2.982 -21.672 -23.266 1 97.94 301 GLU B CA 1
ATOM 4765 C C . GLU B 1 301 ? -4.25 -22.5 -23.375 1 97.94 301 GLU B C 1
ATOM 4767 O O . GLU B 1 301 ? -4.207 -23.641 -23.875 1 97.94 301 GLU B O 1
ATOM 4772 N N . GLY B 1 302 ? -5.355 -22 -22.938 1 97.69 302 GLY B N 1
ATOM 4773 C CA . GLY B 1 302 ? -6.625 -22.719 -23 1 97.69 302 GLY B CA 1
ATOM 4774 C C . GLY B 1 302 ? -6.801 -23.734 -21.891 1 97.69 302 GLY B C 1
ATOM 4775 O O . GLY B 1 302 ? -7.711 -24.562 -21.953 1 97.69 302 GLY B O 1
ATOM 4776 N N . LYS B 1 303 ? -5.926 -23.688 -20.922 1 98.12 303 LYS B N 1
ATOM 4777 C CA . LYS B 1 303 ? -6.035 -24.609 -19.781 1 98.12 303 LYS B CA 1
ATOM 4778 C C . LYS B 1 303 ? -7.211 -24.234 -18.891 1 98.12 303 LYS B C 1
ATOM 4780 O O . LYS B 1 303 ? -8.031 -25.078 -18.531 1 98.12 303 LYS B O 1
ATOM 4785 N N . ILE B 1 304 ? -7.246 -22.969 -18.516 1 98.62 304 ILE B N 1
ATOM 4786 C CA . ILE B 1 304 ? -8.352 -22.469 -17.703 1 98.62 304 ILE B CA 1
ATOM 4787 C C . ILE B 1 304 ? -9.523 -22.094 -18.609 1 98.62 304 ILE B C 1
ATOM 4789 O O . ILE B 1 304 ? -9.359 -21.312 -19.562 1 98.62 304 ILE B O 1
ATOM 4793 N N . LYS B 1 305 ? -10.664 -22.625 -18.281 1 98.06 305 LYS B N 1
ATOM 4794 C CA . LYS B 1 305 ? -11.891 -22.375 -19.047 1 98.06 305 LYS B CA 1
ATOM 4795 C C . LYS B 1 305 ? -12.891 -21.562 -18.219 1 98.06 305 LYS B C 1
ATOM 4797 O O . LYS B 1 305 ? -12.781 -21.484 -17 1 98.06 305 LYS B O 1
ATOM 4802 N N . PRO B 1 306 ? -13.867 -20.969 -18.984 1 97.62 306 PRO B N 1
ATOM 4803 C CA . PRO B 1 306 ? -14.922 -20.266 -18.266 1 97.62 306 PRO B CA 1
ATOM 4804 C C . PRO B 1 306 ? -15.625 -21.156 -17.234 1 97.62 306 PRO B C 1
ATOM 4806 O O . PRO B 1 306 ? -15.945 -22.312 -17.531 1 97.62 306 PRO B O 1
ATOM 4809 N N . ASN B 1 307 ? -15.781 -20.672 -16 1 98.19 307 ASN B N 1
ATOM 4810 C CA . ASN B 1 307 ? -16.5 -21.281 -14.898 1 98.19 307 ASN B CA 1
ATOM 4811 C C . ASN B 1 307 ? -15.625 -22.266 -14.133 1 98.19 307 ASN B C 1
ATOM 4813 O O . ASN B 1 307 ? -16.062 -22.859 -13.141 1 98.19 307 ASN B O 1
ATOM 4817 N N . ASP B 1 308 ? -14.398 -22.406 -14.57 1 98.75 308 ASP B N 1
ATOM 4818 C CA . ASP B 1 308 ? -13.492 -23.203 -13.75 1 98.75 308 ASP B CA 1
ATOM 4819 C C . ASP B 1 308 ? -13.336 -22.594 -12.359 1 98.75 308 ASP B C 1
ATOM 4821 O O . ASP B 1 308 ? -13.258 -21.375 -12.211 1 98.75 308 ASP B O 1
ATOM 4825 N N . ILE B 1 309 ? -13.312 -23.453 -11.344 1 98.88 309 ILE B N 1
ATOM 4826 C CA . ILE B 1 309 ? -13.086 -23.031 -9.961 1 98.88 309 ILE B CA 1
ATOM 4827 C C . ILE B 1 309 ? -11.586 -23.078 -9.664 1 98.88 309 ILE B C 1
ATOM 4829 O O . ILE B 1 309 ? -10.945 -24.109 -9.789 1 98.88 309 ILE B O 1
ATOM 4833 N N . ILE B 1 310 ? -11.07 -21.984 -9.266 1 98.94 310 ILE B N 1
ATOM 4834 C CA . ILE B 1 310 ? -9.641 -21.828 -8.992 1 98.94 310 ILE B CA 1
ATOM 4835 C C . ILE B 1 310 ? -9.43 -21.531 -7.512 1 98.94 310 ILE B C 1
ATOM 4837 O O . ILE B 1 310 ? -10.055 -20.625 -6.957 1 98.94 310 ILE B O 1
ATOM 4841 N N . ALA B 1 311 ? -8.609 -22.328 -6.844 1 98.94 311 ALA B N 1
ATOM 4842 C CA . ALA B 1 311 ? -8.086 -22 -5.52 1 98.94 311 ALA B CA 1
ATOM 4843 C C . ALA B 1 311 ? -6.719 -21.344 -5.617 1 98.94 311 ALA B C 1
ATOM 4845 O O . ALA B 1 311 ? -5.766 -21.938 -6.129 1 98.94 311 ALA B O 1
ATOM 4846 N N . THR B 1 312 ? -6.656 -20.125 -5.203 1 98.88 312 THR B N 1
ATOM 4847 C CA . THR B 1 312 ? -5.387 -19.406 -5.238 1 98.88 312 THR B CA 1
ATOM 4848 C C . THR B 1 312 ? -4.945 -19.016 -3.828 1 98.88 312 THR B C 1
ATOM 4850 O O . THR B 1 312 ? -5.777 -18.875 -2.93 1 98.88 312 THR B O 1
ATOM 4853 N N . SER B 1 313 ? -3.652 -18.969 -3.643 1 98.81 313 SER B N 1
ATOM 4854 C CA . SER B 1 313 ? -3.1 -18.578 -2.354 1 98.81 313 SER B CA 1
ATOM 4855 C C . SER B 1 313 ? -1.73 -17.922 -2.518 1 98.81 313 SER B C 1
ATOM 4857 O O . SER B 1 313 ? -0.956 -18.297 -3.395 1 98.81 313 SER B O 1
ATOM 4859 N N . GLY B 1 314 ? -1.549 -16.891 -1.752 1 97.69 314 GLY B N 1
ATOM 4860 C CA . GLY B 1 314 ? -0.253 -16.25 -1.633 1 97.69 314 GLY B CA 1
ATOM 4861 C C . GLY B 1 314 ? 0.257 -16.188 -0.205 1 97.69 314 GLY B C 1
ATOM 4862 O O . GLY B 1 314 ? -0.533 -16.188 0.742 1 97.69 314 GLY B O 1
ATOM 4863 N N . PHE B 1 315 ? 1.591 -16.172 -0.1 1 96.19 315 PHE B N 1
ATOM 4864 C CA . PHE B 1 315 ? 2.289 -16 1.169 1 96.19 315 PHE B CA 1
ATOM 4865 C C . PHE B 1 315 ? 3.584 -15.227 0.975 1 96.19 315 PHE B C 1
ATOM 4867 O O . PHE B 1 315 ? 4.184 -15.266 -0.101 1 96.19 315 PHE B O 1
ATOM 4874 N N . GLY B 1 316 ? 3.949 -14.516 2.008 1 90.56 316 GLY B N 1
ATOM 4875 C CA . GLY B 1 316 ? 5.172 -13.742 1.859 1 90.56 316 GLY B CA 1
ATOM 4876 C C . GLY B 1 316 ? 5.605 -13.055 3.143 1 90.56 316 GLY B C 1
ATOM 4877 O O . GLY B 1 316 ? 5.266 -13.508 4.238 1 90.56 316 GLY B O 1
ATOM 4878 N N . ALA B 1 317 ? 6.5 -12.016 2.865 1 87.12 317 ALA B N 1
ATOM 4879 C CA . ALA B 1 317 ? 7.145 -11.305 3.967 1 87.12 317 ALA B CA 1
ATOM 4880 C C . ALA B 1 317 ? 6.113 -10.602 4.848 1 87.12 317 ALA B C 1
ATOM 4882 O O . ALA B 1 317 ? 4.992 -10.336 4.406 1 87.12 317 ALA B O 1
ATOM 4883 N N . GLY B 1 318 ? 6.66 -10.188 6.176 1 73.44 318 GLY B N 1
ATOM 4884 C CA . GLY B 1 318 ? 5.758 -9.734 7.223 1 73.44 318 GLY B CA 1
ATOM 4885 C C . GLY B 1 318 ? 5.273 -10.852 8.125 1 73.44 318 GLY B C 1
ATOM 4886 O O . GLY B 1 318 ? 5.531 -10.836 9.328 1 73.44 318 GLY B O 1
ATOM 4887 N N . LEU B 1 319 ? 5.051 -11.961 7.738 1 93.56 319 LEU B N 1
ATOM 4888 C CA . LEU B 1 319 ? 4.461 -13.062 6.984 1 93.56 319 LEU B CA 1
ATOM 4889 C C . LEU B 1 319 ? 2.967 -12.836 6.773 1 93.56 319 LEU B C 1
ATOM 4891 O O . LEU B 1 319 ? 2.252 -12.477 7.711 1 93.56 319 LEU B O 1
ATOM 4895 N N . THR B 1 320 ? 2.627 -12.617 5.73 1 97.56 320 THR B N 1
ATOM 4896 C CA . THR B 1 320 ? 1.241 -12.508 5.285 1 97.56 320 THR B CA 1
ATOM 4897 C C . THR B 1 320 ? 0.882 -13.672 4.367 1 97.56 320 THR B C 1
ATOM 4899 O O . THR B 1 320 ? 1.718 -14.133 3.586 1 97.56 320 THR B O 1
ATOM 4902 N N . TRP B 1 321 ? -0.294 -14.148 4.566 1 98.5 321 TRP B N 1
ATOM 4903 C CA . TRP B 1 321 ? -0.776 -15.172 3.643 1 98.5 321 TRP B CA 1
ATOM 4904 C C . TRP B 1 321 ? -2.295 -15.117 3.516 1 98.5 321 TRP B C 1
ATOM 4906 O O . TRP B 1 321 ? -2.977 -14.555 4.375 1 98.5 321 TRP B O 1
ATOM 4916 N N . GLY B 1 322 ? -2.791 -15.523 2.41 1 98.75 322 GLY B N 1
ATOM 4917 C CA . GLY B 1 322 ? -4.219 -15.547 2.137 1 98.75 322 GLY B CA 1
ATOM 4918 C C . GLY B 1 322 ? -4.594 -16.5 1.012 1 98.75 322 GLY B C 1
ATOM 4919 O O . GLY B 1 322 ? -3.721 -17.031 0.325 1 98.75 322 GLY B O 1
ATOM 4920 N N . ALA B 1 323 ? -5.848 -16.812 0.95 1 98.94 323 ALA B N 1
ATOM 4921 C CA . ALA B 1 323 ? -6.402 -17.656 -0.113 1 98.94 323 ALA B CA 1
ATOM 4922 C C . ALA B 1 323 ? -7.73 -17.094 -0.615 1 98.94 323 ALA B C 1
ATOM 4924 O O . ALA B 1 323 ? -8.438 -16.391 0.121 1 98.94 323 ALA B O 1
ATOM 4925 N N . ALA B 1 324 ? -7.973 -17.328 -1.815 1 98.94 324 ALA B N 1
ATOM 4926 C CA . ALA B 1 324 ? -9.242 -16.984 -2.447 1 98.94 324 ALA B CA 1
ATOM 4927 C C . ALA B 1 324 ? -9.711 -18.094 -3.379 1 98.94 324 ALA B C 1
ATOM 4929 O O . ALA B 1 324 ? -8.898 -18.719 -4.066 1 98.94 324 ALA B O 1
ATOM 4930 N N . ILE B 1 325 ? -11 -18.375 -3.297 1 98.94 325 ILE B N 1
ATOM 4931 C CA . ILE B 1 325 ? -11.664 -19.297 -4.223 1 98.94 325 ILE B CA 1
ATOM 4932 C C . ILE B 1 325 ? -12.555 -18.5 -5.176 1 98.94 325 ILE B C 1
ATOM 4934 O O . ILE B 1 325 ? -13.477 -17.797 -4.742 1 98.94 325 ILE B O 1
ATOM 4938 N N . PHE B 1 326 ? -12.227 -18.641 -6.496 1 98.88 326 PHE B N 1
ATOM 4939 C CA . PHE B 1 326 ? -13.039 -17.875 -7.43 1 98.88 326 PHE B CA 1
ATOM 4940 C C . PHE B 1 326 ? -13.32 -18.688 -8.695 1 98.88 326 PHE B C 1
ATOM 4942 O O . PHE B 1 326 ? -12.633 -19.656 -8.977 1 98.88 326 PHE B O 1
ATOM 4949 N N . GLN B 1 327 ? -14.383 -18.328 -9.352 1 98.62 327 GLN B N 1
ATOM 4950 C CA . GLN B 1 327 ? -14.719 -18.891 -10.656 1 98.62 327 GLN B CA 1
ATOM 4951 C C . GLN B 1 327 ? -14.305 -17.938 -11.781 1 98.62 327 GLN B C 1
ATOM 4953 O O . GLN B 1 327 ? -14.602 -16.75 -11.734 1 98.62 327 GLN B O 1
ATOM 4958 N N . TRP B 1 328 ? -13.633 -18.516 -12.789 1 98.5 328 TRP B N 1
ATOM 4959 C CA . TRP B 1 328 ? -13.086 -17.703 -13.875 1 98.5 328 TRP B CA 1
ATOM 4960 C C . TRP B 1 328 ? -14.188 -17.281 -14.844 1 98.5 328 TRP B C 1
ATOM 4962 O O . TRP B 1 328 ? -14.992 -18.109 -15.273 1 98.5 328 TRP B O 1
ATOM 4972 N N . GLY B 1 329 ? -14.195 -15.969 -15.156 1 96.56 329 GLY B N 1
ATOM 4973 C CA . GLY B 1 329 ? -15.094 -15.469 -16.188 1 96.56 329 GLY B CA 1
ATOM 4974 C C . GLY B 1 329 ? -16.438 -15.016 -15.633 1 96.56 329 GLY B C 1
ATOM 4975 O O . GLY B 1 329 ? -16.672 -15.102 -14.422 1 96.56 329 GLY B O 1
ATOM 4976 N N . ARG B 1 330 ? -17.312 -14.523 -16.484 1 93.5 330 ARG B N 1
ATOM 4977 C CA . ARG B 1 330 ? -18.609 -13.969 -16.109 1 93.5 330 ARG B CA 1
ATOM 4978 C C . ARG B 1 330 ? -19.625 -15.07 -15.891 1 93.5 330 ARG B C 1
ATOM 4980 O O . ARG B 1 330 ? -19.562 -16.125 -16.531 1 93.5 330 ARG B O 1
#

Radius of gyration: 23.49 Å; Cα contacts (8 Å, |Δi|>4): 1989; chains: 2; bounding box: 58×69×48 Å

Secondary structure (DSSP, 8-state):
----EEEEEEEEEE--S-EEEHHHHTTTSS--HHHHHHHH---EEE---TT--HHHHHHHHHHHHHHHHT--GGG--EEEEE-SS-SBTT-SHHHHHHHHT-TT-EEEEEE-GGGHHHHHHHHHHHHHHTTS-SEEEEEEEEEGGGG--TT-HHHHTTB-EEEEEEEEEEESS--EEEEEEEE-GGGGGGEE-BEEEEEEEEETTEEEEEEEEPPPEE-HHHHHHHHHHHHHHHHHHHHHHHT--GGG-SEEEE--S-HHHHHHHHHHTT--GGGEE--HHHH-B-GGGHHHHHHHHHHHTT-S-TT-EEEEEEEETTTEEEEEEEEB--/----EEEEEEEEEE--S-EEEHHHHTTTSS--HHHHHHHH---EEE---TT--HHHHHHHHHHHHHHHHT--GGG--EEEEE-SS-SBTT-SHHHHHHHHT-TT-EEEEEE-GGGHHHHHHHHHHHHHHTTS-SEEEEEEEEEGGGG--TT-HHHHTTB-EEEEEEEEEEESS--EEEEEEEE-GGGGGGEE-BEEEEEEEEETTEEEEEEEEPPPEE-HHHHHHHHHHHHHHHHHHHHHHHT--GGG-SEEEE--S-HHHHHHHHHHTT--GGGEE--HHHH-B-GGGHHHHHHHHHHHTT-S-TT-EEEEEEEETTTEEEEEEEEB--

Organism: Nostoc sp. (strain PCC 7120 / SAG 25.82 / UTEX 2576) (NCBI:txid103690)

pLDDT: mean 97.13, std 4.91, range [41.03, 99.0]

InterPro domains:
  IPR004655 Beta-ketoacyl-[acyl-carrier-protein] synthase III [MF_01815] (4-328)
  IPR004655 Beta-ketoacyl-[acyl-carrier-protein] synthase III [TIGR00747] (7-328)
  IPR013747 Beta-ketoacyl-[acyl-carrier-protein] synthase III, C-terminal [PF08541] (240-328)
  IPR013751 Beta-ketoacyl-[acyl-carrier-protein] synthase III, N-terminal [PF08545] (108-185)
  IPR016039 Thiolase-like [G3DSA:3.40.47.10] (3-330)
  IPR016039 Thiolase-like [SSF53901] (6-328)

Solvent-accessible surface area (backbone atoms only — not comparable to full-atom values): 29906 Å² total; per-residue (Å²): 126,80,78,35,13,35,19,46,50,18,40,9,48,30,62,44,86,46,72,47,44,34,65,61,47,38,78,60,31,100,62,38,43,69,60,43,29,74,67,32,42,31,48,24,18,18,39,49,42,64,89,54,47,52,45,57,35,38,36,52,1,36,54,41,3,36,52,55,47,72,55,53,46,65,62,29,38,33,36,42,28,11,32,46,45,61,52,16,48,29,32,34,27,17,51,27,33,39,74,59,54,16,70,65,18,24,40,29,26,33,19,27,20,23,12,8,38,51,56,45,50,56,52,53,45,27,37,23,34,71,63,77,39,50,28,34,37,41,31,10,26,23,48,46,64,42,40,48,46,69,73,37,68,92,52,46,76,40,53,6,21,27,8,6,11,33,27,37,31,55,29,90,56,55,26,65,47,19,56,40,72,43,33,44,21,82,52,25,86,40,30,41,28,35,55,45,63,42,77,40,74,80,45,95,94,39,46,31,28,41,64,39,58,43,47,56,44,68,41,63,69,61,52,49,54,47,47,53,53,50,50,44,53,35,41,49,51,5,29,54,65,40,72,49,55,72,86,65,48,55,32,42,41,45,42,38,72,34,46,58,51,56,50,48,30,29,58,75,59,70,45,62,70,91,34,50,61,79,59,35,34,62,30,21,20,16,40,13,6,27,40,37,30,45,50,26,51,35,41,76,70,58,71,55,48,81,63,39,30,34,41,31,37,18,53,33,30,24,32,22,34,29,14,38,28,32,29,36,32,127,128,81,76,35,11,35,18,47,49,17,40,8,48,28,61,43,85,46,71,49,43,33,66,62,48,38,78,60,32,100,62,37,43,68,61,43,31,75,68,32,41,32,48,25,20,18,40,47,40,63,89,55,48,52,45,58,34,37,36,53,2,37,54,42,3,37,52,56,47,71,54,53,45,65,61,29,37,32,36,41,29,12,34,44,44,61,51,16,48,28,31,35,28,17,51,26,32,38,74,58,53,16,70,65,18,25,41,30,26,33,18,27,20,25,12,8,36,51,56,45,51,56,52,52,44,27,37,22,37,72,62,77,39,50,28,34,38,41,32,11,28,24,47,46,62,44,39,48,46,69,75,38,69,92,52,46,74,40,53,7,22,26,8,6,11,33,26,36,31,54,30,90,56,55,25,64,46,20,56,39,73,42,33,44,20,82,51,28,88,39,29,42,30,34,55,43,63,42,77,39,72,81,45,96,94,39,47,29,30,41,64,38,60,43,47,56,43,68,41,64,68,61,52,49,54,46,48,52,54,50,49,44,52,36,41,51,50,5,29,54,64,41,72,50,57,71,87,66,50,54,33,42,41,45,42,38,72,32,46,59,50,56,51,48,28,28,56,74,59,70,44,60,70,90,31,50,60,80,59,34,34,63,29,22,21,16,41,14,5,26,41,37,30,46,49,25,51,36,42,74,70,61,70,56,48,81,64,38,29,34,41,32,37,18,51,32,30,24,31,21,36,30,14,37,27,32,30,38,32,127

Foldseek 3Di:
DQQWAKAFQFKFKFFAPDKDFQCNLCVQEPDHQVRLCVWFVAGMATADDPVDFQLNQQLRGQCRQCVRNVHALCLAAEEEEEEDAAPDPQARQVVNNVVRVNVNYDYGYDYDWLQRQVVQVVVVRVCVRVPNHFKYKYKYWYRLCVQADSNDPVTVSFEHGIMMITIMGTDSDHFFLFKDKDFDLVCQVAKDFDDDWDWDDPDVVDIDTDDGTHHIHHDVVVQLVCLLPVVLVQLVVRCVSSVHAPVLAQAEFEQRRGPVSQVSSCVVSVHDPVRYQDPCRRHGRRRRRRRSNSVNVCVVVVNADAQHWYWYKTFDHSTMIMIIIGGHHD/DQQWAKAFQFKFKFFAPDKDFQCNLCVQEPDHQVRLCVWFVAGMATADDPVDFQLNQQLRGQCRQCVRNVHALCQAAEEEEEEDAAPDPQARQVVNNVVRVNVNYDYGYDYDWLQRQVVQVVVVRVCVSVPNHFKYKYKYWYRLVVQADSNDPVTVSFEHGIMMITIMGTDSDHFFLFKDKDFDLVCQVAKDFDDDWDWDDPDVVDIDTDDGTHHIDHDVVVQLVCLLPVVLVQLVVRCVSSVHAPVLAQAEFEQRRGVVSQVSSCVVSVHDPVRYQDPCRRHGRRRRRRRSNSVNVCVVVVNADAQHWYWYKTFDHSTMIMIIIGGHHD

Nearest PDB structures (foldseek):
  6kue-assembly1_B  TM=9.234E-01  e=4.089E-37  Agrobacterium tumefaciens
  1mzj-assembly1_B  TM=9.287E-01  e=4.089E-37  Streptomyces sp. R1128
  6et3-assembly2_C  TM=8.793E-01  e=8.191E-30  Pseudomonas aeruginosa PAO1
  6et1-assembly4_G  TM=8.665E-01  e=2.498E-30  Pseudomonas aeruginosa PAO1
  6et2-assembly8_O  TM=8.699E-01  e=5.288E-30  Pseudomonas aeruginosa PAO1

Sequence (660 aa):
MQNLGIAITGSGSAVPETSLHNEELSQLVETSDEWISTRTGIRQRRLALPTESLSSLAAAASRQAIASAGITASDIDLILLATSTPDDLFGTATKIQAELGANKAVAFDLTAACSGFVFGLVTAAQFIRTGVYQNVLLIGADILSRWVDWQDRRTCVLFGDGAGAVVLQANSSDRLLGFALKSDGTQNHYLNLAYQGTAKEILPNVKITQGTYQPVTMNGKEVYRFAAQKVPEIIDKALFEAQLTVDQIDWLLLHQANQRILDTVAQRLNIPAHKVISNLANYGNTSAASIPLALDEAVREGKIKPNDIIATSGFGAGLTWGAAIFQWGRMQNLGIAITGSGSAVPETSLHNEELSQLVETSDEWISTRTGIRQRRLALPTESLSSLAAAASRQAIASAGITASDIDLILLATSTPDDLFGTATKIQAELGANKAVAFDLTAACSGFVFGLVTAAQFIRTGVYQNVLLIGADILSRWVDWQDRRTCVLFGDGAGAVVLQANSSDRLLGFALKSDGTQNHYLNLAYQGTAKEILPNVKITQGTYQPVTMNGKEVYRFAAQKVPEIIDKALFEAQLTVDQIDWLLLHQANQRILDTVAQRLNIPAHKVISNLANYGNTSAASIPLALDEAVREGKIKPNDIIATSGFGAGLTWGAAIFQWGR